Protein AF-A0A377D4U8-F1 (afdb_monomer_lite)

Structure (mmCIF, N/CA/C/O backbone):
data_AF-A0A377D4U8-F1
#
_entry.id   AF-A0A377D4U8-F1
#
loop_
_atom_site.group_PDB
_atom_site.id
_atom_site.type_symbol
_atom_site.label_atom_id
_atom_site.label_alt_id
_atom_site.label_comp_id
_atom_site.label_asym_id
_atom_site.label_entity_id
_atom_site.label_seq_id
_atom_site.pdbx_PDB_ins_code
_atom_site.Cartn_x
_atom_site.Cartn_y
_atom_site.Cartn_z
_atom_site.occupancy
_atom_site.B_iso_or_equiv
_atom_site.auth_seq_id
_atom_site.auth_comp_id
_atom_site.auth_asym_id
_atom_site.auth_atom_id
_atom_site.pdbx_PDB_model_num
ATOM 1 N N . MET A 1 1 ? 32.024 4.470 -9.244 1.00 56.25 1 MET A N 1
ATOM 2 C CA . MET A 1 1 ? 32.902 4.500 -10.433 1.00 56.25 1 MET A CA 1
ATOM 3 C C . MET A 1 1 ? 34.293 4.074 -9.996 1.00 56.25 1 MET A C 1
ATOM 5 O O . MET A 1 1 ? 35.207 4.886 -9.972 1.00 56.25 1 MET A O 1
ATOM 9 N N . GLU A 1 2 ? 34.457 2.820 -9.587 1.00 61.03 2 GLU A N 1
ATOM 10 C CA . GLU A 1 2 ? 35.806 2.303 -9.351 1.00 61.03 2 GLU A CA 1
ATOM 11 C C . GLU A 1 2 ? 36.422 1.941 -10.704 1.00 61.03 2 GLU A C 1
ATOM 13 O O . GLU A 1 2 ? 35.762 1.324 -11.540 1.00 61.03 2 GLU A O 1
ATOM 18 N N . GLY A 1 3 ? 37.651 2.397 -10.950 1.00 82.81 3 GLY A N 1
ATOM 19 C CA . GLY A 1 3 ? 38.395 2.097 -12.178 1.00 82.81 3 GLY A CA 1
ATOM 20 C C . GLY A 1 3 ? 38.100 2.986 -13.394 1.00 82.81 3 GLY A C 1
ATOM 21 O O . GLY A 1 3 ? 38.646 2.725 -14.463 1.00 82.81 3 GLY A O 1
ATOM 22 N N . VAL A 1 4 ? 37.283 4.041 -13.268 1.00 89.31 4 VAL A N 1
ATOM 23 C CA . VAL A 1 4 ? 37.095 5.038 -14.343 1.00 89.31 4 VAL A CA 1
ATOM 24 C C . VAL A 1 4 ? 38.087 6.185 -14.151 1.00 89.31 4 VAL A C 1
ATOM 26 O O . VAL A 1 4 ? 38.077 6.839 -13.112 1.00 89.31 4 VAL A O 1
ATOM 29 N N . LEU A 1 5 ? 38.930 6.434 -15.155 1.00 93.31 5 LEU A N 1
ATOM 30 C CA . LEU A 1 5 ? 39.945 7.493 -15.134 1.00 93.31 5 LEU A CA 1
ATOM 31 C C . LEU A 1 5 ? 39.468 8.755 -15.879 1.00 93.31 5 LEU A C 1
ATOM 33 O O . LEU A 1 5 ? 38.716 8.635 -16.854 1.00 93.31 5 LEU A O 1
ATOM 37 N N . PRO A 1 6 ? 39.926 9.961 -15.488 1.00 92.94 6 PRO A N 1
ATOM 38 C CA . PRO A 1 6 ? 39.743 11.167 -16.294 1.00 92.94 6 PRO A CA 1
ATOM 39 C C . PRO A 1 6 ? 40.244 10.960 -17.731 1.00 92.94 6 PRO A C 1
ATOM 41 O O . PRO A 1 6 ? 41.320 10.406 -17.946 1.00 92.94 6 PRO A O 1
ATOM 44 N N . GLY A 1 7 ? 39.454 11.382 -18.722 1.00 92.50 7 GLY A N 1
ATOM 45 C CA . GLY A 1 7 ? 39.766 11.178 -20.143 1.00 92.50 7 GLY A CA 1
ATOM 46 C C . GLY A 1 7 ? 39.370 9.806 -20.709 1.00 92.50 7 GLY A C 1
ATOM 47 O O . GLY A 1 7 ? 39.645 9.533 -21.878 1.00 92.50 7 GLY A O 1
ATOM 48 N N . ALA A 1 8 ? 38.706 8.942 -19.929 1.00 93.94 8 ALA A N 1
ATOM 49 C CA . ALA A 1 8 ? 38.141 7.697 -20.444 1.00 93.94 8 ALA A CA 1
ATOM 50 C C . ALA A 1 8 ? 37.171 7.957 -21.615 1.00 93.94 8 ALA A C 1
ATOM 52 O O . ALA A 1 8 ? 36.314 8.840 -21.558 1.00 93.94 8 ALA A O 1
ATOM 53 N N . ARG A 1 9 ? 37.299 7.164 -22.688 1.00 92.44 9 ARG A N 1
ATOM 54 C CA . ARG A 1 9 ? 36.466 7.289 -23.895 1.00 92.44 9 ARG A CA 1
ATOM 55 C C . ARG A 1 9 ? 35.013 6.911 -23.600 1.00 92.44 9 ARG A C 1
ATOM 57 O O . ARG A 1 9 ? 34.755 5.843 -23.050 1.00 92.44 9 ARG A O 1
ATOM 64 N N . VAL A 1 10 ? 34.074 7.741 -24.053 1.00 88.81 10 VAL A N 1
ATOM 65 C CA . VAL A 1 10 ? 32.627 7.484 -24.000 1.00 88.81 10 VAL A CA 1
ATOM 66 C C . VAL A 1 10 ? 32.108 7.343 -25.428 1.00 88.81 10 VAL A C 1
ATOM 68 O O . VAL A 1 10 ? 32.460 8.136 -26.296 1.00 88.81 10 VAL A O 1
ATOM 71 N N . TYR A 1 11 ? 31.281 6.332 -25.682 1.00 85.31 11 TYR A N 1
ATOM 72 C CA . TYR A 1 11 ? 30.644 6.114 -26.979 1.00 85.31 11 TYR A CA 1
ATOM 73 C C . TYR A 1 11 ? 29.165 5.776 -26.784 1.00 85.31 11 TYR A C 1
ATOM 75 O O . TYR A 1 11 ? 28.791 5.094 -25.828 1.00 85.31 11 TYR A O 1
ATOM 83 N N . ALA A 1 12 ? 28.316 6.250 -27.694 1.00 78.56 12 ALA A N 1
ATOM 84 C CA . ALA A 1 12 ? 26.916 5.851 -27.734 1.00 78.56 12 ALA A CA 1
ATOM 85 C C . ALA A 1 12 ? 26.821 4.417 -28.277 1.00 78.56 12 ALA A C 1
ATOM 87 O O . ALA A 1 12 ? 27.320 4.123 -29.363 1.00 78.56 12 ALA A O 1
ATOM 88 N N . LYS A 1 13 ? 26.194 3.512 -27.522 1.00 67.62 13 LYS A N 1
ATOM 89 C CA . LYS A 1 13 ? 25.956 2.129 -27.950 1.00 67.62 13 LYS A CA 1
ATOM 90 C C . LYS A 1 13 ? 24.518 2.010 -28.465 1.00 67.62 13 LYS A C 1
ATOM 92 O O . LYS A 1 13 ? 23.596 2.310 -27.716 1.00 67.62 13 LYS A O 1
ATOM 97 N N . ASN A 1 14 ? 24.356 1.539 -29.704 1.00 57.97 14 ASN A N 1
ATOM 98 C CA . ASN A 1 14 ? 23.084 1.278 -30.400 1.00 57.97 14 ASN A CA 1
ATOM 99 C C . ASN A 1 14 ? 22.214 2.524 -30.675 1.00 57.97 14 ASN A C 1
ATOM 101 O O . ASN A 1 14 ? 21.238 2.786 -29.977 1.00 57.97 14 ASN A O 1
ATOM 105 N N . ILE A 1 15 ? 22.535 3.250 -31.749 1.00 51.62 15 ILE A N 1
ATOM 106 C CA . ILE A 1 15 ? 21.595 4.147 -32.438 1.00 51.62 15 ILE A CA 1
ATOM 107 C C . ILE A 1 15 ? 20.861 3.264 -33.461 1.00 51.62 15 ILE A C 1
ATOM 109 O O . ILE A 1 15 ? 21.523 2.633 -34.285 1.00 51.62 15 ILE A O 1
ATOM 113 N N . SER A 1 16 ? 19.532 3.131 -33.382 1.00 47.97 16 SER A N 1
ATOM 114 C CA . SER A 1 16 ? 18.780 2.480 -34.467 1.00 47.97 16 SER A CA 1
ATOM 115 C C . SER A 1 16 ? 18.877 3.339 -35.735 1.00 47.97 16 SER A C 1
ATOM 117 O O . SER A 1 16 ? 19.125 4.541 -35.648 1.00 47.97 16 SER A O 1
ATOM 119 N N . ALA A 1 17 ? 18.673 2.750 -36.918 1.00 44.69 17 ALA A N 1
ATOM 120 C CA . ALA A 1 17 ? 18.790 3.441 -38.214 1.00 44.69 17 ALA A CA 1
ATOM 121 C C . ALA A 1 17 ? 17.901 4.703 -38.360 1.00 44.69 17 ALA A C 1
ATOM 123 O O . ALA A 1 17 ? 18.094 5.487 -39.282 1.00 44.69 17 ALA A O 1
ATOM 124 N N . GLU A 1 18 ? 16.970 4.926 -37.429 1.00 48.50 18 GLU A N 1
ATOM 125 C CA . GLU A 1 18 ? 16.014 6.038 -37.394 1.00 48.50 18 GLU A CA 1
ATOM 126 C C . GLU A 1 18 ? 16.416 7.179 -36.434 1.00 48.50 18 GLU A C 1
ATOM 128 O O . GLU A 1 18 ? 15.636 8.099 -36.205 1.00 48.50 18 GLU A O 1
ATOM 133 N N . GLY A 1 19 ? 17.610 7.146 -35.826 1.00 40.56 19 GLY A N 1
ATOM 134 C CA . GLY A 1 19 ? 18.110 8.239 -34.969 1.00 40.56 19 GLY A CA 1
ATOM 135 C C . GLY A 1 19 ? 17.408 8.385 -33.608 1.00 40.56 19 GLY A C 1
ATOM 136 O O . GLY A 1 19 ? 17.804 9.217 -32.792 1.00 40.56 19 GLY A O 1
ATOM 137 N N . LEU A 1 20 ? 16.406 7.552 -33.323 1.00 45.88 20 LEU A N 1
ATOM 138 C CA . LEU A 1 20 ? 15.763 7.437 -32.018 1.00 45.88 20 LEU A CA 1
ATOM 139 C C . LEU A 1 20 ? 16.574 6.485 -31.131 1.00 45.88 20 LEU A C 1
ATOM 141 O O . LEU A 1 20 ? 16.943 5.386 -31.542 1.00 45.88 20 LEU A O 1
ATOM 145 N N . GLN A 1 21 ? 16.838 6.876 -29.881 1.00 45.97 21 GLN A N 1
ATOM 146 C CA . GLN A 1 21 ? 17.311 5.922 -28.877 1.00 45.97 21 GLN A CA 1
ATOM 147 C C . GLN A 1 21 ? 16.219 4.860 -28.686 1.00 45.97 21 GLN A C 1
ATOM 149 O O . GLN A 1 21 ? 15.265 5.083 -27.941 1.00 45.97 21 GLN A O 1
ATOM 154 N N . SER A 1 22 ? 16.336 3.707 -29.354 1.00 52.59 22 SER A N 1
ATOM 155 C CA . SER A 1 22 ? 15.542 2.531 -28.997 1.00 52.59 22 SER A CA 1
ATOM 156 C C . SER A 1 22 ? 15.839 2.249 -27.530 1.00 52.59 22 SER A C 1
ATOM 158 O O . SER A 1 22 ? 16.960 1.868 -27.185 1.00 52.59 22 SER A O 1
ATOM 160 N N . GLY A 1 23 ? 14.860 2.500 -26.658 1.00 64.25 23 GLY A N 1
ATOM 161 C CA . GLY A 1 23 ? 15.018 2.325 -25.220 1.00 64.25 23 GLY A CA 1
ATOM 162 C C . GLY A 1 23 ? 15.594 0.946 -24.895 1.00 64.25 23 GLY A C 1
ATOM 163 O O . GLY A 1 23 ? 15.368 -0.023 -25.623 1.00 64.25 23 GLY A O 1
ATOM 164 N N . LYS A 1 24 ? 16.359 0.859 -23.801 1.00 76.12 24 LYS A N 1
ATOM 165 C CA . LYS A 1 24 ? 16.934 -0.400 -23.309 1.00 76.12 24 LYS A CA 1
ATOM 166 C C . LYS A 1 24 ? 15.857 -1.495 -23.306 1.00 76.12 24 LYS A C 1
ATOM 168 O O . LYS A 1 24 ? 14.859 -1.362 -22.597 1.00 76.12 24 LYS A O 1
ATOM 173 N N . GLN A 1 25 ? 16.080 -2.539 -24.103 1.00 88.56 25 GLN A N 1
ATOM 174 C CA . GLN A 1 25 ? 15.214 -3.712 -24.186 1.00 88.56 25 GLN A CA 1
ATOM 175 C C . GLN A 1 25 ? 15.447 -4.590 -22.956 1.00 88.56 25 GLN A C 1
ATOM 177 O O . GLN A 1 25 ? 16.594 -4.852 -22.584 1.00 88.56 25 GLN A O 1
ATOM 182 N N . LEU A 1 26 ? 14.363 -4.999 -22.305 1.00 93.88 26 LEU A N 1
ATOM 183 C CA . LEU A 1 26 ? 14.387 -5.851 -21.121 1.00 93.88 26 LEU A CA 1
ATOM 184 C C . LEU A 1 26 ? 13.524 -7.099 -21.349 1.00 93.88 26 LEU A C 1
ATOM 186 O O . LEU A 1 26 ? 12.531 -6.992 -22.072 1.00 93.88 26 LEU A O 1
ATOM 190 N N . PRO A 1 27 ? 13.881 -8.248 -20.746 1.00 95.94 27 PRO A N 1
ATOM 191 C CA . PRO A 1 27 ? 13.091 -9.478 -20.815 1.00 95.94 27 PRO A CA 1
ATOM 192 C C . PRO A 1 27 ? 11.642 -9.271 -20.363 1.00 95.94 27 PRO A C 1
ATOM 194 O O . PRO A 1 27 ? 11.391 -8.566 -19.390 1.00 95.94 27 PRO A O 1
ATOM 197 N N . LEU A 1 28 ? 10.686 -9.899 -21.041 1.00 96.62 28 LEU A N 1
ATOM 198 C CA . LEU A 1 28 ? 9.265 -9.888 -20.687 1.00 96.62 28 LEU A CA 1
ATOM 199 C C . LEU A 1 28 ? 8.651 -11.283 -20.867 1.00 96.62 28 LEU A C 1
ATOM 201 O O . LEU A 1 28 ? 9.306 -12.212 -21.344 1.00 96.62 28 LEU A O 1
ATOM 205 N N . GLY A 1 29 ? 7.389 -11.419 -20.462 1.00 95.75 29 GLY A N 1
ATOM 206 C CA . GLY A 1 29 ? 6.578 -12.600 -20.721 1.00 95.75 29 GLY A CA 1
ATOM 207 C C . GLY A 1 29 ? 6.512 -13.642 -19.598 1.00 95.75 29 GLY A C 1
ATOM 208 O O . GLY A 1 29 ? 7.065 -13.464 -18.507 1.00 95.75 29 GLY A O 1
ATOM 209 N N . PRO A 1 30 ? 5.800 -14.758 -19.845 1.00 96.62 30 PRO A N 1
ATOM 210 C CA . PRO A 1 30 ? 5.462 -15.750 -18.822 1.00 96.62 30 PRO A CA 1
ATOM 211 C C . PRO A 1 30 ? 6.665 -16.445 -18.177 1.00 96.62 30 PRO A C 1
ATOM 213 O O . PRO A 1 30 ? 6.576 -16.863 -17.025 1.00 96.62 30 PRO A O 1
ATOM 216 N N . ALA A 1 31 ? 7.804 -16.524 -18.875 1.00 96.62 31 ALA A N 1
ATOM 217 C CA . ALA A 1 31 ? 9.041 -17.116 -18.358 1.00 96.62 31 ALA A CA 1
ATOM 218 C C . ALA A 1 31 ? 9.595 -16.398 -17.109 1.00 96.62 31 ALA A C 1
ATOM 220 O O . ALA A 1 31 ? 10.470 -16.927 -16.422 1.00 96.62 31 ALA A O 1
ATOM 221 N N . LEU A 1 32 ? 9.095 -15.193 -16.803 1.00 97.56 32 LEU A N 1
ATOM 222 C CA . LEU A 1 32 ? 9.477 -14.438 -15.611 1.00 97.56 32 LEU A CA 1
ATOM 223 C C . LEU A 1 32 ? 8.757 -14.904 -14.330 1.00 97.56 32 LEU A C 1
ATOM 225 O O . LEU A 1 32 ? 9.175 -14.526 -13.235 1.00 97.56 32 LEU A O 1
ATOM 229 N N . LEU A 1 33 ? 7.689 -15.706 -14.428 1.00 97.00 33 LEU A N 1
ATOM 230 C CA . LEU A 1 33 ? 6.953 -16.204 -13.259 1.00 97.00 33 LEU A CA 1
ATOM 231 C C . LEU A 1 33 ? 7.842 -17.083 -12.367 1.00 97.00 33 LEU A C 1
ATOM 233 O O . LEU A 1 33 ? 8.611 -17.915 -12.846 1.00 97.00 33 LEU A O 1
ATOM 237 N N . GLY A 1 34 ? 7.762 -16.885 -11.049 1.00 95.88 34 GLY A N 1
ATOM 238 C CA . GLY A 1 34 ? 8.595 -17.591 -10.070 1.00 95.88 34 GLY A CA 1
ATOM 239 C C . GLY A 1 34 ? 10.014 -17.034 -9.915 1.00 95.88 34 GLY A C 1
ATOM 240 O O . GLY A 1 34 ? 10.749 -17.466 -9.013 1.00 95.88 34 GLY A O 1
ATOM 241 N N . ARG A 1 35 ? 10.409 -16.076 -10.762 1.00 97.06 35 ARG A N 1
ATOM 242 C CA . ARG A 1 35 ? 11.772 -15.541 -10.822 1.00 97.06 35 ARG A CA 1
ATOM 243 C C . ARG A 1 35 ? 11.946 -14.303 -9.948 1.00 97.06 35 ARG A C 1
ATOM 245 O O . ARG A 1 35 ? 11.014 -13.524 -9.732 1.00 97.06 35 ARG A O 1
ATOM 252 N N . VAL A 1 36 ? 13.178 -14.119 -9.473 1.00 97.31 36 VAL A N 1
ATOM 253 C CA . VAL A 1 36 ? 13.624 -12.896 -8.790 1.00 97.31 36 VAL A CA 1
ATOM 254 C C . VAL A 1 36 ? 14.709 -12.247 -9.637 1.00 97.31 36 VAL A C 1
ATOM 256 O O . VAL A 1 36 ? 15.745 -12.866 -9.877 1.00 97.31 36 VAL A O 1
ATOM 259 N N . LEU A 1 37 ? 14.480 -11.018 -10.092 1.00 97.62 37 LEU A N 1
ATOM 260 C CA . LEU A 1 37 ? 15.378 -10.294 -10.994 1.00 97.62 37 LEU A CA 1
ATOM 261 C C . LEU A 1 37 ? 15.769 -8.932 -10.414 1.00 97.62 37 LEU A C 1
ATOM 263 O O . LEU A 1 37 ? 15.044 -8.355 -9.604 1.00 97.62 37 LEU A O 1
ATOM 267 N N . ASP A 1 38 ? 16.896 -8.390 -10.866 1.00 96.38 38 ASP A N 1
ATOM 268 C CA . ASP A 1 38 ? 17.281 -7.009 -10.592 1.00 96.38 38 ASP A CA 1
ATOM 269 C C . ASP A 1 38 ? 16.576 -6.010 -11.532 1.00 96.38 38 ASP A C 1
ATOM 271 O O . ASP A 1 38 ? 15.887 -6.378 -12.489 1.00 96.38 38 ASP A O 1
ATOM 275 N N . GLY A 1 39 ? 16.780 -4.708 -11.302 1.00 93.94 39 GLY A N 1
ATOM 276 C CA . GLY A 1 39 ? 16.228 -3.654 -12.166 1.00 93.94 39 GLY A CA 1
ATOM 277 C C . GLY A 1 39 ? 16.730 -3.682 -13.619 1.00 93.94 39 GLY A C 1
ATOM 278 O O . GLY A 1 39 ? 16.183 -2.991 -14.476 1.00 93.94 39 GLY A O 1
ATOM 279 N N . SER A 1 40 ? 17.763 -4.468 -13.928 1.00 92.62 40 SER A N 1
ATOM 280 C CA . SER A 1 40 ? 18.306 -4.657 -15.273 1.00 92.62 40 SER A CA 1
ATOM 281 C C . SER A 1 40 ? 17.858 -5.957 -15.951 1.00 92.62 40 SER A C 1
ATOM 283 O O . SER A 1 40 ? 18.240 -6.175 -17.100 1.00 92.62 40 SER A O 1
ATOM 285 N N . GLY A 1 41 ? 17.042 -6.778 -15.282 1.00 94.06 41 GLY A N 1
ATOM 286 C CA . GLY A 1 41 ? 16.569 -8.070 -15.783 1.00 94.06 41 GLY A CA 1
ATOM 287 C C . GLY A 1 41 ? 17.510 -9.243 -15.511 1.00 94.06 41 GLY A C 1
ATOM 288 O O . GLY A 1 41 ? 17.261 -10.335 -16.015 1.00 94.06 41 GLY A O 1
ATOM 289 N N . LYS A 1 42 ? 18.576 -9.053 -14.724 1.00 95.44 42 LYS A N 1
ATOM 290 C CA . LYS A 1 42 ? 19.489 -10.140 -14.351 1.00 95.44 42 LYS A CA 1
ATOM 291 C C . LYS A 1 42 ? 18.910 -10.960 -13.196 1.00 95.44 42 LYS A C 1
ATOM 293 O O . LYS A 1 42 ? 18.352 -10.367 -12.273 1.00 95.44 42 LYS A O 1
ATOM 298 N N . PRO A 1 43 ? 19.057 -12.294 -13.205 1.00 96.88 43 PRO A N 1
ATOM 299 C CA . PRO A 1 43 ? 18.558 -13.141 -12.130 1.00 96.88 43 PRO A CA 1
ATOM 300 C C . PRO A 1 43 ? 19.321 -12.922 -10.818 1.00 96.88 43 PRO A C 1
ATOM 302 O O . PRO A 1 43 ? 20.549 -12.893 -10.794 1.00 96.88 43 PRO A O 1
ATOM 305 N N . LEU A 1 44 ? 18.568 -12.793 -9.725 1.00 95.12 44 LEU A N 1
ATOM 306 C CA . LEU A 1 44 ? 19.057 -12.724 -8.342 1.00 95.12 44 LEU A CA 1
ATOM 307 C C . LEU A 1 44 ? 18.777 -14.017 -7.561 1.00 95.12 44 LEU A C 1
ATOM 309 O O . LEU A 1 44 ? 19.214 -14.167 -6.425 1.00 95.12 44 LEU A O 1
ATOM 313 N N . ASP A 1 45 ? 18.041 -14.954 -8.157 1.00 94.00 45 ASP A N 1
ATOM 314 C CA . ASP A 1 45 ? 17.606 -16.209 -7.543 1.00 94.00 45 ASP A CA 1
ATOM 315 C C . ASP A 1 45 ? 18.606 -17.370 -7.681 1.00 94.00 45 ASP A C 1
ATOM 317 O O . ASP A 1 45 ? 18.288 -18.494 -7.297 1.00 94.00 45 ASP A O 1
ATOM 321 N N . GLY A 1 46 ? 19.802 -17.118 -8.222 1.00 93.31 46 GLY A N 1
ATOM 322 C CA . GLY A 1 46 ? 20.828 -18.144 -8.454 1.00 93.31 46 GLY A CA 1
ATOM 323 C C . GLY A 1 46 ? 20.520 -19.095 -9.617 1.00 93.31 46 GLY A C 1
ATOM 324 O O . GLY A 1 46 ? 21.252 -20.058 -9.830 1.00 93.31 46 GLY A O 1
ATOM 325 N N . LEU A 1 47 ? 19.454 -18.832 -10.373 1.00 95.06 47 LEU A N 1
ATOM 326 C CA . LEU A 1 47 ? 19.057 -19.591 -11.557 1.00 95.06 47 LEU A CA 1
ATOM 327 C C . LEU A 1 47 ? 19.576 -18.898 -12.835 1.00 95.06 47 LEU A C 1
ATOM 329 O O . LEU A 1 47 ? 19.836 -17.691 -12.814 1.00 95.06 47 LEU A O 1
ATOM 333 N N . PRO A 1 48 ? 19.703 -19.610 -13.972 1.00 95.44 48 PRO A N 1
ATOM 334 C CA . PRO A 1 48 ? 20.085 -18.989 -15.242 1.00 95.44 48 PRO A CA 1
ATOM 335 C C . PRO A 1 48 ? 19.060 -17.936 -15.676 1.00 95.44 48 PRO A C 1
ATOM 337 O O . PRO A 1 48 ? 17.901 -17.980 -15.250 1.00 95.44 48 PRO A O 1
ATOM 340 N N . SER A 1 49 ? 19.470 -16.996 -16.532 1.00 94.25 49 SER A N 1
ATOM 341 C CA . SER A 1 49 ? 18.567 -15.984 -17.094 1.00 94.25 49 SER A CA 1
ATOM 342 C C . SER A 1 49 ? 17.284 -16.632 -17.633 1.00 94.25 49 SER A C 1
ATOM 344 O O . SER A 1 49 ? 17.371 -17.715 -18.215 1.00 94.25 49 SER A O 1
ATOM 346 N N . PRO A 1 50 ? 16.102 -16.022 -17.423 1.00 92.81 50 PRO A N 1
ATOM 347 C CA . PRO A 1 50 ? 14.856 -16.550 -17.964 1.00 92.81 50 PRO A CA 1
ATOM 348 C C . PRO A 1 50 ? 14.968 -16.774 -19.471 1.00 92.81 50 PRO A C 1
ATOM 350 O O . PRO A 1 50 ? 15.436 -15.890 -20.190 1.00 92.81 50 PRO A O 1
ATOM 353 N N . ASP A 1 51 ? 14.539 -17.946 -19.927 1.00 91.12 51 ASP A N 1
ATOM 354 C CA . ASP A 1 51 ? 14.513 -18.286 -21.345 1.00 91.12 51 ASP A CA 1
ATOM 355 C C . ASP A 1 51 ? 13.311 -17.596 -22.000 1.00 91.12 51 ASP A C 1
ATOM 357 O O . ASP A 1 51 ? 12.200 -18.123 -22.037 1.00 91.12 51 ASP A O 1
ATOM 361 N N . THR A 1 52 ? 13.506 -16.339 -22.399 1.00 89.31 52 THR A N 1
ATOM 362 C CA . THR A 1 52 ? 12.508 -15.546 -23.117 1.00 89.31 52 THR A CA 1
ATOM 363 C C . THR A 1 52 ? 13.147 -14.837 -24.298 1.00 89.31 52 THR A C 1
ATOM 365 O O . THR A 1 52 ? 14.181 -14.177 -24.178 1.00 89.31 52 THR A O 1
ATOM 368 N N . THR A 1 53 ? 12.501 -14.960 -25.452 1.00 87.88 53 THR A N 1
ATOM 369 C CA . THR A 1 53 ? 12.823 -14.197 -26.662 1.00 87.88 53 THR A CA 1
ATOM 370 C C . THR A 1 53 ? 12.050 -12.882 -26.726 1.00 87.88 53 THR A C 1
ATOM 372 O O . THR A 1 53 ? 12.311 -12.051 -27.592 1.00 87.88 53 THR A O 1
ATOM 375 N N . GLU A 1 54 ? 11.079 -12.689 -25.832 1.00 91.94 54 GLU A N 1
ATOM 376 C CA . GLU A 1 54 ? 10.236 -11.505 -25.787 1.00 91.94 54 GLU A CA 1
ATOM 377 C C . GLU A 1 54 ? 10.929 -10.420 -24.963 1.00 91.94 54 GLU A C 1
ATOM 379 O O . GLU A 1 54 ? 11.202 -10.581 -23.770 1.00 91.94 54 GLU A O 1
ATOM 384 N N . THR A 1 55 ? 11.203 -9.285 -25.602 1.00 93.50 55 THR A N 1
ATOM 385 C CA . THR A 1 55 ? 11.757 -8.108 -24.935 1.00 93.50 55 THR A CA 1
ATOM 386 C C . THR A 1 55 ? 10.934 -6.872 -25.244 1.00 93.50 55 THR A C 1
ATOM 388 O O . THR A 1 55 ? 10.350 -6.761 -26.320 1.00 93.50 55 THR A O 1
ATOM 391 N N . GLY A 1 56 ? 10.923 -5.916 -24.321 1.00 91.62 56 GLY A N 1
ATOM 392 C CA . GLY A 1 56 ? 10.287 -4.624 -24.545 1.00 91.62 56 GLY A CA 1
ATOM 393 C C . GLY A 1 56 ? 11.070 -3.468 -23.945 1.00 91.62 56 GLY A C 1
ATOM 394 O O . GLY A 1 56 ? 11.888 -3.636 -23.038 1.00 91.62 56 GLY A O 1
ATOM 395 N N . ALA A 1 57 ? 10.776 -2.263 -24.435 1.00 93.06 57 ALA A N 1
ATOM 396 C CA . ALA A 1 57 ? 11.283 -1.037 -23.841 1.00 93.06 57 ALA A CA 1
ATOM 397 C C . ALA A 1 57 ? 10.766 -0.880 -22.400 1.00 93.06 57 ALA A C 1
ATOM 399 O O . ALA A 1 57 ? 9.619 -1.217 -22.094 1.00 93.06 57 ALA A O 1
ATOM 400 N N . LEU A 1 58 ? 11.610 -0.326 -21.525 1.00 91.94 58 LEU A N 1
ATOM 401 C CA . LEU A 1 58 ? 11.295 -0.088 -20.111 1.00 91.94 58 LEU A CA 1
ATOM 402 C C . LEU A 1 58 ? 10.062 0.810 -19.897 1.00 91.94 58 LEU A C 1
ATOM 404 O O . LEU A 1 58 ? 9.293 0.606 -18.955 1.00 91.94 58 LEU A O 1
ATOM 408 N N . ILE A 1 59 ? 9.910 1.830 -20.741 1.00 89.62 59 ILE A N 1
ATOM 409 C CA . ILE A 1 59 ? 8.807 2.788 -20.692 1.00 89.62 59 ILE A CA 1
ATOM 410 C C . ILE A 1 59 ? 7.986 2.600 -21.961 1.00 89.62 59 ILE A C 1
ATOM 412 O O . ILE A 1 59 ? 8.526 2.646 -23.066 1.00 89.62 59 ILE A O 1
ATOM 416 N N . THR A 1 60 ? 6.693 2.369 -21.782 1.00 88.56 60 THR A N 1
ATOM 417 C CA . THR A 1 60 ? 5.704 2.301 -22.854 1.00 88.56 60 THR A CA 1
ATOM 418 C C . THR A 1 60 ? 5.120 3.690 -23.130 1.00 88.56 60 THR A C 1
ATOM 420 O O . THR A 1 60 ? 5.155 4.561 -22.252 1.00 88.56 60 THR A O 1
ATOM 423 N N . PRO A 1 61 ? 4.594 3.936 -24.343 1.00 85.25 61 PRO A N 1
ATOM 424 C CA . PRO A 1 61 ? 3.824 5.143 -24.618 1.00 85.25 61 PRO A CA 1
ATOM 425 C C . PRO A 1 61 ? 2.661 5.271 -23.622 1.00 85.25 61 PRO A C 1
ATOM 427 O O . PRO A 1 61 ? 2.036 4.259 -23.291 1.00 85.25 61 PRO A O 1
ATOM 430 N N . PRO A 1 62 ? 2.354 6.484 -23.132 1.00 79.25 62 PRO A N 1
ATOM 431 C CA . PRO A 1 62 ? 1.281 6.673 -22.168 1.00 79.25 62 PRO A CA 1
ATOM 432 C C . PRO A 1 62 ? -0.056 6.225 -22.763 1.00 79.25 62 PRO A C 1
ATOM 434 O O . PRO A 1 62 ? -0.429 6.608 -23.872 1.00 79.25 62 PRO A O 1
ATOM 437 N N . PHE A 1 63 ? -0.788 5.418 -22.001 1.00 77.81 63 PHE A N 1
ATOM 438 C CA . PHE A 1 63 ? -2.124 4.970 -22.370 1.00 77.81 63 PHE A CA 1
ATOM 439 C C . PHE A 1 63 ? -3.125 6.108 -22.147 1.00 77.81 63 PHE A C 1
ATOM 441 O O . PHE A 1 63 ? -3.153 6.678 -21.055 1.00 77.81 63 PHE A O 1
ATOM 448 N N . ASN A 1 64 ? -3.955 6.435 -23.143 1.00 84.69 64 ASN A N 1
ATOM 449 C CA . ASN A 1 64 ? -4.959 7.492 -23.003 1.00 84.69 64 ASN A CA 1
ATOM 450 C C . ASN A 1 64 ? -5.954 7.129 -21.878 1.00 84.69 64 ASN A C 1
ATOM 452 O O . ASN A 1 64 ? -6.681 6.142 -22.020 1.00 84.69 64 ASN A O 1
ATOM 456 N N . PRO A 1 65 ? -6.043 7.910 -20.782 1.00 81.94 65 PRO A N 1
ATOM 457 C CA . PRO A 1 65 ? -6.914 7.582 -19.656 1.00 81.94 65 PRO A CA 1
ATOM 458 C C . PRO A 1 65 ? -8.395 7.446 -20.030 1.00 81.94 65 PRO A C 1
ATOM 460 O O . PRO A 1 65 ? -9.095 6.650 -19.417 1.00 81.94 65 PRO A O 1
ATOM 463 N N . LEU A 1 66 ? -8.866 8.160 -21.061 1.00 84.81 66 LEU A N 1
ATOM 464 C CA . LEU A 1 66 ? -10.261 8.092 -21.522 1.00 84.81 66 LEU A CA 1
ATOM 465 C C . LEU A 1 66 ? -10.608 6.778 -22.234 1.00 84.81 66 LEU A C 1
ATOM 467 O O . LEU A 1 66 ? -11.781 6.469 -22.409 1.00 84.81 66 LEU A O 1
ATOM 471 N N . GLN A 1 67 ? -9.602 6.002 -22.640 1.00 88.38 67 GLN A N 1
ATOM 472 C CA . GLN A 1 67 ? -9.790 4.669 -23.215 1.00 88.38 67 GLN A CA 1
ATOM 473 C C . GLN A 1 67 ? -9.814 3.571 -22.143 1.00 88.38 67 GLN A C 1
ATOM 475 O O . GLN A 1 67 ? -10.019 2.401 -22.470 1.00 88.38 67 GLN A O 1
ATOM 480 N N . ARG A 1 68 ? -9.569 3.917 -20.869 1.00 91.06 68 ARG A N 1
ATOM 481 C CA . ARG A 1 68 ? -9.574 2.945 -19.775 1.00 91.06 68 ARG A CA 1
ATOM 482 C C . ARG A 1 68 ? -10.991 2.537 -19.434 1.00 91.06 68 ARG A C 1
ATOM 484 O O . ARG A 1 68 ? -11.871 3.375 -19.259 1.00 91.06 68 ARG A O 1
ATOM 491 N N . THR A 1 69 ? -11.173 1.239 -19.242 1.00 93.25 69 THR A N 1
ATOM 492 C CA . THR A 1 69 ? -12.424 0.717 -18.694 1.00 93.25 69 THR A CA 1
ATOM 493 C C . THR A 1 69 ? -12.618 1.230 -17.258 1.00 93.25 69 THR A C 1
ATOM 495 O O . THR A 1 69 ? -11.668 1.152 -16.467 1.00 93.25 69 THR A O 1
ATOM 498 N N . PRO A 1 70 ? -13.813 1.722 -16.880 1.00 94.94 70 PRO A N 1
ATOM 499 C CA . PRO A 1 70 ? -14.112 2.099 -15.501 1.00 94.94 70 PRO A CA 1
ATOM 500 C C . PRO A 1 70 ? -13.905 0.950 -14.501 1.00 94.94 70 PRO A C 1
ATOM 502 O O . PRO A 1 70 ? -13.854 -0.230 -14.855 1.00 94.94 70 PRO A O 1
ATOM 505 N N . ILE A 1 71 ? -13.759 1.293 -13.221 1.00 96.88 71 ILE A N 1
ATOM 506 C CA . ILE A 1 71 ? -13.558 0.317 -12.143 1.00 96.88 71 ILE A CA 1
ATOM 507 C C . ILE A 1 71 ? -14.925 -0.206 -11.681 1.00 96.88 71 ILE A C 1
ATOM 509 O O . ILE A 1 71 ? -15.565 0.392 -10.822 1.00 96.88 71 ILE A O 1
ATOM 513 N N . GLU A 1 72 ? -15.359 -1.329 -12.252 1.00 95.75 72 GLU A N 1
ATOM 514 C CA . GLU A 1 72 ? -16.698 -1.908 -12.006 1.00 95.75 72 GLU A CA 1
ATOM 515 C C . GLU A 1 72 ? -16.653 -3.287 -11.331 1.00 95.75 72 GLU A C 1
ATOM 517 O O . GLU A 1 72 ? -17.647 -3.776 -10.795 1.00 95.75 72 GLU A O 1
ATOM 522 N N . HIS A 1 73 ? -15.485 -3.931 -11.320 1.00 96.56 73 HIS A N 1
ATOM 523 C CA . HIS A 1 73 ? -15.316 -5.276 -10.780 1.00 96.56 73 HIS A CA 1
ATOM 524 C C . HIS A 1 73 ? -14.468 -5.267 -9.512 1.00 96.56 73 HIS A C 1
ATOM 526 O O . HIS A 1 73 ? -13.359 -4.734 -9.500 1.00 96.56 73 HIS A O 1
ATOM 532 N N . VAL A 1 74 ? -14.958 -5.922 -8.458 1.00 97.50 74 VAL A N 1
ATOM 533 C CA . VAL A 1 74 ? -14.223 -6.103 -7.199 1.00 97.50 74 VAL A CA 1
ATOM 534 C C . VAL A 1 74 ? -12.993 -6.989 -7.414 1.00 97.50 74 VAL A C 1
ATOM 536 O O . VAL A 1 74 ? -13.074 -8.055 -8.031 1.00 97.50 74 VAL A O 1
ATOM 539 N N . LEU A 1 75 ? -11.858 -6.576 -6.852 1.00 97.31 75 LEU A N 1
ATOM 540 C CA . LEU A 1 75 ? -10.697 -7.433 -6.651 1.00 97.31 75 LEU A CA 1
ATOM 541 C C . LEU A 1 75 ? -10.757 -8.036 -5.243 1.00 97.31 75 LEU A C 1
ATOM 543 O O . LEU A 1 75 ? -10.674 -7.323 -4.244 1.00 97.31 75 LEU A O 1
ATOM 547 N N . ASP A 1 76 ? -10.854 -9.362 -5.158 1.00 96.31 76 ASP A N 1
ATOM 548 C CA . ASP A 1 76 ? -10.728 -10.062 -3.881 1.00 96.31 76 ASP A CA 1
ATOM 549 C C . ASP A 1 76 ? -9.259 -10.075 -3.442 1.00 96.31 76 ASP A C 1
ATOM 551 O O . ASP A 1 76 ? -8.442 -10.797 -4.013 1.00 96.31 76 ASP A O 1
ATOM 555 N N . THR A 1 77 ? -8.938 -9.279 -2.421 1.00 94.00 77 THR A N 1
ATOM 556 C CA . THR A 1 77 ? -7.582 -9.152 -1.855 1.00 94.00 77 THR A CA 1
ATOM 557 C C . THR A 1 77 ? -7.207 -10.295 -0.906 1.00 94.00 77 THR A C 1
ATOM 559 O O . THR A 1 77 ? -6.075 -10.372 -0.430 1.00 94.00 77 THR A O 1
ATOM 562 N N . GLY A 1 78 ? -8.166 -11.153 -0.544 1.00 90.19 78 GLY A N 1
ATOM 563 C CA . GLY A 1 78 ? -8.014 -12.152 0.514 1.00 90.19 78 GLY A CA 1
ATOM 564 C C . GLY A 1 78 ? -7.929 -11.574 1.935 1.00 90.19 78 GLY A C 1
ATOM 565 O O . GLY A 1 78 ? -7.846 -12.330 2.905 1.00 90.19 78 GLY A O 1
ATOM 566 N N . VAL A 1 79 ? -7.993 -10.248 2.093 1.00 92.12 79 VAL A N 1
ATOM 567 C CA . VAL A 1 79 ? -7.937 -9.564 3.387 1.00 92.12 79 VAL A CA 1
ATOM 568 C C . VAL A 1 79 ? -9.327 -9.050 3.739 1.00 92.12 79 VAL A C 1
ATOM 570 O O . VAL A 1 79 ? -9.837 -8.086 3.172 1.00 92.12 79 VAL A O 1
ATOM 573 N N . ARG A 1 80 ? -9.952 -9.698 4.722 1.00 90.50 80 ARG A N 1
ATOM 574 C CA . ARG A 1 80 ? -11.344 -9.442 5.118 1.00 90.50 80 ARG A CA 1
ATOM 575 C C . ARG A 1 80 ? -11.688 -7.965 5.380 1.00 90.50 80 ARG A C 1
ATOM 577 O O . ARG A 1 80 ? -12.676 -7.521 4.796 1.00 90.50 80 ARG A O 1
ATOM 584 N N . PRO A 1 81 ? -10.957 -7.202 6.221 1.00 91.94 81 PRO A N 1
ATOM 585 C CA . PRO A 1 81 ? -11.287 -5.792 6.441 1.00 91.94 81 PRO A CA 1
ATOM 586 C C . PRO A 1 81 ? -11.193 -4.960 5.154 1.00 91.94 81 PRO A C 1
ATOM 588 O O . PRO A 1 81 ? -12.021 -4.076 4.961 1.00 91.94 81 PRO A O 1
ATOM 591 N N . ILE A 1 82 ? -10.275 -5.291 4.236 1.00 95.69 82 ILE A N 1
ATOM 592 C CA . ILE A 1 82 ? -10.167 -4.612 2.938 1.00 95.69 82 ILE A CA 1
ATOM 593 C C . ILE A 1 82 ? -11.394 -4.931 2.079 1.00 95.69 82 ILE A C 1
ATOM 595 O O . ILE A 1 82 ? -12.139 -4.031 1.716 1.00 95.69 82 ILE A O 1
ATOM 599 N N . ASN A 1 83 ? -11.682 -6.210 1.841 1.00 94.25 83 ASN A N 1
ATOM 600 C CA . ASN A 1 83 ? -12.808 -6.625 0.997 1.00 94.25 83 ASN A CA 1
ATOM 601 C C . ASN A 1 83 ? -14.180 -6.158 1.509 1.00 94.25 83 ASN A C 1
ATOM 603 O O . ASN A 1 83 ? -15.103 -5.984 0.719 1.00 94.25 83 ASN A O 1
ATOM 607 N N . ALA A 1 84 ? -14.348 -6.044 2.828 1.00 93.19 84 ALA A N 1
ATOM 608 C CA . ALA A 1 84 ? -15.644 -5.748 3.428 1.00 93.19 84 ALA A CA 1
ATOM 609 C C . ALA A 1 84 ? -15.876 -4.260 3.708 1.00 93.19 84 ALA A C 1
ATOM 611 O O . ALA A 1 84 ? -17.021 -3.826 3.607 1.00 93.19 84 ALA A O 1
ATOM 612 N N . LEU A 1 85 ? -14.842 -3.511 4.110 1.00 94.94 85 LEU A N 1
ATOM 613 C CA . LEU A 1 85 ? -14.972 -2.133 4.613 1.00 94.94 85 LEU A CA 1
ATOM 614 C C . LEU A 1 85 ? -14.246 -1.095 3.748 1.00 94.94 85 LEU A C 1
ATOM 616 O O . LEU A 1 85 ? -14.486 0.099 3.919 1.00 94.94 85 LEU A O 1
ATOM 620 N N . LEU A 1 86 ? -13.343 -1.539 2.870 1.00 97.06 86 LEU A N 1
ATOM 621 C CA . LEU A 1 86 ? -12.492 -0.702 2.022 1.00 97.06 86 LEU A CA 1
ATOM 622 C C . LEU A 1 86 ? -12.369 -1.322 0.620 1.00 97.06 86 LEU A C 1
ATOM 624 O O . LEU A 1 86 ? -11.262 -1.426 0.093 1.00 97.06 86 LEU A O 1
ATOM 628 N N . THR A 1 87 ? -13.483 -1.799 0.052 1.00 97.81 87 THR A N 1
ATOM 629 C CA . THR A 1 87 ? -13.481 -2.660 -1.140 1.00 97.81 87 THR A CA 1
ATOM 630 C C . THR A 1 87 ? -12.634 -2.066 -2.259 1.00 97.81 87 THR A C 1
ATOM 632 O O . THR A 1 87 ? -12.795 -0.895 -2.613 1.00 97.81 87 THR A O 1
ATOM 635 N N . VAL A 1 88 ? -11.738 -2.889 -2.806 1.00 98.44 88 VAL A N 1
ATOM 636 C CA . VAL A 1 88 ? -10.822 -2.517 -3.886 1.00 98.44 88 VAL A CA 1
ATOM 637 C C . VAL A 1 88 ? -11.308 -3.116 -5.200 1.00 98.44 88 VAL A C 1
ATOM 639 O O . VAL A 1 88 ? -11.775 -4.254 -5.234 1.00 98.44 88 VAL A O 1
ATOM 642 N N . GLY A 1 89 ? -11.207 -2.351 -6.282 1.00 97.81 89 GLY A N 1
ATOM 643 C CA . GLY A 1 89 ? -11.580 -2.776 -7.626 1.00 97.81 89 GLY A CA 1
ATOM 644 C C . GLY A 1 89 ? -10.397 -3.157 -8.517 1.00 97.81 89 GLY A C 1
ATOM 645 O O . GLY A 1 89 ? -9.234 -2.829 -8.256 1.00 97.81 89 GLY A O 1
ATOM 646 N N . ARG A 1 90 ? -10.704 -3.847 -9.615 1.00 97.81 90 ARG A N 1
ATOM 647 C CA . ARG A 1 90 ? -9.760 -4.112 -10.706 1.00 97.81 90 ARG A CA 1
ATOM 648 C C . ARG A 1 90 ? -9.365 -2.800 -11.382 1.00 97.81 90 ARG A C 1
ATOM 650 O O . ARG A 1 90 ? -10.238 -2.012 -11.734 1.00 97.81 90 ARG A O 1
ATOM 657 N N . GLY A 1 91 ? -8.060 -2.564 -11.510 1.00 96.88 91 GLY A N 1
ATOM 658 C CA . GLY A 1 91 ? -7.507 -1.319 -12.051 1.00 96.88 91 GLY A CA 1
ATOM 659 C C . GLY A 1 91 ? -7.345 -0.186 -11.036 1.00 96.88 91 GLY A C 1
ATOM 660 O O . GLY A 1 91 ? -6.907 0.895 -11.412 1.00 96.88 91 GLY A O 1
ATOM 661 N N . GLN A 1 92 ? -7.689 -0.397 -9.762 1.00 98.19 92 GLN A N 1
ATOM 662 C CA . GLN A 1 92 ? -7.561 0.640 -8.739 1.00 98.19 92 GLN A CA 1
ATOM 663 C C . GLN A 1 92 ? -6.108 0.805 -8.267 1.00 98.19 92 GLN A C 1
ATOM 665 O O . GLN A 1 92 ? -5.359 -0.168 -8.152 1.00 98.19 92 GLN A O 1
ATOM 670 N N . ARG A 1 93 ? -5.711 2.037 -7.941 1.00 98.19 93 ARG A N 1
ATOM 671 C CA . ARG A 1 93 ? -4.391 2.370 -7.389 1.00 98.19 93 ARG A CA 1
ATOM 672 C C . ARG A 1 93 ? -4.546 2.777 -5.930 1.00 98.19 93 ARG A C 1
ATOM 674 O O . ARG A 1 93 ? -5.129 3.812 -5.624 1.00 98.19 93 ARG A O 1
ATOM 681 N N . MET A 1 94 ? -4.032 1.955 -5.026 1.00 98.62 94 MET A N 1
ATOM 682 C CA . MET A 1 94 ? -4.180 2.107 -3.582 1.00 98.62 94 MET A CA 1
ATOM 683 C C . MET A 1 94 ? -2.847 2.450 -2.923 1.00 98.62 94 MET A C 1
ATOM 685 O O . MET A 1 94 ? -1.814 1.862 -3.236 1.00 98.62 94 MET A O 1
ATOM 689 N N . GLY A 1 95 ? -2.870 3.371 -1.963 1.00 98.19 95 GLY A N 1
ATOM 690 C CA . GLY A 1 95 ? -1.750 3.601 -1.052 1.00 98.19 95 GLY A CA 1
ATOM 691 C C . GLY A 1 95 ? -1.759 2.606 0.109 1.00 98.19 95 GLY A C 1
ATOM 692 O O . GLY A 1 95 ? -2.827 2.247 0.600 1.00 98.19 95 GLY A O 1
ATOM 693 N N . LEU A 1 96 ? -0.590 2.185 0.588 1.00 97.69 96 LEU A N 1
ATOM 694 C CA . LEU A 1 96 ? -0.436 1.497 1.874 1.00 97.69 96 LEU A CA 1
ATOM 695 C C . LEU A 1 96 ? 0.523 2.294 2.755 1.00 97.69 96 LEU A C 1
ATOM 697 O O . LEU A 1 96 ? 1.739 2.239 2.573 1.00 97.69 96 LEU A O 1
ATOM 701 N N . PHE A 1 97 ? -0.030 3.063 3.682 1.00 96.25 97 PHE A N 1
ATOM 702 C CA . PHE A 1 97 ? 0.720 3.980 4.529 1.00 96.25 97 PHE A CA 1
ATOM 703 C C . PHE A 1 97 ? 1.036 3.274 5.833 1.00 96.25 97 PHE A C 1
ATOM 705 O O . PHE A 1 97 ? 0.131 2.840 6.549 1.00 96.25 97 PHE A O 1
ATOM 712 N N . ALA A 1 98 ? 2.320 3.090 6.106 1.00 93.50 98 ALA A N 1
ATOM 713 C CA . ALA A 1 98 ? 2.750 2.299 7.241 1.00 93.50 98 ALA A CA 1
ATOM 714 C C . ALA A 1 98 ? 4.096 2.781 7.773 1.00 93.50 98 ALA A C 1
ATOM 716 O O . ALA A 1 98 ? 5.044 2.978 7.012 1.00 93.50 98 ALA A O 1
ATOM 717 N N . GLY A 1 99 ? 4.194 2.874 9.097 1.00 89.31 99 GLY A N 1
ATOM 718 C CA . GLY A 1 99 ? 5.475 3.002 9.779 1.00 89.31 99 GLY A CA 1
ATOM 719 C C . GLY A 1 99 ? 6.258 1.683 9.808 1.00 89.31 99 GLY A C 1
ATOM 720 O O . GLY A 1 99 ? 5.782 0.618 9.406 1.00 89.31 99 GLY A O 1
ATOM 721 N N . SER A 1 100 ? 7.476 1.730 10.344 1.00 87.62 100 SER A N 1
ATOM 722 C CA . SER A 1 100 ? 8.242 0.512 10.625 1.00 87.62 100 SER A CA 1
ATOM 723 C C . SER A 1 100 ? 7.576 -0.320 11.731 1.00 87.62 100 SER A C 1
ATOM 725 O O . SER A 1 100 ? 7.047 0.232 12.696 1.00 87.62 100 SER A O 1
ATOM 727 N N . GLY A 1 101 ? 7.603 -1.650 11.592 1.00 86.88 101 GLY A N 1
ATOM 728 C CA . GLY A 1 101 ? 7.172 -2.594 12.632 1.00 86.88 101 GLY A CA 1
ATOM 729 C C . GLY A 1 101 ? 5.660 -2.805 12.791 1.00 86.88 101 GLY A C 1
ATOM 730 O O . GLY A 1 101 ? 5.261 -3.656 13.573 1.00 86.88 101 GLY A O 1
ATOM 731 N N . VAL A 1 102 ? 4.804 -2.114 12.030 1.00 91.00 102 VAL A N 1
ATOM 732 C CA . VAL A 1 102 ? 3.330 -2.199 12.187 1.00 91.00 102 VAL A CA 1
ATOM 733 C C . VAL A 1 102 ? 2.666 -3.338 11.391 1.00 91.00 102 VAL A C 1
ATOM 735 O O . VAL A 1 102 ? 1.444 -3.428 11.312 1.00 91.00 102 VAL A O 1
ATOM 738 N N . GLY A 1 103 ? 3.458 -4.215 10.762 1.00 90.94 103 GLY A N 1
ATOM 739 C CA . GLY A 1 103 ? 2.954 -5.365 9.997 1.00 90.94 103 GLY A CA 1
ATOM 740 C C . GLY A 1 103 ? 2.771 -5.148 8.486 1.00 90.94 103 GLY A C 1
ATOM 741 O O . GLY A 1 103 ? 2.109 -5.967 7.846 1.00 90.94 103 GLY A O 1
ATOM 742 N N . LYS A 1 104 ? 3.381 -4.104 7.895 1.00 93.00 104 LYS A N 1
ATOM 743 C CA . LYS A 1 104 ? 3.361 -3.814 6.440 1.00 93.00 104 LYS A CA 1
ATOM 744 C C . LYS A 1 104 ? 3.677 -5.050 5.594 1.00 93.00 104 LYS A C 1
ATOM 746 O O . LYS A 1 104 ? 2.848 -5.489 4.801 1.00 93.00 104 LYS A O 1
ATOM 751 N N . SER A 1 105 ? 4.859 -5.631 5.789 1.00 90.19 105 SER A N 1
ATOM 752 C CA . SER A 1 105 ? 5.350 -6.742 4.970 1.00 90.19 105 SER A CA 1
ATOM 753 C C . SER A 1 105 ? 4.452 -7.974 5.086 1.00 90.19 105 SER A C 1
ATOM 755 O O . SER A 1 105 ? 4.158 -8.623 4.087 1.00 90.19 105 SER A O 1
ATOM 757 N N . VAL A 1 106 ? 3.926 -8.250 6.284 1.00 89.81 106 VAL A N 1
ATOM 758 C CA . VAL A 1 106 ? 2.993 -9.363 6.509 1.00 89.81 106 VAL A CA 1
ATOM 759 C C . VAL A 1 106 ? 1.696 -9.162 5.726 1.00 89.81 106 VAL A C 1
ATOM 761 O O . VAL A 1 106 ? 1.234 -10.100 5.077 1.00 89.81 106 VAL A O 1
ATOM 764 N N . LEU A 1 107 ? 1.129 -7.951 5.736 1.00 93.31 107 LEU A N 1
ATOM 765 C CA . LEU A 1 107 ? -0.077 -7.636 4.968 1.00 93.31 107 LEU A CA 1
ATOM 766 C C . LEU A 1 107 ? 0.160 -7.761 3.455 1.00 93.31 107 LEU A C 1
ATOM 768 O O . LEU A 1 107 ? -0.665 -8.354 2.761 1.00 93.31 107 LEU A O 1
ATOM 772 N N . LEU A 1 108 ? 1.293 -7.264 2.950 1.00 93.06 108 LEU A N 1
ATOM 773 C CA . LEU A 1 108 ? 1.677 -7.434 1.544 1.00 93.06 108 LEU A CA 1
ATOM 774 C C . LEU A 1 108 ? 1.791 -8.917 1.166 1.00 93.06 108 LEU A C 1
ATOM 776 O O . LEU A 1 108 ? 1.255 -9.329 0.142 1.00 93.06 108 LEU A O 1
ATOM 780 N N . GLY A 1 109 ? 2.407 -9.736 2.023 1.00 88.88 109 GLY A N 1
ATOM 781 C CA . GLY A 1 109 ? 2.469 -11.186 1.841 1.00 88.88 109 GLY A CA 1
ATOM 782 C C . GLY A 1 109 ? 1.099 -11.856 1.826 1.00 88.88 109 GLY A C 1
ATOM 783 O O . GLY A 1 109 ? 0.842 -12.718 0.991 1.00 88.88 109 GLY A O 1
ATOM 784 N N . MET A 1 110 ? 0.194 -11.450 2.723 1.00 89.50 110 MET A N 1
ATOM 785 C CA . MET A 1 110 ? -1.186 -11.946 2.727 1.00 89.50 110 MET A CA 1
ATOM 786 C C . MET A 1 110 ? -1.890 -11.634 1.406 1.00 89.50 110 MET A C 1
ATOM 788 O O . MET A 1 110 ? -2.505 -12.530 0.831 1.00 89.50 110 MET A O 1
ATOM 792 N N . MET A 1 111 ? -1.765 -10.405 0.896 1.00 91.31 111 MET A N 1
ATOM 793 C CA . MET A 1 111 ? -2.334 -10.045 -0.403 1.00 91.31 111 MET A CA 1
ATOM 794 C C . MET A 1 111 ? -1.676 -10.839 -1.533 1.00 91.31 111 MET A C 1
ATOM 796 O O . MET A 1 111 ? -2.386 -11.367 -2.383 1.00 91.31 111 MET A O 1
ATOM 800 N N . ALA A 1 112 ? -0.356 -11.012 -1.519 1.00 89.69 112 ALA A N 1
ATOM 801 C CA . ALA A 1 112 ? 0.334 -11.788 -2.543 1.00 89.69 112 ALA A CA 1
ATOM 802 C C . ALA A 1 112 ? -0.053 -13.284 -2.536 1.00 89.69 112 ALA A C 1
ATOM 804 O O . ALA A 1 112 ? -0.103 -13.933 -3.573 1.00 89.69 112 ALA A O 1
ATOM 805 N N . ARG A 1 113 ? -0.387 -13.872 -1.386 1.00 87.38 113 ARG A N 1
ATOM 806 C CA . ARG A 1 113 ? -0.845 -15.273 -1.359 1.00 87.38 113 ARG A CA 1
ATOM 807 C C . ARG A 1 113 ? -2.318 -15.411 -1.723 1.00 87.38 113 ARG A C 1
ATOM 809 O O . ARG A 1 113 ? -2.685 -16.295 -2.494 1.00 87.38 113 ARG A O 1
ATOM 816 N N . TYR A 1 114 ? -3.165 -14.544 -1.174 1.00 89.88 114 TYR A N 1
ATOM 817 C CA . TYR A 1 114 ? -4.611 -14.760 -1.164 1.00 89.88 114 TYR A CA 1
ATOM 818 C C . TYR A 1 114 ? -5.392 -13.924 -2.179 1.00 89.88 114 TYR A C 1
ATOM 820 O O . TYR A 1 114 ? -6.569 -14.212 -2.392 1.00 89.88 114 TYR A O 1
ATOM 828 N N . THR A 1 115 ? -4.769 -12.940 -2.836 1.00 93.12 115 THR A N 1
ATOM 829 C CA . THR A 1 115 ? -5.458 -12.158 -3.871 1.00 93.12 115 THR A CA 1
ATOM 830 C C . THR A 1 115 ? -5.833 -13.040 -5.055 1.00 93.12 115 THR A C 1
ATOM 832 O O . THR A 1 115 ? -5.025 -13.823 -5.573 1.00 93.12 115 THR A O 1
ATOM 835 N N . ARG A 1 116 ? -7.068 -12.880 -5.532 1.00 91.75 116 ARG A N 1
ATOM 836 C CA . ARG A 1 116 ? -7.571 -13.529 -6.745 1.00 91.75 116 ARG A CA 1
ATOM 837 C C . ARG A 1 116 ? -7.231 -12.690 -7.984 1.00 91.75 116 ARG A C 1
ATOM 839 O O . ARG A 1 116 ? -8.100 -12.046 -8.567 1.00 91.75 116 ARG A O 1
ATOM 846 N N . ALA A 1 117 ? -5.953 -12.709 -8.345 1.00 92.94 117 ALA A N 1
ATOM 847 C CA . ALA A 1 117 ? -5.373 -12.127 -9.556 1.00 92.94 117 ALA A CA 1
ATOM 848 C C . ALA A 1 117 ? -4.649 -13.220 -10.360 1.00 92.94 117 ALA A C 1
ATOM 850 O O . ALA A 1 117 ? -4.218 -14.217 -9.779 1.00 92.94 117 ALA A O 1
ATOM 851 N N . ASP A 1 118 ? -4.498 -13.046 -11.667 1.00 95.75 118 ASP A N 1
ATOM 852 C CA . ASP A 1 118 ? -3.838 -14.034 -12.526 1.00 95.75 118 ASP A CA 1
ATOM 853 C C . ASP A 1 118 ? -2.327 -14.053 -12.267 1.00 95.75 118 ASP A C 1
ATOM 855 O O . ASP A 1 118 ? -1.733 -15.116 -12.096 1.00 95.75 118 ASP A O 1
ATOM 859 N N . VAL A 1 119 ? -1.724 -12.864 -12.145 1.00 97.00 119 VAL A N 1
ATOM 860 C CA . VAL A 1 119 ? -0.290 -12.676 -11.889 1.00 97.00 119 VAL A CA 1
ATOM 861 C C . VAL A 1 119 ? -0.074 -11.630 -10.807 1.00 97.00 119 VAL A C 1
ATOM 863 O O . VAL A 1 119 ? -0.837 -10.671 -10.667 1.00 97.00 119 VAL A O 1
ATOM 866 N N . ILE A 1 120 ? 0.990 -11.812 -10.032 1.00 98.06 120 ILE A N 1
ATOM 867 C CA . ILE A 1 120 ? 1.437 -10.839 -9.043 1.00 98.06 120 ILE A CA 1
ATOM 868 C C . ILE A 1 120 ? 2.807 -10.325 -9.461 1.00 98.06 120 ILE A C 1
ATOM 870 O O . ILE A 1 120 ? 3.693 -11.093 -9.818 1.00 98.06 120 ILE A O 1
ATOM 874 N N . VAL A 1 121 ? 3.000 -9.016 -9.416 1.00 98.62 121 VAL A N 1
ATOM 875 C CA . VAL A 1 121 ? 4.301 -8.401 -9.672 1.00 98.62 121 VAL A CA 1
ATOM 876 C C . VAL A 1 121 ? 4.699 -7.623 -8.433 1.00 98.62 121 VAL A C 1
ATOM 878 O O . VAL A 1 121 ? 3.940 -6.779 -7.965 1.00 98.62 121 VAL A O 1
ATOM 881 N N . VAL A 1 122 ? 5.873 -7.913 -7.879 1.00 98.38 122 VAL A N 1
ATOM 882 C CA . VAL A 1 122 ? 6.371 -7.268 -6.659 1.00 98.38 122 VAL A CA 1
ATOM 883 C C . VAL A 1 122 ? 7.649 -6.499 -6.966 1.00 98.38 122 VAL A C 1
ATOM 885 O O . VAL A 1 122 ? 8.656 -7.096 -7.330 1.00 98.38 122 VAL A O 1
ATOM 888 N N . GLY A 1 123 ? 7.623 -5.180 -6.796 1.00 98.25 123 GLY A N 1
ATOM 889 C CA . GLY A 1 123 ? 8.801 -4.317 -6.815 1.00 98.25 123 GLY A CA 1
ATOM 890 C C . GLY A 1 123 ? 9.285 -4.029 -5.394 1.00 98.25 123 GLY A C 1
ATOM 891 O O . GLY A 1 123 ? 8.566 -3.387 -4.636 1.00 98.25 123 GLY A O 1
ATOM 892 N N . LEU A 1 124 ? 10.493 -4.477 -5.047 1.00 97.50 124 LEU A N 1
ATOM 893 C CA . LEU A 1 124 ? 11.159 -4.243 -3.760 1.00 97.50 124 LEU A CA 1
ATOM 894 C C . LEU A 1 124 ? 12.329 -3.271 -3.962 1.00 97.50 124 LEU A C 1
ATOM 896 O O . LEU A 1 124 ? 13.391 -3.645 -4.459 1.00 97.50 124 LEU A O 1
ATOM 900 N N . ILE A 1 125 ? 12.123 -2.005 -3.616 1.00 97.81 125 ILE A N 1
ATOM 901 C CA . ILE A 1 125 ? 12.961 -0.865 -3.988 1.00 97.81 125 ILE A CA 1
ATOM 902 C C . ILE A 1 125 ? 13.577 -0.244 -2.740 1.00 97.81 125 ILE A C 1
ATOM 904 O O . ILE A 1 125 ? 12.867 0.240 -1.868 1.00 97.81 125 ILE A O 1
ATOM 908 N N . GLY A 1 126 ? 14.906 -0.186 -2.678 1.00 93.75 126 GLY A N 1
ATOM 909 C CA . GLY A 1 126 ? 15.655 0.508 -1.630 1.00 93.75 126 GLY A CA 1
ATOM 910 C C . GLY A 1 126 ? 15.538 -0.094 -0.227 1.00 93.75 126 GLY A C 1
ATOM 911 O O . GLY A 1 126 ? 15.961 0.547 0.733 1.00 93.75 126 GLY A O 1
ATOM 912 N N . GLU A 1 127 ? 14.983 -1.297 -0.097 1.00 91.06 127 GLU A N 1
ATOM 913 C CA . GLU A 1 127 ? 14.976 -2.065 1.150 1.00 91.06 127 GLU A CA 1
ATOM 914 C C . GLU A 1 127 ? 16.330 -2.757 1.370 1.00 91.06 127 GLU A C 1
ATOM 916 O O . GLU A 1 127 ? 17.139 -2.907 0.446 1.00 91.06 127 GLU A O 1
ATOM 921 N N . ARG A 1 128 ? 16.624 -3.176 2.605 1.00 90.69 128 ARG A N 1
ATOM 922 C CA . ARG A 1 128 ? 17.891 -3.869 2.889 1.00 90.69 128 ARG A CA 1
ATOM 923 C C . ARG A 1 128 ? 17.863 -5.279 2.294 1.00 90.69 128 ARG A C 1
ATOM 925 O O . ARG A 1 128 ? 16.844 -5.957 2.361 1.00 90.69 128 ARG A O 1
ATOM 932 N N . GLY A 1 129 ? 19.000 -5.779 1.801 1.00 88.69 129 GLY A N 1
ATOM 933 C CA . GLY A 1 129 ? 19.067 -7.099 1.147 1.00 88.69 129 GLY A CA 1
ATOM 934 C C . GLY A 1 129 ? 18.531 -8.261 1.999 1.00 88.69 129 GLY A C 1
ATOM 935 O O . GLY A 1 129 ? 17.852 -9.146 1.486 1.00 88.69 129 GLY A O 1
ATOM 936 N N . ARG A 1 130 ? 18.738 -8.223 3.323 1.00 89.62 130 ARG A N 1
ATOM 937 C CA . ARG A 1 130 ? 18.163 -9.221 4.245 1.00 89.62 130 ARG A CA 1
ATOM 938 C C . ARG A 1 130 ? 16.632 -9.162 4.333 1.00 89.62 130 ARG A C 1
ATOM 940 O O . ARG A 1 130 ? 16.006 -10.199 4.478 1.00 89.62 130 ARG A O 1
ATOM 947 N N . GLU A 1 131 ? 16.045 -7.968 4.244 1.00 88.75 131 GLU A N 1
ATOM 948 C CA . GLU A 1 131 ? 14.592 -7.755 4.303 1.00 88.75 131 GLU A CA 1
ATOM 949 C C . GLU A 1 131 ? 13.948 -8.200 2.986 1.00 88.75 131 GLU A C 1
ATOM 951 O O . GLU A 1 131 ? 12.896 -8.828 3.000 1.00 88.75 131 GLU A O 1
ATOM 956 N N . VAL A 1 132 ? 14.630 -7.971 1.858 1.00 90.12 132 VAL A N 1
ATOM 957 C CA . VAL A 1 132 ? 14.250 -8.523 0.548 1.00 90.12 132 VAL A CA 1
ATOM 958 C C . VAL A 1 132 ? 14.242 -10.053 0.585 1.00 90.12 132 VAL A C 1
ATOM 960 O O . VAL A 1 132 ? 13.255 -10.671 0.189 1.00 90.12 132 VAL A O 1
ATOM 963 N N . LYS A 1 133 ? 15.318 -10.672 1.089 1.00 90.50 133 LYS A N 1
ATOM 964 C CA . LYS A 1 133 ? 15.417 -12.133 1.203 1.00 90.50 133 LYS A CA 1
ATOM 965 C C . LYS A 1 133 ? 14.317 -12.706 2.101 1.00 90.50 133 LYS A C 1
ATOM 967 O O . LYS A 1 133 ? 13.602 -13.609 1.677 1.00 90.50 133 LYS A O 1
ATOM 972 N N . ASP A 1 134 ? 14.147 -12.144 3.297 1.00 90.12 134 ASP A N 1
ATOM 973 C CA . ASP A 1 134 ? 13.108 -12.555 4.247 1.00 90.12 134 ASP A CA 1
ATOM 974 C C . ASP A 1 134 ? 11.698 -12.412 3.653 1.00 90.12 134 ASP A C 1
ATOM 976 O O . ASP A 1 134 ? 10.866 -13.314 3.775 1.00 90.12 134 ASP A O 1
ATOM 980 N N . PHE A 1 135 ? 11.444 -11.326 2.914 1.00 91.06 135 PHE A N 1
ATOM 981 C CA . PHE A 1 135 ? 10.175 -11.136 2.224 1.00 91.06 135 PHE A CA 1
ATOM 982 C C . PHE A 1 135 ? 9.908 -12.237 1.189 1.00 91.06 135 PHE A C 1
ATOM 984 O O . PHE A 1 135 ? 8.795 -12.747 1.096 1.00 91.06 135 PHE A O 1
ATOM 991 N N . ILE A 1 136 ? 10.911 -12.629 0.408 1.00 90.44 136 ILE A N 1
ATOM 992 C CA . ILE A 1 136 ? 10.743 -13.644 -0.637 1.00 90.44 136 ILE A CA 1
ATOM 993 C C . ILE A 1 136 ? 10.570 -15.042 -0.030 1.00 90.44 136 ILE A C 1
ATOM 995 O O . ILE A 1 136 ? 9.677 -15.785 -0.438 1.00 90.44 136 ILE A O 1
ATOM 999 N N . GLU A 1 137 ? 11.399 -15.405 0.946 1.00 89.25 137 GLU A N 1
ATOM 1000 C CA . GLU A 1 137 ? 11.435 -16.762 1.499 1.00 89.25 137 GLU A CA 1
ATOM 1001 C C . GLU A 1 137 ? 10.317 -17.006 2.518 1.00 89.25 137 GLU A C 1
ATOM 1003 O O . GLU A 1 137 ? 9.597 -17.999 2.413 1.00 89.25 137 GLU A O 1
ATOM 1008 N N . ASN A 1 138 ? 10.126 -16.086 3.467 1.00 85.31 138 ASN A N 1
ATOM 1009 C CA . ASN A 1 138 ? 9.251 -16.301 4.622 1.00 85.31 138 ASN A CA 1
ATOM 1010 C C . ASN A 1 138 ? 7.884 -15.625 4.477 1.00 85.31 138 ASN A C 1
ATOM 1012 O O . ASN A 1 138 ? 6.893 -16.105 5.031 1.00 85.31 138 ASN A O 1
ATOM 1016 N N . ILE A 1 139 ? 7.806 -14.515 3.736 1.00 87.12 139 ILE A N 1
ATOM 1017 C CA . ILE A 1 139 ? 6.554 -13.768 3.568 1.00 87.12 139 ILE A CA 1
ATOM 1018 C C . ILE A 1 139 ? 5.817 -14.204 2.303 1.00 87.12 139 ILE A C 1
ATOM 1020 O O . ILE A 1 139 ? 4.648 -14.559 2.394 1.00 87.12 139 ILE A O 1
ATOM 1024 N N . LEU A 1 140 ? 6.438 -14.218 1.127 1.00 87.50 140 LEU A N 1
ATOM 1025 C CA . LEU A 1 140 ? 5.803 -14.755 -0.081 1.00 87.50 140 LEU A CA 1
ATOM 1026 C C . LEU A 1 140 ? 5.643 -16.275 0.021 1.00 87.50 140 LEU A C 1
ATOM 1028 O O . LEU A 1 140 ? 4.561 -16.800 -0.264 1.00 87.50 140 LEU A O 1
ATOM 1032 N N . GLY A 1 141 ? 6.700 -16.963 0.460 1.00 87.62 141 GLY A N 1
ATOM 1033 C CA . GLY A 1 141 ? 6.765 -18.421 0.475 1.00 87.62 141 GLY A CA 1
ATOM 1034 C C . GLY A 1 141 ? 6.766 -19.016 -0.936 1.00 87.62 141 GLY A C 1
ATOM 1035 O O . GLY A 1 141 ? 6.642 -18.309 -1.938 1.00 87.62 141 GLY A O 1
ATOM 1036 N N . ALA A 1 142 ? 6.888 -20.341 -1.032 1.00 88.19 142 ALA A N 1
ATOM 1037 C CA . ALA A 1 142 ? 6.978 -21.030 -2.322 1.00 88.19 142 ALA A CA 1
ATOM 1038 C C . ALA A 1 142 ? 5.735 -20.812 -3.207 1.00 88.19 142 ALA A C 1
ATOM 1040 O O . ALA A 1 142 ? 5.864 -20.510 -4.391 1.00 88.19 142 ALA A O 1
ATOM 1041 N N . GLU A 1 143 ? 4.536 -20.907 -2.625 1.00 85.88 143 GLU A N 1
ATOM 1042 C CA . GLU A 1 143 ? 3.269 -20.771 -3.356 1.00 85.88 143 GLU A CA 1
ATOM 1043 C C . GLU A 1 143 ? 3.041 -19.334 -3.854 1.00 85.88 143 GLU A C 1
ATOM 1045 O O . GLU A 1 143 ? 2.698 -19.124 -5.017 1.00 85.88 143 GLU A O 1
ATOM 1050 N N . GLY A 1 144 ? 3.297 -18.330 -3.004 1.00 87.81 144 GLY A N 1
ATOM 1051 C CA . GLY A 1 144 ? 3.210 -16.924 -3.398 1.00 87.81 144 GLY A CA 1
ATOM 1052 C C . GLY A 1 144 ? 4.254 -16.567 -4.452 1.00 87.81 144 GLY A C 1
ATOM 1053 O O . GLY A 1 144 ? 3.935 -15.890 -5.428 1.00 87.81 144 GLY A O 1
ATOM 1054 N N . ARG A 1 145 ? 5.486 -17.072 -4.308 1.00 91.06 145 ARG A N 1
ATOM 1055 C CA . ARG A 1 145 ? 6.566 -16.850 -5.274 1.00 91.06 145 ARG A CA 1
ATOM 1056 C C . ARG A 1 145 ? 6.255 -17.459 -6.640 1.00 91.06 145 ARG A C 1
ATOM 1058 O O . ARG A 1 145 ? 6.468 -16.777 -7.631 1.00 91.06 145 ARG A O 1
ATOM 1065 N N . ALA A 1 146 ? 5.732 -18.684 -6.714 1.00 91.88 146 ALA A N 1
ATOM 1066 C CA . ALA A 1 146 ? 5.491 -19.385 -7.983 1.00 91.88 146 ALA A CA 1
ATOM 1067 C C . ALA A 1 146 ? 4.582 -18.611 -8.958 1.00 91.88 146 ALA A C 1
ATOM 1069 O O . ALA A 1 146 ? 4.771 -18.671 -10.168 1.00 91.88 146 ALA A O 1
ATOM 1070 N N . ARG A 1 147 ? 3.624 -17.845 -8.425 1.00 92.88 147 ARG A N 1
ATOM 1071 C CA . ARG A 1 147 ? 2.695 -16.997 -9.194 1.00 92.88 147 ARG A CA 1
ATOM 1072 C C . ARG A 1 147 ? 3.106 -15.521 -9.268 1.00 92.88 147 ARG A C 1
ATOM 1074 O O . ARG A 1 147 ? 2.313 -14.688 -9.711 1.00 92.88 147 ARG A O 1
ATOM 1081 N N . SER A 1 148 ? 4.304 -15.194 -8.784 1.00 96.44 148 SER A N 1
ATOM 1082 C CA . SER A 1 148 ? 4.807 -13.825 -8.715 1.00 96.44 148 SER A CA 1
ATOM 1083 C C . SER A 1 148 ? 6.036 -13.618 -9.594 1.00 96.44 148 SER A C 1
ATOM 1085 O O . SER A 1 148 ? 6.866 -14.512 -9.736 1.00 96.44 148 SER A O 1
ATOM 1087 N N . VAL A 1 149 ? 6.195 -12.405 -10.116 1.00 98.25 149 VAL A N 1
ATOM 1088 C CA . VAL A 1 149 ? 7.471 -11.895 -10.631 1.00 98.25 149 VAL A CA 1
ATOM 1089 C C . VAL A 1 149 ? 8.016 -10.892 -9.625 1.00 98.25 149 VAL A C 1
ATOM 1091 O O . VAL A 1 149 ? 7.339 -9.913 -9.308 1.00 98.25 149 VAL A O 1
ATOM 1094 N N . VAL A 1 150 ? 9.221 -11.122 -9.101 1.00 98.19 150 VAL A N 1
ATOM 1095 C CA . VAL A 1 150 ? 9.824 -10.234 -8.097 1.00 98.19 150 VAL A CA 1
ATOM 1096 C C . VAL A 1 150 ? 10.973 -9.451 -8.717 1.00 98.19 150 VAL A C 1
ATOM 1098 O O . VAL A 1 150 ? 11.946 -10.036 -9.186 1.00 98.19 150 VAL A O 1
ATOM 1101 N N . ILE A 1 151 ? 10.881 -8.125 -8.681 1.00 98.44 151 ILE A N 1
ATOM 1102 C CA . ILE A 1 151 ? 11.954 -7.209 -9.065 1.00 98.44 151 ILE A CA 1
ATOM 1103 C C . ILE A 1 151 ? 12.525 -6.583 -7.801 1.00 98.44 151 ILE A C 1
ATOM 1105 O O . ILE A 1 151 ? 11.830 -5.847 -7.104 1.00 98.44 151 ILE A O 1
ATOM 1109 N N . ALA A 1 152 ? 13.791 -6.859 -7.508 1.00 97.75 152 ALA A N 1
ATOM 1110 C CA . ALA A 1 152 ? 14.473 -6.336 -6.334 1.00 97.75 152 ALA A CA 1
ATOM 1111 C C . ALA A 1 152 ? 15.614 -5.394 -6.731 1.00 97.75 152 ALA A C 1
ATOM 1113 O O . ALA A 1 152 ? 16.499 -5.738 -7.510 1.00 97.75 152 ALA A O 1
ATOM 1114 N N . ALA A 1 153 ? 15.611 -4.195 -6.159 1.00 97.25 153 ALA A N 1
ATOM 1115 C CA . ALA A 1 153 ? 16.695 -3.228 -6.263 1.00 97.25 153 ALA A CA 1
ATOM 1116 C C . ALA A 1 153 ? 17.012 -2.719 -4.848 1.00 97.25 153 ALA A C 1
ATOM 1118 O O . ALA A 1 153 ? 16.408 -1.731 -4.421 1.00 97.25 153 ALA A O 1
ATOM 1119 N N . PRO A 1 154 ? 17.886 -3.411 -4.090 1.00 94.44 154 PRO A N 1
ATOM 1120 C CA . PRO A 1 154 ? 18.111 -3.111 -2.677 1.00 94.44 154 PRO A CA 1
ATOM 1121 C C . PRO A 1 154 ? 18.818 -1.760 -2.444 1.00 94.44 154 PRO A C 1
ATOM 1123 O O . PRO A 1 154 ? 19.171 -1.037 -3.373 1.00 94.44 154 PRO A O 1
ATOM 1126 N N . ALA A 1 155 ? 18.984 -1.364 -1.183 1.00 91.94 155 ALA A N 1
ATOM 1127 C CA . ALA A 1 155 ? 19.544 -0.056 -0.818 1.00 91.94 155 ALA A CA 1
ATOM 1128 C C . ALA A 1 155 ? 21.008 0.174 -1.254 1.00 91.94 155 ALA A C 1
ATOM 1130 O O . ALA A 1 155 ? 21.432 1.321 -1.356 1.00 91.94 155 ALA A O 1
ATOM 1131 N N . ASP A 1 156 ? 21.770 -0.895 -1.478 1.00 89.69 156 ASP A N 1
ATOM 1132 C CA . ASP A 1 156 ? 23.187 -0.881 -1.856 1.00 89.69 156 ASP A CA 1
ATOM 1133 C C . ASP A 1 156 ? 23.423 -0.665 -3.359 1.00 89.69 156 ASP A C 1
ATOM 1135 O O . ASP A 1 156 ? 24.551 -0.389 -3.770 1.00 89.69 156 ASP A O 1
ATOM 1139 N N . VAL A 1 157 ? 22.375 -0.740 -4.189 1.00 93.75 157 VAL A N 1
ATOM 1140 C CA . VAL A 1 157 ? 22.485 -0.432 -5.619 1.00 93.75 157 VAL A CA 1
ATOM 1141 C C . VAL A 1 157 ? 22.253 1.051 -5.919 1.00 93.75 157 VAL A C 1
ATOM 1143 O O . VAL A 1 157 ? 21.644 1.801 -5.146 1.00 93.75 157 VAL A O 1
ATOM 1146 N N . SER A 1 158 ? 22.725 1.490 -7.091 1.00 95.62 158 SER A N 1
ATOM 1147 C CA . SER A 1 158 ? 22.664 2.898 -7.487 1.00 95.62 158 SER A CA 1
ATOM 1148 C C . SER A 1 158 ? 21.225 3.444 -7.518 1.00 95.62 158 SER A C 1
ATOM 1150 O O . SER A 1 158 ? 20.284 2.706 -7.838 1.00 95.62 158 SER A O 1
ATOM 1152 N N . PRO A 1 159 ? 21.027 4.751 -7.255 1.00 96.31 159 PRO A N 1
ATOM 1153 C CA . PRO A 1 159 ? 19.703 5.378 -7.306 1.00 96.31 159 PRO A CA 1
ATOM 1154 C C . PRO A 1 159 ? 18.987 5.151 -8.639 1.00 96.31 159 PRO A C 1
ATOM 1156 O O . PRO A 1 159 ? 17.792 4.855 -8.674 1.00 96.31 159 PRO A O 1
ATOM 1159 N N . LEU A 1 160 ? 19.738 5.213 -9.742 1.00 94.50 160 LEU A N 1
ATOM 1160 C CA . LEU A 1 160 ? 19.206 4.987 -11.080 1.00 94.50 160 LEU A CA 1
ATOM 1161 C C . LEU A 1 160 ? 18.679 3.556 -11.243 1.00 94.50 160 LEU A C 1
ATOM 1163 O O . LEU A 1 160 ? 17.602 3.367 -11.804 1.00 94.50 160 LEU A O 1
ATOM 1167 N N . LEU A 1 161 ? 19.393 2.552 -10.717 1.00 94.94 161 LEU A N 1
ATOM 1168 C CA . LEU A 1 161 ? 18.944 1.162 -10.783 1.00 94.94 161 LEU A CA 1
ATOM 1169 C C . LEU A 1 161 ? 17.722 0.915 -9.885 1.00 94.94 161 LEU A C 1
ATOM 1171 O O . LEU A 1 161 ? 16.829 0.169 -10.283 1.00 94.94 161 LEU A O 1
ATOM 1175 N N . ARG A 1 162 ? 17.625 1.590 -8.729 1.00 97.44 162 ARG A N 1
ATOM 1176 C CA . ARG A 1 162 ? 16.420 1.575 -7.875 1.00 97.44 162 ARG A CA 1
ATOM 1177 C C . ARG A 1 162 ? 15.198 2.119 -8.610 1.00 97.44 162 ARG A C 1
ATOM 1179 O O . ARG A 1 162 ? 14.156 1.466 -8.645 1.00 97.44 162 ARG A O 1
ATOM 1186 N N . MET A 1 163 ? 15.333 3.275 -9.258 1.00 96.62 163 MET A N 1
ATOM 1187 C CA . MET A 1 163 ? 14.259 3.839 -10.081 1.00 96.62 163 MET A CA 1
ATOM 1188 C C . MET A 1 163 ? 13.907 2.943 -11.272 1.00 96.62 163 MET A C 1
ATOM 1190 O O . MET A 1 163 ? 12.728 2.769 -11.589 1.00 96.62 163 MET A O 1
ATOM 1194 N N . GLN A 1 164 ? 14.919 2.348 -11.909 1.00 96.62 164 GLN A N 1
ATOM 1195 C CA . GLN A 1 164 ? 14.728 1.400 -13.001 1.00 96.62 164 GLN A CA 1
ATOM 1196 C C . GLN A 1 164 ? 13.960 0.155 -12.536 1.00 96.62 164 GLN A C 1
ATOM 1198 O O . GLN A 1 164 ? 13.067 -0.287 -13.251 1.00 96.62 164 GLN A O 1
ATOM 1203 N N . GLY A 1 165 ? 14.239 -0.371 -11.339 1.00 97.75 165 GLY A N 1
ATOM 1204 C CA . GLY A 1 165 ? 13.511 -1.502 -10.758 1.00 97.75 165 GLY A CA 1
ATOM 1205 C C . GLY A 1 165 ? 12.010 -1.239 -10.627 1.00 97.75 165 GLY A C 1
ATOM 1206 O O . GLY A 1 165 ? 11.203 -2.059 -11.060 1.00 97.75 165 GLY A O 1
ATOM 1207 N N . ALA A 1 166 ? 11.622 -0.059 -10.134 1.00 98.25 166 ALA A N 1
ATOM 1208 C CA . ALA A 1 166 ? 10.212 0.330 -10.035 1.00 98.25 166 ALA A CA 1
ATOM 1209 C C . ALA A 1 166 ? 9.544 0.445 -11.419 1.00 98.25 166 ALA A C 1
ATOM 1211 O O . ALA A 1 166 ? 8.433 -0.049 -11.646 1.00 98.25 166 ALA A O 1
ATOM 1212 N N . ALA A 1 167 ? 10.241 1.067 -12.374 1.00 97.62 167 ALA A N 1
ATOM 1213 C CA . ALA A 1 167 ? 9.758 1.193 -13.744 1.00 97.62 167 ALA A CA 1
ATOM 1214 C C . ALA A 1 167 ? 9.635 -0.170 -14.443 1.00 97.62 167 ALA A C 1
ATOM 1216 O O . ALA A 1 167 ? 8.697 -0.361 -15.217 1.00 97.62 167 ALA A O 1
ATOM 1217 N N . TYR A 1 168 ? 10.543 -1.104 -14.154 1.00 98.25 168 TYR A N 1
ATOM 1218 C CA . TYR A 1 168 ? 10.571 -2.433 -14.753 1.00 98.25 168 TYR A CA 1
ATOM 1219 C C . TYR A 1 168 ? 9.491 -3.348 -14.173 1.00 98.25 168 TYR A C 1
ATOM 1221 O O . TYR A 1 168 ? 8.773 -3.980 -14.938 1.00 98.25 168 TYR A O 1
ATOM 1229 N N . ALA A 1 169 ? 9.273 -3.328 -12.854 1.00 98.62 169 ALA A N 1
ATOM 1230 C CA . ALA A 1 169 ? 8.129 -4.004 -12.236 1.00 98.62 169 ALA A CA 1
ATOM 1231 C C . ALA A 1 169 ? 6.800 -3.526 -12.849 1.00 98.62 169 ALA A C 1
ATOM 1233 O O . ALA A 1 169 ? 5.949 -4.327 -13.227 1.00 98.62 169 ALA A O 1
ATOM 1234 N N . THR A 1 170 ? 6.652 -2.214 -13.042 1.00 98.44 170 THR A N 1
ATOM 1235 C CA . THR A 1 170 ? 5.467 -1.647 -13.704 1.00 98.44 170 THR A CA 1
ATOM 1236 C C . THR A 1 170 ? 5.368 -2.088 -15.168 1.00 98.44 170 THR A C 1
ATOM 1238 O O . THR A 1 170 ? 4.286 -2.438 -15.629 1.00 98.44 170 THR A O 1
ATOM 1241 N N . ARG A 1 171 ? 6.492 -2.149 -15.894 1.00 97.75 171 ARG A N 1
ATOM 1242 C CA . ARG A 1 171 ? 6.530 -2.610 -17.289 1.00 97.75 171 ARG A CA 1
ATOM 1243 C C . ARG A 1 171 ? 6.124 -4.074 -17.445 1.00 97.75 171 ARG A C 1
ATOM 1245 O O . ARG A 1 171 ? 5.441 -4.406 -18.410 1.00 97.75 171 ARG A O 1
ATOM 1252 N N . ILE A 1 172 ? 6.532 -4.934 -16.516 1.00 98.38 172 ILE A N 1
ATOM 1253 C CA . ILE A 1 172 ? 6.122 -6.343 -16.480 1.00 98.38 172 ILE A CA 1
ATOM 1254 C C . ILE A 1 172 ? 4.617 -6.442 -16.206 1.00 98.38 172 ILE A C 1
ATOM 1256 O O . ILE A 1 172 ? 3.926 -7.222 -16.851 1.00 98.38 172 ILE A O 1
ATOM 1260 N N . ALA A 1 173 ? 4.081 -5.616 -15.303 1.00 98.44 173 ALA A N 1
ATOM 1261 C CA . ALA A 1 173 ? 2.640 -5.572 -15.060 1.00 98.44 173 ALA A CA 1
ATOM 1262 C C . ALA A 1 173 ? 1.845 -5.110 -16.298 1.00 98.44 173 ALA A C 1
ATOM 1264 O O . ALA A 1 173 ? 0.794 -5.676 -16.588 1.00 98.44 173 ALA A O 1
ATOM 1265 N N . GLU A 1 174 ? 2.352 -4.127 -17.051 1.00 97.38 174 GLU A N 1
ATOM 1266 C CA . GLU A 1 174 ? 1.782 -3.716 -18.346 1.00 97.38 174 GLU A CA 1
ATOM 1267 C C . GLU A 1 174 ? 1.785 -4.857 -19.360 1.00 97.38 174 GLU A C 1
ATOM 1269 O O . GLU A 1 174 ? 0.763 -5.105 -19.987 1.00 97.38 174 GLU A O 1
ATOM 1274 N N . ASP A 1 175 ? 2.892 -5.596 -19.465 1.00 97.06 175 ASP A N 1
ATOM 1275 C CA . ASP A 1 175 ? 2.994 -6.741 -20.371 1.00 97.06 175 ASP A CA 1
ATOM 1276 C C . ASP A 1 175 ? 1.900 -7.784 -20.103 1.00 97.06 175 ASP A C 1
ATOM 1278 O O . ASP A 1 175 ? 1.175 -8.181 -21.012 1.00 97.06 175 ASP A O 1
ATOM 1282 N N . PHE A 1 176 ? 1.715 -8.180 -18.843 1.00 97.81 176 PHE A N 1
ATOM 1283 C CA . PHE A 1 176 ? 0.671 -9.138 -18.482 1.00 97.81 176 PHE A CA 1
ATOM 1284 C C . PHE A 1 176 ? -0.746 -8.571 -18.648 1.00 97.81 176 PHE A C 1
ATOM 1286 O O . PHE A 1 176 ? -1.637 -9.284 -19.115 1.00 97.81 176 PHE A O 1
ATOM 1293 N N . ARG A 1 177 ? -0.968 -7.285 -18.342 1.00 97.19 177 ARG A N 1
ATOM 1294 C CA . ARG A 1 177 ? -2.250 -6.608 -18.606 1.00 97.19 177 ARG A CA 1
ATOM 1295 C C . ARG A 1 177 ? -2.617 -6.673 -20.086 1.00 97.19 177 ARG A C 1
ATOM 1297 O O . ARG A 1 177 ? -3.762 -6.978 -20.421 1.00 97.19 177 ARG A O 1
ATOM 1304 N N . ASP A 1 178 ? -1.655 -6.395 -20.957 1.00 94.94 178 ASP A N 1
ATOM 1305 C CA . ASP A 1 178 ? -1.867 -6.342 -22.403 1.00 94.94 178 ASP A CA 1
ATOM 1306 C C . ASP A 1 178 ? -2.090 -7.751 -22.994 1.00 94.94 178 ASP A C 1
ATOM 1308 O O . ASP A 1 178 ? -2.756 -7.895 -24.016 1.00 94.94 178 ASP A O 1
ATOM 1312 N N . ARG A 1 179 ? -1.665 -8.808 -22.283 1.00 95.25 179 ARG A N 1
ATOM 1313 C CA . ARG A 1 179 ? -2.039 -10.217 -22.537 1.00 95.25 179 ARG A CA 1
ATOM 1314 C C . ARG A 1 179 ? -3.425 -10.602 -21.997 1.00 95.25 179 ARG A C 1
ATOM 1316 O O . ARG A 1 179 ? -3.768 -11.781 -21.976 1.00 95.25 179 ARG A O 1
ATOM 1323 N N . GLY A 1 180 ? -4.212 -9.637 -21.523 1.00 96.06 180 GLY A N 1
ATOM 1324 C CA . GLY A 1 180 ? -5.553 -9.871 -20.988 1.00 96.06 180 GLY A CA 1
ATOM 1325 C C . GLY A 1 180 ? -5.592 -10.305 -19.521 1.00 96.06 180 GLY A C 1
ATOM 1326 O O . GLY A 1 180 ? -6.662 -10.653 -19.031 1.00 96.06 180 GLY A O 1
ATOM 1327 N N . GLN A 1 181 ? -4.465 -10.291 -18.804 1.00 97.81 181 GLN A N 1
ATOM 1328 C CA . GLN A 1 181 ? -4.411 -10.775 -17.425 1.00 97.81 181 GLN A CA 1
ATOM 1329 C C . GLN A 1 181 ? -4.728 -9.687 -16.395 1.00 97.81 181 GLN A C 1
ATOM 1331 O O . GLN A 1 181 ? -4.437 -8.498 -16.565 1.00 97.81 181 GLN A O 1
ATOM 1336 N N . HIS A 1 182 ? -5.302 -10.106 -15.272 1.00 98.00 182 HIS A N 1
ATOM 1337 C CA . HIS A 1 182 ? -5.529 -9.265 -14.107 1.00 98.00 182 HIS A CA 1
ATOM 1338 C C . HIS A 1 182 ? -4.337 -9.364 -13.158 1.00 98.00 182 HIS A C 1
ATOM 1340 O O . HIS A 1 182 ? -4.132 -10.376 -12.489 1.00 98.00 182 HIS A O 1
ATOM 1346 N N . VAL A 1 183 ? -3.559 -8.292 -13.090 1.00 98.50 183 VAL A N 1
ATOM 1347 C CA . VAL A 1 183 ? -2.312 -8.197 -12.339 1.00 98.50 183 VAL A CA 1
ATOM 1348 C C . VAL A 1 183 ? -2.533 -7.477 -11.012 1.00 98.50 183 VAL A C 1
ATOM 1350 O O . VAL A 1 183 ? -3.148 -6.408 -10.966 1.00 98.50 183 VAL A O 1
ATOM 1353 N N . LEU A 1 184 ? -1.971 -8.031 -9.937 1.00 98.56 184 LEU A N 1
ATOM 1354 C CA . LEU A 1 184 ? -1.726 -7.300 -8.694 1.00 98.56 184 LEU A CA 1
ATOM 1355 C C . LEU A 1 184 ? -0.279 -6.792 -8.691 1.00 98.56 184 LEU A C 1
ATOM 1357 O O . LEU A 1 184 ? 0.654 -7.589 -8.606 1.00 98.56 184 LEU A O 1
ATOM 1361 N N . LEU A 1 185 ? -0.088 -5.476 -8.739 1.00 98.81 185 LEU A N 1
ATOM 1362 C CA . LEU A 1 185 ? 1.219 -4.837 -8.592 1.00 98.81 185 LEU A CA 1
ATOM 1363 C C . LEU A 1 185 ? 1.426 -4.398 -7.137 1.00 98.81 185 LEU A C 1
ATOM 1365 O O . LEU A 1 185 ? 0.673 -3.582 -6.616 1.00 98.81 185 LEU A O 1
ATOM 1369 N N . ILE A 1 186 ? 2.469 -4.894 -6.483 1.00 98.44 186 ILE A N 1
ATOM 1370 C CA . ILE A 1 186 ? 2.914 -4.421 -5.169 1.00 98.44 186 ILE A CA 1
ATOM 1371 C C . ILE A 1 186 ? 4.201 -3.629 -5.375 1.00 98.44 186 ILE A C 1
ATOM 1373 O O . ILE A 1 186 ? 5.204 -4.186 -5.810 1.00 98.44 186 ILE A O 1
ATOM 1377 N N . MET A 1 187 ? 4.180 -2.339 -5.058 1.00 98.44 187 MET A N 1
ATOM 1378 C CA . MET A 1 187 ? 5.340 -1.457 -5.155 1.00 98.44 187 MET A CA 1
ATOM 1379 C C . MET A 1 187 ? 5.773 -1.031 -3.753 1.00 98.44 187 MET A C 1
ATOM 1381 O O . MET A 1 187 ? 5.142 -0.165 -3.145 1.00 98.44 187 MET A O 1
ATOM 1385 N N . ASP A 1 188 ? 6.849 -1.633 -3.249 1.00 96.44 188 ASP A N 1
ATOM 1386 C CA . ASP A 1 188 ? 7.430 -1.339 -1.942 1.00 96.44 188 ASP A CA 1
ATOM 1387 C C . ASP A 1 188 ? 8.836 -0.734 -2.103 1.00 96.44 188 ASP A C 1
ATOM 1389 O O . ASP A 1 188 ? 9.789 -1.470 -2.310 1.00 96.44 188 ASP A O 1
ATOM 1393 N N . SER A 1 189 ? 9.037 0.588 -2.086 1.00 96.00 189 SER A N 1
ATOM 1394 C CA . SER A 1 189 ? 8.057 1.650 -1.790 1.00 96.00 189 SER A CA 1
ATOM 1395 C C . SER A 1 189 ? 8.184 2.883 -2.688 1.00 96.00 189 SER A C 1
ATOM 1397 O O . SER A 1 189 ? 9.243 3.157 -3.263 1.00 96.00 189 SER A O 1
ATOM 1399 N N . LEU A 1 190 ? 7.115 3.693 -2.748 1.00 96.62 190 LEU A N 1
ATOM 1400 C CA . LEU A 1 190 ? 7.165 5.025 -3.366 1.00 96.62 190 LEU A CA 1
ATOM 1401 C C . LEU A 1 190 ? 8.124 5.957 -2.627 1.00 96.62 190 LEU A C 1
ATOM 1403 O O . LEU A 1 190 ? 8.809 6.746 -3.274 1.00 96.62 190 LEU A O 1
ATOM 1407 N N . THR A 1 191 ? 8.230 5.842 -1.299 1.00 95.62 191 THR A N 1
ATOM 1408 C CA . THR A 1 191 ? 9.194 6.624 -0.513 1.00 95.62 191 THR A CA 1
ATOM 1409 C C . THR A 1 191 ? 10.619 6.352 -0.987 1.00 95.62 191 THR A C 1
ATOM 1411 O O . THR A 1 191 ? 11.370 7.284 -1.266 1.00 95.62 191 THR A O 1
ATOM 1414 N N . ARG A 1 192 ? 10.996 5.082 -1.177 1.00 96.19 192 ARG A N 1
ATOM 1415 C CA . ARG A 1 192 ? 12.338 4.723 -1.660 1.00 96.19 192 ARG A CA 1
ATOM 1416 C C . ARG A 1 192 ? 12.584 5.129 -3.111 1.00 96.19 192 ARG A C 1
ATOM 1418 O O . ARG A 1 192 ? 13.703 5.529 -3.435 1.00 96.19 192 ARG A O 1
ATOM 1425 N N . TYR A 1 193 ? 11.556 5.090 -3.957 1.00 97.75 193 TYR A N 1
ATOM 1426 C CA . TYR A 1 193 ? 11.618 5.630 -5.317 1.00 97.75 193 TYR A CA 1
ATOM 1427 C C . TYR A 1 193 ? 11.853 7.152 -5.321 1.00 97.75 193 TYR A C 1
ATOM 1429 O O . TYR A 1 193 ? 12.754 7.641 -6.002 1.00 97.75 193 TYR A O 1
ATOM 1437 N N . ALA A 1 194 ? 11.104 7.897 -4.505 1.00 96.69 194 ALA A N 1
ATOM 1438 C CA . ALA A 1 194 ? 11.248 9.342 -4.355 1.00 96.69 194 ALA A CA 1
ATOM 1439 C C . ALA A 1 194 ? 12.621 9.737 -3.792 1.00 96.69 194 ALA A C 1
ATOM 1441 O O . ALA A 1 194 ? 13.258 10.659 -4.298 1.00 96.69 194 ALA A O 1
ATOM 1442 N N . MET A 1 195 ? 13.115 9.012 -2.783 1.00 95.69 195 MET A N 1
ATOM 1443 C CA . MET A 1 195 ? 14.456 9.219 -2.230 1.00 95.69 195 MET A CA 1
ATOM 1444 C C . MET A 1 195 ? 15.554 8.975 -3.271 1.00 95.69 195 MET A C 1
ATOM 1446 O O . MET A 1 195 ? 16.537 9.710 -3.285 1.00 95.69 195 MET A O 1
ATOM 1450 N N . ALA A 1 196 ? 15.395 7.974 -4.146 1.00 96.75 196 ALA A N 1
ATOM 1451 C CA . ALA A 1 196 ? 16.338 7.726 -5.236 1.00 96.75 196 ALA A CA 1
ATOM 1452 C C . ALA A 1 196 ? 16.365 8.894 -6.236 1.00 96.75 196 ALA A C 1
ATOM 1454 O O . ALA A 1 196 ? 17.442 9.376 -6.577 1.00 96.75 196 ALA A O 1
ATOM 1455 N N . GLN A 1 197 ? 15.196 9.402 -6.648 1.00 96.69 197 GLN A N 1
ATOM 1456 C CA . GLN A 1 197 ? 15.124 10.586 -7.511 1.00 96.69 197 GLN A CA 1
ATOM 1457 C C . GLN A 1 197 ? 15.725 11.818 -6.826 1.00 96.69 197 GLN A C 1
ATOM 1459 O O . GLN A 1 197 ? 16.462 12.557 -7.468 1.00 96.69 197 GLN A O 1
ATOM 1464 N N . ARG A 1 198 ? 15.466 12.018 -5.527 1.00 96.12 198 ARG A N 1
ATOM 1465 C CA . ARG A 1 198 ? 16.061 13.106 -4.738 1.00 96.12 198 ARG A CA 1
ATOM 1466 C C . ARG A 1 198 ? 17.588 13.053 -4.762 1.00 96.12 198 ARG A C 1
ATOM 1468 O O . ARG A 1 198 ? 18.220 14.078 -4.969 1.00 96.12 198 ARG A O 1
ATOM 1475 N N . GLU A 1 199 ? 18.175 11.879 -4.553 1.00 95.62 199 GLU A N 1
ATOM 1476 C CA . GLU A 1 199 ? 19.631 11.699 -4.558 1.00 95.62 199 GLU A CA 1
ATOM 1477 C C . GLU A 1 199 ? 20.248 12.071 -5.915 1.00 95.62 199 GLU A C 1
ATOM 1479 O O . GLU A 1 199 ? 21.239 12.795 -5.961 1.00 95.62 199 GLU A O 1
ATOM 1484 N N . ILE A 1 200 ? 19.615 11.654 -7.020 1.00 94.50 200 ILE A N 1
ATOM 1485 C CA . ILE A 1 200 ? 20.041 12.017 -8.382 1.00 94.50 200 ILE A CA 1
ATOM 1486 C C . ILE A 1 200 ? 19.902 13.524 -8.610 1.00 94.50 200 ILE A C 1
ATOM 1488 O O . ILE A 1 200 ? 20.840 14.162 -9.075 1.00 94.50 200 ILE A O 1
ATOM 1492 N N . ALA A 1 201 ? 18.738 14.082 -8.281 1.00 95.19 201 ALA A N 1
ATOM 1493 C CA . ALA A 1 201 ? 18.400 15.486 -8.479 1.00 95.19 201 ALA A CA 1
ATOM 1494 C C . ALA A 1 201 ? 19.369 16.427 -7.747 1.00 95.19 201 ALA A C 1
ATOM 1496 O O . ALA A 1 201 ? 19.897 17.365 -8.341 1.00 95.19 201 ALA A O 1
ATOM 1497 N N . LEU A 1 202 ? 19.676 16.133 -6.482 1.00 93.69 202 LEU A N 1
ATOM 1498 C CA . LEU A 1 202 ? 20.635 16.917 -5.705 1.00 93.69 202 LEU A CA 1
ATOM 1499 C C . LEU A 1 202 ? 22.056 16.806 -6.275 1.00 93.69 202 LEU A C 1
ATOM 1501 O O . LEU A 1 202 ? 22.769 17.804 -6.328 1.00 93.69 202 LEU A O 1
ATOM 1505 N N . ALA A 1 203 ? 22.459 15.623 -6.751 1.00 93.31 203 ALA A N 1
ATOM 1506 C CA . ALA A 1 203 ? 23.780 15.421 -7.347 1.00 93.31 203 ALA A CA 1
ATOM 1507 C C . ALA A 1 203 ? 23.981 16.201 -8.661 1.00 93.31 203 ALA A C 1
ATOM 1509 O O . ALA A 1 203 ? 25.109 16.574 -8.975 1.00 93.31 203 ALA A O 1
ATOM 1510 N N . ILE A 1 204 ? 22.905 16.469 -9.412 1.00 93.88 204 ILE A N 1
ATOM 1511 C CA . ILE A 1 204 ? 22.937 17.300 -10.631 1.00 93.88 204 ILE A CA 1
ATOM 1512 C C . ILE A 1 204 ? 22.650 18.789 -10.361 1.00 93.88 204 ILE A C 1
ATOM 1514 O O . ILE A 1 204 ? 22.587 19.572 -11.305 1.00 93.88 204 ILE A O 1
ATOM 1518 N N . GLY A 1 205 ? 22.486 19.183 -9.092 1.00 93.06 205 GLY A N 1
ATOM 1519 C CA . GLY A 1 205 ? 22.317 20.577 -8.675 1.00 93.06 205 GLY A CA 1
ATOM 1520 C C . GLY A 1 205 ? 20.878 21.105 -8.674 1.00 93.06 205 GLY A C 1
ATOM 1521 O O . GLY A 1 205 ? 20.689 22.318 -8.602 1.00 93.06 205 GLY A O 1
ATOM 1522 N N . GLU A 1 206 ? 19.855 20.246 -8.745 1.00 95.38 206 GLU A N 1
ATOM 1523 C CA . GLU A 1 206 ? 18.460 20.685 -8.599 1.00 95.38 206 GLU A CA 1
ATOM 1524 C C . GLU A 1 206 ? 18.194 21.113 -7.140 1.00 95.38 206 GLU A C 1
ATOM 1526 O O . GLU A 1 206 ? 18.414 20.314 -6.222 1.00 95.38 206 GLU A O 1
ATOM 1531 N N . PRO A 1 207 ? 17.720 22.347 -6.883 1.00 91.94 207 PRO A N 1
ATOM 1532 C CA . PRO A 1 207 ? 17.503 22.817 -5.521 1.00 91.94 207 PRO A CA 1
ATOM 1533 C C . PRO A 1 207 ? 16.341 22.064 -4.843 1.00 91.94 207 PRO A C 1
ATOM 1535 O O . PRO A 1 207 ? 15.310 21.806 -5.474 1.00 91.94 207 PRO A O 1
ATOM 1538 N N . PRO A 1 208 ? 16.457 21.728 -3.544 1.00 89.69 208 PRO A N 1
ATOM 1539 C CA . PRO A 1 208 ? 15.354 21.140 -2.797 1.00 89.69 208 PRO A CA 1
ATOM 1540 C C . PRO A 1 208 ? 14.239 22.169 -2.570 1.00 89.69 208 PRO A C 1
ATOM 1542 O O . PRO A 1 208 ? 14.509 23.313 -2.210 1.00 89.69 208 PRO A O 1
ATOM 1545 N N . ALA A 1 209 ? 12.985 21.744 -2.725 1.00 85.12 209 ALA A N 1
ATOM 1546 C CA . ALA A 1 209 ? 11.809 22.562 -2.441 1.00 85.12 209 ALA A CA 1
ATOM 1547 C C . ALA A 1 209 ? 11.145 22.101 -1.130 1.00 85.12 209 ALA A C 1
ATOM 1549 O O . ALA A 1 209 ? 11.605 22.419 -0.033 1.00 85.12 209 ALA A O 1
ATOM 1550 N N . THR A 1 210 ? 10.076 21.310 -1.216 1.00 83.00 210 THR A N 1
ATOM 1551 C CA . THR A 1 210 ? 9.263 20.907 -0.063 1.00 83.00 210 THR A CA 1
ATOM 1552 C C . THR A 1 210 ? 9.987 19.870 0.797 1.00 83.00 210 THR A C 1
ATOM 1554 O O . THR A 1 210 ? 10.237 18.751 0.344 1.00 83.00 210 THR A O 1
ATOM 1557 N N . LYS A 1 211 ? 10.314 20.226 2.050 1.00 83.38 211 LYS A N 1
ATOM 1558 C CA . LYS A 1 211 ? 10.955 19.341 3.050 1.00 83.38 211 LYS A CA 1
ATOM 1559 C C . LYS A 1 211 ? 12.177 18.575 2.501 1.00 83.38 211 LYS A C 1
ATOM 1561 O O . LYS A 1 211 ? 12.387 17.402 2.800 1.00 83.38 211 LYS A O 1
ATOM 1566 N N . GLY A 1 212 ? 12.986 19.230 1.667 1.00 87.31 212 GLY A N 1
ATOM 1567 C CA . GLY A 1 212 ? 14.207 18.631 1.119 1.00 87.31 212 GLY A CA 1
ATOM 1568 C C . GLY A 1 212 ? 14.020 17.799 -0.156 1.00 87.31 212 GLY A C 1
ATOM 1569 O O . GLY A 1 212 ? 15.008 17.271 -0.662 1.00 87.31 212 GLY A O 1
ATOM 1570 N N . TYR A 1 213 ? 12.802 17.666 -0.696 1.00 92.31 213 TYR A N 1
ATOM 1571 C CA . TYR A 1 213 ? 12.563 17.007 -1.985 1.00 92.31 213 TYR A CA 1
ATOM 1572 C C . TYR A 1 213 ? 12.568 18.022 -3.145 1.00 92.31 213 TYR A C 1
ATOM 1574 O O . TYR A 1 213 ? 11.840 19.017 -3.089 1.00 92.31 213 TYR A O 1
ATOM 1582 N N . PRO A 1 214 ? 13.369 17.791 -4.202 1.00 94.31 214 PRO A N 1
ATOM 1583 C CA . PRO A 1 214 ? 13.339 18.596 -5.420 1.00 94.31 214 PRO A CA 1
ATOM 1584 C C . PRO A 1 214 ? 12.022 18.446 -6.207 1.00 94.31 214 PRO A C 1
ATOM 1586 O O . PRO A 1 214 ? 11.393 17.383 -6.138 1.00 94.31 214 PRO A O 1
ATOM 1589 N N . PRO A 1 215 ? 11.607 19.463 -6.988 1.00 93.94 215 PRO A N 1
ATOM 1590 C CA . PRO A 1 215 ? 10.395 19.419 -7.815 1.00 93.94 215 PRO A CA 1
ATOM 1591 C C . PRO A 1 215 ? 10.280 18.189 -8.730 1.00 93.94 215 PRO A C 1
ATOM 1593 O O . PRO A 1 215 ? 9.186 17.639 -8.886 1.00 93.94 215 PRO A O 1
ATOM 1596 N N . SER A 1 216 ? 11.393 17.705 -9.291 1.00 93.94 216 SER A N 1
ATOM 1597 C CA . SER A 1 216 ? 11.411 16.536 -10.182 1.00 93.94 216 SER A CA 1
ATOM 1598 C C . SER A 1 216 ? 10.848 15.262 -9.546 1.00 93.94 216 SER A C 1
ATOM 1600 O O . SER A 1 216 ? 10.272 14.425 -10.246 1.00 93.94 216 SER A O 1
ATOM 1602 N N . VAL A 1 217 ? 10.937 15.122 -8.220 1.00 95.25 217 VAL A N 1
ATOM 1603 C CA . VAL A 1 217 ? 10.356 13.997 -7.473 1.00 95.25 217 VAL A CA 1
ATOM 1604 C C . VAL A 1 217 ? 8.837 13.960 -7.650 1.00 95.25 217 VAL A C 1
ATOM 1606 O O . VAL A 1 217 ? 8.275 12.912 -7.976 1.00 95.25 217 VAL A O 1
ATOM 1609 N N . PHE A 1 218 ? 8.178 15.110 -7.513 1.00 94.62 218 PHE A N 1
ATOM 1610 C CA . PHE A 1 218 ? 6.722 15.228 -7.602 1.00 94.62 218 PHE A CA 1
ATOM 1611 C C . PHE A 1 218 ? 6.199 15.122 -9.038 1.00 94.62 218 PHE A C 1
ATOM 1613 O O . PHE A 1 218 ? 5.038 14.783 -9.229 1.00 94.62 218 PHE A O 1
ATOM 1620 N N . ALA A 1 219 ? 7.048 15.332 -10.048 1.00 93.12 219 ALA A N 1
ATOM 1621 C CA . ALA A 1 219 ? 6.724 15.014 -11.440 1.00 93.12 219 ALA A CA 1
ATOM 1622 C C . ALA A 1 219 ? 6.888 13.511 -11.752 1.00 93.12 219 ALA A C 1
ATOM 1624 O O . ALA A 1 219 ? 6.136 12.945 -12.547 1.00 93.12 219 ALA A O 1
ATOM 1625 N N . LYS A 1 220 ? 7.859 12.837 -11.117 1.00 94.69 220 LYS A N 1
ATOM 1626 C CA . LYS A 1 220 ? 8.140 11.407 -11.337 1.00 94.69 220 LYS A CA 1
ATOM 1627 C C . LYS A 1 220 ? 7.128 10.475 -10.672 1.00 94.69 220 LYS A C 1
ATOM 1629 O O . LYS A 1 220 ? 6.831 9.427 -11.241 1.00 94.69 220 LYS A O 1
ATOM 1634 N N . LEU A 1 221 ? 6.598 10.834 -9.501 1.00 96.38 221 LEU A N 1
ATOM 1635 C CA . LEU A 1 221 ? 5.614 10.012 -8.786 1.00 96.38 221 LEU A CA 1
ATOM 1636 C C . LEU A 1 221 ? 4.333 9.763 -9.614 1.00 96.38 221 LEU A C 1
ATOM 1638 O O . LEU A 1 221 ? 4.023 8.590 -9.844 1.00 96.38 221 LEU A O 1
ATOM 1642 N N . PRO A 1 222 ? 3.636 10.792 -10.147 1.00 94.69 222 PRO A N 1
ATOM 1643 C CA . PRO A 1 222 ? 2.489 10.589 -11.030 1.00 94.69 222 PRO A CA 1
ATOM 1644 C C . PRO A 1 222 ? 2.856 9.786 -12.277 1.00 94.69 222 PRO A C 1
ATOM 1646 O O . PRO A 1 222 ? 2.138 8.860 -12.629 1.00 94.69 222 PRO A O 1
ATOM 1649 N N . ALA A 1 223 ? 4.004 10.069 -12.903 1.00 93.88 223 ALA A N 1
ATOM 1650 C CA . ALA A 1 223 ? 4.436 9.364 -14.111 1.00 93.88 223 ALA A CA 1
ATOM 1651 C C . ALA A 1 223 ? 4.613 7.846 -13.903 1.00 93.88 223 ALA A C 1
ATOM 1653 O O . ALA A 1 223 ? 4.409 7.067 -14.833 1.00 93.88 223 ALA A O 1
ATOM 1654 N N . LEU A 1 224 ? 4.988 7.411 -12.695 1.00 96.19 224 LEU A N 1
ATOM 1655 C CA . LEU A 1 224 ? 5.048 5.993 -12.340 1.00 96.19 224 LEU A CA 1
ATOM 1656 C C . LEU A 1 224 ? 3.658 5.425 -12.018 1.00 96.19 224 LEU A C 1
ATOM 1658 O O . LEU A 1 224 ? 3.309 4.352 -12.505 1.00 96.19 224 LEU A O 1
ATOM 1662 N N . VAL A 1 225 ? 2.883 6.124 -11.185 1.00 96.94 225 VAL A N 1
ATOM 1663 C CA . VAL A 1 225 ? 1.585 5.650 -10.673 1.00 96.94 225 VAL A CA 1
ATOM 1664 C C . VAL A 1 225 ? 0.523 5.579 -11.771 1.00 96.94 225 VAL A C 1
ATOM 1666 O O . VAL A 1 225 ? -0.264 4.635 -11.812 1.00 96.94 225 VAL A O 1
ATOM 1669 N N . GLU A 1 226 ? 0.527 6.534 -12.699 1.00 94.56 226 GLU A N 1
ATOM 1670 C CA . GLU A 1 226 ? -0.435 6.611 -13.801 1.00 94.56 226 GLU A CA 1
ATOM 1671 C C . GLU A 1 226 ? -0.295 5.484 -14.822 1.00 94.56 226 GLU A C 1
ATOM 1673 O O . GLU A 1 226 ? -1.165 5.326 -15.667 1.00 94.56 226 GLU A O 1
ATOM 1678 N N . ARG A 1 227 ? 0.755 4.664 -14.761 1.00 95.50 227 ARG A N 1
ATOM 1679 C CA . ARG A 1 227 ? 0.919 3.496 -15.640 1.00 95.50 227 ARG A CA 1
ATOM 1680 C C . ARG A 1 227 ? 0.054 2.303 -15.227 1.00 95.50 227 ARG A C 1
ATOM 1682 O O . ARG A 1 227 ? -0.331 1.495 -16.074 1.00 95.50 227 ARG A O 1
ATOM 1689 N N . ALA A 1 228 ? -0.273 2.203 -13.938 1.00 96.56 228 ALA A N 1
ATOM 1690 C CA . ALA A 1 228 ? -1.224 1.222 -13.430 1.00 96.56 228 ALA A CA 1
ATOM 1691 C C . ALA A 1 228 ? -2.669 1.652 -13.732 1.00 96.56 228 ALA A C 1
ATOM 1693 O O . ALA A 1 228 ? -2.963 2.838 -13.890 1.00 96.56 228 ALA A O 1
ATOM 1694 N N . GLY A 1 229 ? -3.577 0.682 -13.822 1.00 96.12 229 GLY A N 1
ATOM 1695 C CA . GLY A 1 229 ? -4.966 0.916 -14.205 1.00 96.12 229 GLY A CA 1
ATOM 1696 C C . GLY A 1 229 ? -5.565 -0.212 -15.038 1.00 96.12 229 GLY A C 1
ATOM 1697 O O . GLY A 1 229 ? -4.886 -1.174 -15.411 1.00 96.12 229 GLY A O 1
ATOM 1698 N N . ASN A 1 230 ? -6.851 -0.078 -15.354 1.00 96.19 230 ASN A N 1
ATOM 1699 C CA . ASN A 1 230 ? -7.506 -0.919 -16.354 1.00 96.19 230 ASN A CA 1
ATOM 1700 C C . ASN A 1 230 ? -6.951 -0.650 -17.757 1.00 96.19 230 ASN A C 1
ATOM 1702 O O . ASN A 1 230 ? -6.560 0.475 -18.074 1.00 96.19 230 ASN A O 1
ATOM 1706 N N . GLY A 1 231 ? -6.927 -1.693 -18.587 1.00 93.00 231 GLY A N 1
ATOM 1707 C CA . GLY A 1 231 ? -6.680 -1.569 -20.021 1.00 93.00 231 GLY A CA 1
ATOM 1708 C C . GLY A 1 231 ? -7.938 -1.173 -20.804 1.00 93.00 231 GLY A C 1
ATOM 1709 O O . GLY A 1 231 ? -8.918 -0.659 -20.245 1.00 93.00 231 GLY A O 1
ATOM 1710 N N . ILE A 1 232 ? -7.902 -1.448 -22.111 1.00 88.88 232 ILE A N 1
ATOM 1711 C CA . ILE A 1 232 ? -9.065 -1.351 -23.007 1.00 88.88 232 ILE A CA 1
ATOM 1712 C C . ILE A 1 232 ? -10.199 -2.290 -22.566 1.00 88.88 232 ILE A C 1
ATOM 1714 O O . ILE A 1 232 ? -9.979 -3.245 -21.816 1.00 88.88 232 ILE A O 1
ATOM 1718 N N . SER A 1 233 ? -11.413 -2.033 -23.055 1.00 83.75 233 SER A N 1
ATOM 1719 C CA . SER A 1 233 ? -12.573 -2.896 -22.803 1.00 83.75 233 SER A CA 1
ATOM 1720 C C . SER A 1 233 ? -12.302 -4.339 -23.246 1.00 83.75 233 SER A C 1
ATOM 1722 O O . SER A 1 233 ? -11.752 -4.568 -24.322 1.00 83.75 233 SER A O 1
ATOM 1724 N N . GLY A 1 234 ? -12.644 -5.308 -22.391 1.00 81.31 234 GLY A N 1
ATOM 1725 C CA . GLY A 1 234 ? -12.343 -6.731 -22.599 1.00 81.31 234 GLY A CA 1
ATOM 1726 C C . GLY A 1 234 ? -10.883 -7.137 -22.343 1.00 81.31 234 GLY A C 1
ATOM 1727 O O . GLY A 1 234 ? -10.557 -8.312 -22.485 1.00 81.31 234 GLY A O 1
ATOM 1728 N N . GLY A 1 235 ? -10.012 -6.195 -21.964 1.00 87.94 235 GLY A N 1
ATOM 1729 C CA . GLY A 1 235 ? -8.599 -6.438 -21.669 1.00 87.94 235 GLY A CA 1
ATOM 1730 C C . GLY A 1 235 ? -8.291 -6.726 -20.195 1.00 87.94 235 GLY A C 1
ATOM 1731 O O . GLY A 1 235 ? -9.174 -6.819 -19.339 1.00 87.94 235 GLY A O 1
ATOM 1732 N N . GLY A 1 236 ? -6.996 -6.846 -19.895 1.00 96.12 236 GLY A N 1
ATOM 1733 C CA . GLY A 1 236 ? -6.495 -7.050 -18.540 1.00 96.12 236 GLY A CA 1
ATOM 1734 C C . GLY A 1 236 ? -6.546 -5.787 -17.675 1.00 96.12 236 GLY A C 1
ATOM 1735 O O . GLY A 1 236 ? -6.932 -4.696 -18.104 1.00 96.12 236 GLY A O 1
ATOM 1736 N N . SER A 1 237 ? -6.096 -5.915 -16.428 1.00 97.81 237 SER A N 1
ATOM 1737 C CA . SER A 1 237 ? -6.076 -4.803 -15.464 1.00 97.81 237 SER A CA 1
ATOM 1738 C C . SER A 1 237 ? -4.849 -4.849 -14.569 1.00 97.81 237 SER A C 1
ATOM 1740 O O . SER A 1 237 ? -4.444 -5.933 -14.172 1.00 97.81 237 SER A O 1
ATOM 1742 N N . ILE A 1 238 ? -4.332 -3.696 -14.148 1.00 98.50 238 ILE A N 1
ATOM 1743 C CA . ILE A 1 238 ? -3.309 -3.599 -13.099 1.00 98.50 238 ILE A CA 1
ATOM 1744 C C . ILE A 1 238 ? -3.939 -2.930 -11.881 1.00 98.50 238 ILE A C 1
ATOM 1746 O O . ILE A 1 238 ? -4.159 -1.720 -11.891 1.00 98.50 238 ILE A O 1
ATOM 1750 N N . THR A 1 239 ? -4.209 -3.699 -10.828 1.00 98.75 239 THR A N 1
ATOM 1751 C CA . THR A 1 239 ? -4.524 -3.137 -9.508 1.00 98.75 239 THR A CA 1
ATOM 1752 C C . THR A 1 239 ? -3.233 -3.014 -8.721 1.00 98.75 239 THR A C 1
ATOM 1754 O O . THR A 1 239 ? -2.506 -3.996 -8.580 1.00 98.75 239 THR A O 1
ATOM 1757 N N . ALA A 1 240 ? -2.934 -1.826 -8.206 1.00 98.56 240 ALA A N 1
ATOM 1758 C CA . ALA A 1 240 ? -1.642 -1.542 -7.598 1.00 98.56 240 ALA A CA 1
ATOM 1759 C C . ALA A 1 240 ? -1.762 -1.132 -6.128 1.00 98.56 240 ALA A C 1
ATOM 1761 O O . ALA A 1 240 ? -2.617 -0.323 -5.778 1.00 98.56 240 ALA A O 1
ATOM 1762 N N . PHE A 1 241 ? -0.863 -1.646 -5.288 1.00 98.62 241 PHE A N 1
ATOM 1763 C CA . PHE A 1 241 ? -0.621 -1.166 -3.932 1.00 98.62 241 PHE A CA 1
ATOM 1764 C C . PHE A 1 241 ? 0.760 -0.527 -3.858 1.00 98.62 241 PHE A C 1
ATOM 1766 O O . PHE A 1 241 ? 1.782 -1.203 -3.977 1.00 98.62 241 PHE A O 1
ATOM 1773 N N . TYR A 1 242 ? 0.774 0.780 -3.639 1.00 98.56 242 TYR A N 1
ATOM 1774 C CA . TYR A 1 242 ? 1.972 1.588 -3.486 1.00 98.56 242 TYR A CA 1
ATOM 1775 C C . TYR A 1 242 ? 2.212 1.858 -2.009 1.00 98.56 242 TYR A C 1
ATOM 1777 O O . TYR A 1 242 ? 1.422 2.555 -1.367 1.00 98.56 242 TYR A O 1
ATOM 1785 N N . THR A 1 243 ? 3.286 1.314 -1.445 1.00 97.44 243 THR A N 1
ATOM 1786 C CA . THR A 1 243 ? 3.585 1.586 -0.040 1.00 97.44 243 THR A CA 1
ATOM 1787 C C . THR A 1 243 ? 4.241 2.954 0.116 1.00 97.44 243 THR A C 1
ATOM 1789 O O . THR A 1 243 ? 5.045 3.394 -0.715 1.00 97.44 243 THR A O 1
ATOM 1792 N N . VAL A 1 244 ? 3.888 3.628 1.204 1.00 95.69 244 VAL A N 1
ATOM 1793 C CA . VAL A 1 244 ? 4.503 4.879 1.639 1.00 95.69 244 VAL A CA 1
ATOM 1794 C C . VAL A 1 244 ? 4.927 4.685 3.085 1.00 95.69 244 VAL A C 1
ATOM 1796 O O . VAL A 1 244 ? 4.121 4.311 3.939 1.00 95.69 244 VAL A O 1
ATOM 1799 N N . LEU A 1 245 ? 6.215 4.889 3.334 1.00 91.25 245 LEU A N 1
ATOM 1800 C CA . LEU A 1 245 ? 6.789 4.844 4.669 1.00 91.25 245 LEU A CA 1
ATOM 1801 C C . LEU A 1 245 ? 6.507 6.182 5.344 1.00 91.25 245 LEU A C 1
ATOM 1803 O O . LEU A 1 245 ? 7.103 7.178 4.952 1.00 91.25 245 LEU A O 1
ATOM 1807 N N . THR A 1 246 ? 5.613 6.194 6.329 1.00 83.69 246 THR A N 1
ATOM 1808 C CA . THR A 1 246 ? 5.323 7.389 7.130 1.00 83.69 246 THR A CA 1
ATOM 1809 C C . THR A 1 246 ? 6.169 7.351 8.404 1.00 83.69 246 THR A C 1
ATOM 1811 O O . THR A 1 246 ? 6.092 6.401 9.195 1.00 83.69 246 THR A O 1
ATOM 1814 N N . GLU A 1 247 ? 7.038 8.346 8.586 1.00 67.81 247 GLU A N 1
ATOM 1815 C CA . GLU A 1 247 ? 7.882 8.465 9.779 1.00 67.81 247 GLU A CA 1
ATOM 1816 C C . GLU A 1 247 ? 7.059 8.977 10.968 1.00 67.81 247 GLU A C 1
ATOM 1818 O O . GLU A 1 247 ? 6.837 10.171 11.135 1.00 67.81 247 GLU A O 1
ATOM 1823 N N . GLY A 1 248 ? 6.573 8.047 11.797 1.00 59.78 248 GLY A N 1
ATOM 1824 C CA . GLY A 1 248 ? 5.588 8.389 12.828 1.00 59.78 248 GLY A CA 1
ATOM 1825 C C . GLY A 1 248 ? 4.255 8.798 12.197 1.00 59.78 248 GLY A C 1
ATOM 1826 O O . GLY A 1 248 ? 4.109 8.795 10.977 1.00 59.78 248 GLY A O 1
ATOM 1827 N N . ASP A 1 249 ? 3.260 9.136 13.009 1.00 58.81 249 ASP A N 1
ATOM 1828 C CA . ASP A 1 249 ? 1.973 9.640 12.509 1.00 58.81 249 ASP A CA 1
ATOM 1829 C C . ASP A 1 249 ? 2.097 11.093 11.974 1.00 58.81 249 ASP A C 1
ATOM 1831 O O . ASP A 1 249 ? 1.184 11.901 12.148 1.00 58.81 249 ASP A O 1
ATOM 1835 N N . ASP A 1 250 ? 3.229 11.457 11.343 1.00 67.69 250 ASP A N 1
ATOM 1836 C CA . ASP A 1 250 ? 3.424 12.767 10.715 1.00 67.69 250 ASP A CA 1
ATOM 1837 C C . ASP A 1 250 ? 2.503 12.881 9.496 1.00 67.69 250 ASP A C 1
ATOM 1839 O O . ASP A 1 250 ? 2.724 12.300 8.429 1.00 67.69 250 ASP A O 1
ATOM 1843 N N . GLN A 1 251 ? 1.431 13.650 9.668 1.00 63.72 251 GLN A N 1
ATOM 1844 C CA . GLN A 1 251 ? 0.460 13.907 8.614 1.00 63.72 251 GLN A CA 1
ATOM 1845 C C . GLN A 1 251 ? 1.032 14.769 7.481 1.00 63.72 251 GLN A C 1
ATOM 1847 O O . GLN A 1 251 ? 0.401 14.833 6.432 1.00 63.72 251 GLN A O 1
ATOM 1852 N N . GLN A 1 252 ? 2.207 15.383 7.667 1.00 75.50 252 GLN A N 1
ATOM 1853 C CA . GLN A 1 252 ? 2.806 16.366 6.761 1.00 75.50 252 GLN A CA 1
ATOM 1854 C C . GLN A 1 252 ? 3.943 15.784 5.895 1.00 75.50 252 GLN A C 1
ATOM 1856 O O . GLN A 1 252 ? 4.801 16.534 5.414 1.00 75.50 252 GLN A O 1
ATOM 1861 N N . ASP A 1 253 ? 4.039 14.462 5.743 1.00 87.88 253 ASP A N 1
ATOM 1862 C CA . ASP A 1 253 ? 5.003 13.838 4.828 1.00 87.88 253 ASP A CA 1
ATOM 1863 C C . ASP A 1 253 ? 4.652 14.196 3.363 1.00 87.88 253 ASP A C 1
ATOM 1865 O O . ASP A 1 253 ? 3.570 13.839 2.884 1.00 87.88 253 ASP A O 1
ATOM 1869 N N . PRO A 1 254 ? 5.561 14.848 2.608 1.00 91.19 254 PRO A N 1
ATOM 1870 C CA . PRO A 1 254 ? 5.272 15.312 1.253 1.00 91.19 254 PRO A CA 1
ATOM 1871 C C . PRO A 1 254 ? 5.017 14.164 0.265 1.00 91.19 254 PRO A C 1
ATOM 1873 O O . PRO A 1 254 ? 4.295 14.341 -0.718 1.00 91.19 254 PRO A O 1
ATOM 1876 N N . ILE A 1 255 ? 5.597 12.983 0.503 1.00 93.31 255 ILE A N 1
ATOM 1877 C CA . ILE A 1 255 ? 5.366 11.795 -0.321 1.00 93.31 255 ILE A CA 1
ATOM 1878 C C . ILE A 1 255 ? 3.984 11.222 -0.022 1.00 93.31 255 ILE A C 1
ATOM 1880 O O . ILE A 1 255 ? 3.267 10.857 -0.955 1.00 93.31 255 ILE A O 1
ATOM 1884 N N . ALA A 1 256 ? 3.586 11.183 1.253 1.00 93.19 256 ALA A N 1
ATOM 1885 C CA . ALA A 1 256 ? 2.244 10.758 1.639 1.00 93.19 256 ALA A CA 1
ATOM 1886 C C . ALA A 1 256 ? 1.174 11.695 1.065 1.00 93.19 256 ALA A C 1
ATOM 1888 O O . ALA A 1 256 ? 0.189 11.217 0.503 1.00 93.19 256 ALA A O 1
ATOM 1889 N N . ASP A 1 257 ? 1.384 13.010 1.122 1.00 92.31 257 ASP A N 1
ATOM 1890 C CA . ASP A 1 257 ? 0.453 13.996 0.567 1.00 92.31 257 ASP A CA 1
ATOM 1891 C C . ASP A 1 257 ? 0.336 13.896 -0.955 1.00 92.31 257 ASP A C 1
ATOM 1893 O O . ASP A 1 257 ? -0.775 13.832 -1.491 1.00 92.31 257 ASP A O 1
ATOM 1897 N N . SER A 1 258 ? 1.467 13.780 -1.657 1.00 94.25 258 SER A N 1
ATOM 1898 C CA . SER A 1 258 ? 1.471 13.550 -3.104 1.00 94.25 258 SER A CA 1
ATOM 1899 C C . SER A 1 258 ? 0.744 12.249 -3.464 1.00 94.25 258 SER A C 1
ATOM 1901 O O . SER A 1 258 ? -0.103 12.244 -4.359 1.00 94.25 258 SER A O 1
ATOM 1903 N N . ALA A 1 259 ? 0.990 11.165 -2.721 1.00 95.38 259 ALA A N 1
ATOM 1904 C CA . ALA A 1 259 ? 0.318 9.885 -2.913 1.00 95.38 259 ALA A CA 1
ATOM 1905 C C . ALA A 1 259 ? -1.201 9.981 -2.669 1.00 95.38 259 ALA A C 1
ATOM 1907 O O . ALA A 1 259 ? -1.978 9.469 -3.472 1.00 95.38 259 ALA A O 1
ATOM 1908 N N . ARG A 1 260 ? -1.656 10.671 -1.612 1.00 94.75 260 ARG A N 1
ATOM 1909 C CA . ARG A 1 260 ? -3.094 10.899 -1.348 1.00 94.75 260 ARG A CA 1
ATOM 1910 C C . ARG A 1 260 ? -3.780 11.659 -2.481 1.00 94.75 260 ARG A C 1
ATOM 1912 O O . ARG A 1 260 ? -4.960 11.413 -2.740 1.00 94.75 260 ARG A O 1
ATOM 1919 N N . ALA A 1 261 ? -3.074 12.584 -3.127 1.00 94.75 261 ALA A N 1
ATOM 1920 C CA . ALA A 1 261 ? -3.622 13.362 -4.231 1.00 94.75 261 ALA A CA 1
ATOM 1921 C C . ALA A 1 261 ? -3.844 12.497 -5.483 1.00 94.75 261 ALA A C 1
ATOM 1923 O O . ALA A 1 261 ? -4.918 12.563 -6.079 1.00 94.75 261 ALA A O 1
ATOM 1924 N N . ILE A 1 262 ? -2.865 11.658 -5.843 1.00 95.50 262 ILE A N 1
ATOM 1925 C CA . ILE A 1 262 ? -2.859 10.920 -7.120 1.00 95.50 262 ILE A CA 1
ATOM 1926 C C . ILE A 1 262 ? -3.482 9.518 -7.060 1.00 95.50 262 ILE A C 1
ATOM 1928 O O . ILE A 1 262 ? -3.838 8.968 -8.097 1.00 95.50 262 ILE A O 1
ATOM 1932 N N . LEU A 1 263 ? -3.597 8.911 -5.875 1.00 97.62 263 LEU A N 1
ATOM 1933 C CA . LEU A 1 263 ? -4.134 7.555 -5.713 1.00 97.62 263 LEU A CA 1
ATOM 1934 C C . LEU A 1 263 ? -5.660 7.545 -5.537 1.00 97.62 263 LEU A C 1
ATOM 1936 O O . LEU A 1 263 ? -6.275 8.496 -5.050 1.00 97.62 263 LEU A O 1
ATOM 1940 N N . ASP A 1 264 ? -6.275 6.406 -5.851 1.00 97.62 264 ASP A N 1
ATOM 1941 C CA . ASP A 1 264 ? -7.724 6.171 -5.767 1.00 97.62 264 ASP A CA 1
ATOM 1942 C C . ASP A 1 264 ? -8.182 5.797 -4.340 1.00 97.62 264 ASP A C 1
ATOM 1944 O O . ASP A 1 264 ? -9.314 5.355 -4.119 1.00 97.62 264 ASP A O 1
ATOM 1948 N N . GLY A 1 265 ? -7.299 5.921 -3.351 1.00 97.69 265 GLY A N 1
ATOM 1949 C CA . GLY A 1 265 ? -7.533 5.532 -1.966 1.00 97.69 265 GLY A CA 1
ATOM 1950 C C . GLY A 1 265 ? -6.242 5.160 -1.247 1.00 97.69 265 GLY A C 1
ATOM 1951 O O . GLY A 1 265 ? -5.163 5.128 -1.838 1.00 97.69 265 GLY A O 1
ATOM 1952 N N . HIS A 1 266 ? -6.346 4.881 0.047 1.00 98.06 266 HIS A N 1
ATOM 1953 C CA . HIS A 1 266 ? -5.228 4.422 0.859 1.00 98.06 266 HIS A CA 1
ATOM 1954 C C . HIS A 1 266 ? -5.693 3.601 2.063 1.00 98.06 266 HIS A C 1
ATOM 1956 O O . HIS A 1 266 ? -6.799 3.768 2.578 1.00 98.06 266 HIS A O 1
ATOM 1962 N N . ILE A 1 267 ? -4.808 2.716 2.507 1.00 97.56 267 ILE A N 1
ATOM 1963 C CA . ILE A 1 267 ? -4.916 1.920 3.722 1.00 97.56 267 ILE A CA 1
ATOM 1964 C C . ILE A 1 267 ? -3.839 2.406 4.682 1.00 97.56 267 ILE A C 1
ATOM 1966 O O . ILE A 1 267 ? -2.668 2.438 4.314 1.00 97.56 267 ILE A O 1
ATOM 1970 N N . VAL A 1 268 ? -4.222 2.759 5.903 1.00 96.00 268 VAL A N 1
ATOM 1971 C CA . VAL A 1 268 ? -3.307 3.205 6.958 1.00 96.00 268 VAL A CA 1
ATOM 1972 C C . VAL A 1 268 ? -3.105 2.082 7.961 1.00 96.00 268 VAL A C 1
ATOM 1974 O O . VAL A 1 268 ? -4.075 1.503 8.453 1.00 96.00 268 VAL A O 1
ATOM 1977 N N . LEU A 1 269 ? -1.846 1.774 8.269 1.00 94.44 269 LEU A N 1
ATOM 1978 C CA . LEU A 1 269 ? -1.482 0.870 9.352 1.00 94.44 269 LEU A CA 1
ATOM 1979 C C . LEU A 1 269 ? -1.089 1.666 10.596 1.00 94.44 269 LEU A C 1
ATOM 1981 O O . LEU A 1 269 ? -0.097 2.392 10.584 1.00 94.44 269 LEU A O 1
ATOM 1985 N N . SER A 1 270 ? -1.854 1.500 11.673 1.00 92.00 270 SER A N 1
ATOM 1986 C CA . SER A 1 270 ? -1.666 2.230 12.926 1.00 92.00 270 SER A CA 1
ATOM 1987 C C . SER A 1 270 ? -0.731 1.488 13.876 1.00 92.00 270 SER A C 1
ATOM 1989 O O . SER A 1 270 ? -0.925 0.305 14.175 1.00 92.00 270 SER A O 1
ATOM 1991 N N . ARG A 1 271 ? 0.244 2.214 14.433 1.00 91.38 271 ARG A N 1
ATOM 1992 C CA . ARG A 1 271 ? 1.114 1.695 15.496 1.00 91.38 271 ARG A CA 1
ATOM 1993 C C . ARG A 1 271 ? 0.322 1.326 16.750 1.00 91.38 271 ARG A C 1
ATOM 1995 O O . ARG A 1 271 ? 0.542 0.250 17.291 1.00 91.38 271 ARG A O 1
ATOM 2002 N N . ARG A 1 272 ? -0.660 2.146 17.140 1.00 90.06 272 ARG A N 1
ATOM 2003 C CA . ARG A 1 272 ? -1.533 1.885 18.296 1.00 90.06 272 ARG A CA 1
ATOM 2004 C C . ARG A 1 272 ? -2.255 0.538 18.181 1.00 90.06 272 ARG A C 1
ATOM 2006 O O . ARG A 1 272 ? -2.377 -0.185 19.165 1.00 90.06 272 ARG A O 1
ATOM 2013 N N . LEU A 1 273 ? -2.731 0.185 16.982 1.00 89.75 273 LEU A N 1
ATOM 2014 C CA . LEU A 1 273 ? -3.352 -1.123 16.741 1.00 89.75 273 LEU A CA 1
ATOM 2015 C C . LEU A 1 273 ? -2.318 -2.255 16.826 1.00 89.75 273 LEU A C 1
ATOM 2017 O O . LEU A 1 273 ? -2.566 -3.261 17.487 1.00 89.75 273 LEU A O 1
ATOM 2021 N N . ALA A 1 274 ? -1.146 -2.075 16.216 1.00 90.38 274 ALA A N 1
ATOM 2022 C CA . ALA A 1 274 ? -0.070 -3.064 16.254 1.00 90.38 274 ALA A CA 1
ATOM 2023 C C . ALA A 1 274 ? 0.422 -3.358 17.690 1.00 90.38 274 ALA A C 1
ATOM 2025 O O . ALA A 1 274 ? 0.599 -4.523 18.051 1.00 90.38 274 ALA A O 1
ATOM 2026 N N . GLU A 1 275 ? 0.589 -2.324 18.520 1.00 90.25 275 GLU A N 1
ATOM 2027 C CA . GLU A 1 275 ? 0.984 -2.422 19.935 1.00 90.25 275 GLU A CA 1
ATOM 2028 C C . GLU A 1 275 ? -0.087 -3.100 20.796 1.00 90.25 275 GLU A C 1
ATOM 2030 O O . GLU A 1 275 ? 0.235 -3.860 21.706 1.00 90.25 275 GLU A O 1
ATOM 2035 N N . ALA A 1 276 ? -1.366 -2.911 20.458 1.00 87.94 276 ALA A N 1
ATOM 2036 C CA . ALA A 1 276 ? -2.479 -3.626 21.078 1.00 87.94 276 ALA A CA 1
ATOM 2037 C C . ALA A 1 276 ? -2.594 -5.099 20.624 1.00 87.94 276 ALA A C 1
ATOM 2039 O O . ALA A 1 276 ? -3.540 -5.788 21.005 1.00 87.94 276 ALA A O 1
ATOM 2040 N N . GLY A 1 277 ? -1.673 -5.592 19.785 1.00 86.50 277 GLY A N 1
ATOM 2041 C CA . GLY A 1 277 ? -1.715 -6.948 19.234 1.00 86.50 277 GLY A CA 1
ATOM 2042 C C . GLY A 1 277 ? -2.789 -7.150 18.160 1.00 86.50 277 GLY A C 1
ATOM 2043 O O . GLY A 1 277 ? -3.104 -8.290 17.814 1.00 86.50 277 GLY A O 1
ATOM 2044 N N . HIS A 1 278 ? -3.356 -6.067 17.625 1.00 87.06 278 HIS A N 1
ATOM 2045 C CA . HIS A 1 278 ? -4.410 -6.109 16.621 1.00 87.06 278 HIS A CA 1
ATOM 2046 C C . HIS A 1 278 ? -3.814 -6.174 15.208 1.00 87.06 278 HIS A C 1
ATOM 2048 O O . HIS A 1 278 ? -3.265 -5.192 14.699 1.00 87.06 278 HIS A O 1
ATOM 2054 N N . TYR A 1 279 ? -3.973 -7.321 14.539 1.00 87.94 279 TYR A N 1
ATOM 2055 C CA . TYR A 1 279 ? -3.439 -7.563 13.196 1.00 87.94 279 TYR A CA 1
ATOM 2056 C C . TYR A 1 279 ? -4.492 -8.131 12.224 1.00 87.94 279 TYR A C 1
ATOM 2058 O O . TYR A 1 279 ? -5.237 -9.042 12.593 1.00 87.94 279 TYR A O 1
ATOM 2066 N N . PRO A 1 280 ? -4.509 -7.688 10.946 1.00 92.38 280 PRO A N 1
ATOM 2067 C CA . PRO A 1 280 ? -3.739 -6.573 10.382 1.00 92.38 280 PRO A CA 1
ATOM 2068 C C . PRO A 1 280 ? -4.059 -5.238 11.069 1.00 92.38 280 PRO A C 1
ATOM 2070 O O . PRO A 1 280 ? -5.216 -4.971 11.389 1.00 92.38 280 PRO A O 1
ATOM 2073 N N . ALA A 1 281 ? -3.042 -4.402 11.285 1.00 93.38 281 ALA A N 1
ATOM 2074 C CA . ALA A 1 281 ? -3.141 -3.153 12.046 1.00 93.38 281 ALA A CA 1
ATOM 2075 C C . ALA A 1 281 ? -3.820 -2.014 11.257 1.00 93.38 281 ALA A C 1
ATOM 2077 O O . ALA A 1 281 ? -3.377 -0.873 11.301 1.00 93.38 281 ALA A O 1
ATOM 2078 N N . ILE A 1 282 ? -4.863 -2.330 10.486 1.00 94.25 282 ILE A N 1
ATOM 2079 C CA . ILE A 1 282 ? -5.542 -1.395 9.588 1.00 94.25 282 ILE A CA 1
ATOM 2080 C C . ILE A 1 282 ? -6.450 -0.466 10.390 1.00 94.25 282 ILE A C 1
ATOM 2082 O O . ILE A 1 282 ? -7.394 -0.920 11.037 1.00 94.25 282 ILE A O 1
ATOM 2086 N N . ASP A 1 283 ? -6.213 0.834 10.264 1.00 94.00 283 ASP A N 1
ATOM 2087 C CA . ASP A 1 283 ? -7.096 1.869 10.782 1.00 94.00 283 ASP A CA 1
ATOM 2088 C C . ASP A 1 283 ? -8.194 2.189 9.758 1.00 94.00 283 ASP A C 1
ATOM 2090 O O . ASP A 1 283 ? -7.943 2.806 8.724 1.00 94.00 283 ASP A O 1
ATOM 2094 N N . ILE A 1 284 ? -9.427 1.754 10.017 1.00 94.00 284 ILE A N 1
ATOM 2095 C CA . ILE A 1 284 ? -10.559 1.937 9.090 1.00 94.00 284 ILE A CA 1
ATOM 2096 C C . ILE A 1 284 ? -11.081 3.378 9.060 1.00 94.00 284 ILE A C 1
ATOM 2098 O O . ILE A 1 284 ? -11.731 3.763 8.080 1.00 94.00 284 ILE A O 1
ATOM 2102 N N . GLU A 1 285 ? -10.820 4.174 10.096 1.00 92.31 285 GLU A N 1
ATOM 2103 C CA . GLU A 1 285 ? -11.212 5.586 10.121 1.00 92.31 285 GLU A CA 1
ATOM 2104 C C . GLU A 1 285 ? -10.266 6.411 9.257 1.00 92.31 285 GLU A C 1
ATOM 2106 O O . GLU A 1 285 ? -10.730 7.205 8.440 1.00 92.31 285 GLU A O 1
ATOM 2111 N N . ALA A 1 286 ? -8.964 6.139 9.359 1.00 93.81 286 ALA A N 1
ATOM 2112 C CA . ALA A 1 286 ? -7.938 6.793 8.553 1.00 93.81 286 ALA A CA 1
ATOM 2113 C C . ALA A 1 286 ? -7.803 6.224 7.124 1.00 93.81 286 ALA A C 1
ATOM 2115 O O . ALA A 1 286 ? -7.093 6.798 6.305 1.00 93.81 286 ALA A O 1
ATOM 2116 N N . SER A 1 287 ? -8.465 5.105 6.805 1.00 96.44 287 SER A N 1
ATOM 2117 C CA . SER A 1 287 ? -8.408 4.462 5.483 1.00 96.44 287 SER A CA 1
ATOM 2118 C C . SER A 1 287 ? -9.636 4.744 4.614 1.00 96.44 287 SER A C 1
ATOM 2120 O O . SER A 1 287 ? -10.781 4.798 5.083 1.00 96.44 287 SER A O 1
ATOM 2122 N N . ILE A 1 288 ? -9.417 4.815 3.301 1.00 97.62 288 ILE A N 1
ATOM 2123 C CA . ILE A 1 288 ? -10.452 5.104 2.305 1.00 97.62 288 ILE A CA 1
ATOM 2124 C C . ILE A 1 288 ? -10.198 4.367 0.985 1.00 97.62 288 ILE A C 1
ATOM 2126 O O . ILE A 1 288 ? -9.070 4.287 0.511 1.00 97.62 288 ILE A O 1
ATOM 2130 N N . SER A 1 289 ? -11.267 3.883 0.350 1.00 98.19 289 SER A N 1
ATOM 2131 C CA . SER A 1 289 ? -11.280 3.469 -1.060 1.00 98.19 289 SER A CA 1
ATOM 2132 C C . SER A 1 289 ? -12.296 4.340 -1.797 1.00 98.19 289 SER A C 1
ATOM 2134 O O . SER A 1 289 ? -13.480 4.313 -1.454 1.00 98.19 289 SER A O 1
ATOM 2136 N N . ARG A 1 290 ? -11.850 5.139 -2.777 1.00 97.25 290 ARG A N 1
ATOM 2137 C CA . ARG A 1 290 ? -12.725 6.076 -3.509 1.00 97.25 290 ARG A CA 1
ATOM 2138 C C . ARG A 1 290 ? -13.656 5.359 -4.490 1.00 97.25 290 ARG A C 1
ATOM 2140 O O . ARG A 1 290 ? -14.743 5.856 -4.748 1.00 97.25 290 ARG A O 1
ATOM 2147 N N . ALA A 1 291 ? -13.265 4.183 -4.986 1.00 96.56 291 ALA A N 1
ATOM 2148 C CA . ALA A 1 291 ? -14.088 3.376 -5.890 1.00 96.56 291 ALA A CA 1
ATOM 2149 C C . ALA A 1 291 ? -15.116 2.490 -5.161 1.00 96.56 291 ALA A C 1
ATOM 2151 O O . ALA A 1 291 ? -15.994 1.921 -5.800 1.00 96.56 291 ALA A O 1
ATOM 2152 N N . MET A 1 292 ? -15.038 2.358 -3.829 1.00 97.44 292 MET A N 1
ATOM 2153 C CA . MET A 1 292 ? -15.842 1.388 -3.074 1.00 97.44 292 MET A CA 1
ATOM 2154 C C . MET A 1 292 ? -17.349 1.521 -3.320 1.00 97.44 292 MET A C 1
ATOM 2156 O O . MET A 1 292 ? -18.014 0.508 -3.502 1.00 97.44 292 MET A O 1
ATOM 2160 N N . THR A 1 293 ? -17.890 2.741 -3.332 1.00 96.25 293 THR A N 1
ATOM 2161 C CA . THR A 1 293 ? -19.332 2.985 -3.520 1.00 96.25 293 THR A CA 1
ATOM 2162 C C . THR A 1 293 ? -19.835 2.566 -4.898 1.00 96.25 293 THR A C 1
ATOM 2164 O O . THR A 1 293 ? -20.995 2.202 -5.017 1.00 96.25 293 THR A O 1
ATOM 2167 N N . ALA A 1 294 ? -18.974 2.574 -5.919 1.00 96.00 294 ALA A N 1
ATOM 2168 C CA . ALA A 1 294 ? -19.315 2.090 -7.256 1.00 96.00 294 ALA A CA 1
ATOM 2169 C C . ALA A 1 294 ? -19.276 0.552 -7.359 1.00 96.00 294 ALA A C 1
ATOM 2171 O O . ALA A 1 294 ? -19.839 -0.022 -8.284 1.00 96.00 294 ALA A O 1
ATOM 2172 N N . LEU A 1 295 ? -18.610 -0.117 -6.414 1.00 96.44 295 LEU A N 1
ATOM 2173 C CA . LEU A 1 295 ? -18.320 -1.552 -6.462 1.00 96.44 295 LEU A CA 1
ATOM 2174 C C . LEU A 1 295 ? -19.268 -2.415 -5.623 1.00 96.44 295 LEU A C 1
ATOM 2176 O O . LEU A 1 295 ? -19.292 -3.636 -5.788 1.00 96.44 295 LEU A O 1
ATOM 2180 N N . ILE A 1 296 ? -19.992 -1.818 -4.676 1.00 96.06 296 ILE A N 1
ATOM 2181 C CA . ILE A 1 296 ? -20.828 -2.547 -3.717 1.00 96.06 296 ILE A CA 1
ATOM 2182 C C . ILE A 1 296 ? -22.272 -2.060 -3.760 1.00 96.06 296 ILE A C 1
ATOM 2184 O O . ILE A 1 296 ? -22.552 -0.926 -4.125 1.00 96.06 296 ILE A O 1
ATOM 2188 N N . SER A 1 297 ? -23.204 -2.916 -3.341 1.00 97.25 297 SER A N 1
ATOM 2189 C CA . SER A 1 297 ? -24.616 -2.540 -3.261 1.00 97.25 297 SER A CA 1
ATOM 2190 C C . SER A 1 297 ? -24.883 -1.533 -2.139 1.00 97.25 297 SER A C 1
ATOM 2192 O O . SER A 1 297 ? -24.197 -1.528 -1.115 1.00 97.25 297 SER A O 1
ATOM 2194 N N . GLU A 1 298 ? -25.963 -0.761 -2.268 1.00 96.38 298 GLU A N 1
ATOM 2195 C CA . GLU A 1 298 ? -26.441 0.172 -1.234 1.00 96.38 298 GLU A CA 1
ATOM 2196 C C . GLU A 1 298 ? -26.610 -0.495 0.140 1.00 96.38 298 GLU A C 1
ATOM 2198 O O . GLU A 1 298 ? -26.247 0.059 1.177 1.00 96.38 298 GLU A O 1
ATOM 2203 N N . GLN A 1 299 ? -27.099 -1.739 0.165 1.00 96.94 299 GLN A N 1
ATOM 2204 C CA . GLN A 1 299 ? -27.252 -2.501 1.407 1.00 96.94 299 GLN A CA 1
ATOM 2205 C C . GLN A 1 299 ? -25.904 -2.831 2.056 1.00 96.94 299 GLN A C 1
ATOM 2207 O O . GLN A 1 299 ? -25.781 -2.803 3.282 1.00 96.94 299 GLN A O 1
ATOM 2212 N N . HIS A 1 300 ? -24.886 -3.164 1.256 1.00 94.62 300 HIS A N 1
ATOM 2213 C CA . HIS A 1 300 ? -23.533 -3.379 1.764 1.00 94.62 300 HIS A CA 1
ATOM 2214 C C . HIS A 1 300 ? -22.951 -2.048 2.248 1.00 94.62 300 HIS A C 1
ATOM 2216 O O . HIS A 1 300 ? -22.487 -1.975 3.386 1.00 94.62 300 HIS A O 1
ATOM 2222 N N . TYR A 1 301 ? -23.068 -0.977 1.466 1.00 95.12 301 TYR A N 1
ATOM 2223 C CA . TYR A 1 301 ? -22.574 0.344 1.847 1.00 95.12 301 TYR A CA 1
ATOM 2224 C C . TYR A 1 301 ? -23.198 0.865 3.152 1.00 95.12 301 TYR A C 1
ATOM 2226 O O . TYR A 1 301 ? -22.476 1.327 4.039 1.00 95.12 301 TYR A O 1
ATOM 2234 N N . ALA A 1 302 ? -24.509 0.692 3.342 1.00 95.44 302 ALA A N 1
ATOM 2235 C CA . ALA A 1 302 ? -25.192 1.032 4.589 1.00 95.44 302 ALA A CA 1
ATOM 2236 C C . ALA A 1 302 ? -24.580 0.303 5.799 1.00 95.44 302 ALA A C 1
ATOM 2238 O O . ALA A 1 302 ? -24.331 0.920 6.836 1.00 95.44 302 ALA A O 1
ATOM 2239 N N . ARG A 1 303 ? -24.248 -0.989 5.654 1.00 94.12 303 ARG A N 1
ATOM 2240 C CA . ARG A 1 303 ? -23.574 -1.768 6.708 1.00 94.12 303 ARG A CA 1
ATOM 2241 C C . ARG A 1 303 ? -22.163 -1.256 6.984 1.00 94.12 303 ARG A C 1
ATOM 2243 O O . ARG A 1 303 ? -21.787 -1.165 8.149 1.00 94.12 303 ARG A O 1
ATOM 2250 N N . VAL A 1 304 ? -21.400 -0.888 5.950 1.00 94.38 304 VAL A N 1
ATOM 2251 C CA . VAL A 1 304 ? -20.068 -0.273 6.113 1.00 94.38 304 VAL A CA 1
ATOM 2252 C C . VAL A 1 304 ? -20.177 1.037 6.889 1.00 94.38 304 VAL A C 1
ATOM 2254 O O . VAL A 1 304 ? -19.416 1.259 7.830 1.00 94.38 304 VAL A O 1
ATOM 2257 N N . ARG A 1 305 ? -21.152 1.888 6.551 1.00 94.81 305 ARG A N 1
ATOM 2258 C CA . ARG A 1 305 ? -21.388 3.155 7.249 1.00 94.81 305 ARG A CA 1
ATOM 2259 C C . ARG A 1 305 ? -21.732 2.930 8.719 1.00 94.81 305 ARG A C 1
ATOM 2261 O O . ARG A 1 305 ? -21.089 3.531 9.575 1.00 94.81 305 ARG A O 1
ATOM 2268 N N . THR A 1 306 ? -22.683 2.046 9.025 1.00 93.81 306 THR A N 1
ATOM 2269 C CA . THR A 1 306 ? -23.024 1.708 10.417 1.00 93.81 306 THR A CA 1
ATOM 2270 C C . THR A 1 306 ? -21.809 1.169 11.167 1.00 93.81 306 THR A C 1
ATOM 2272 O O . THR A 1 306 ? -21.549 1.596 12.288 1.00 93.81 306 THR A O 1
ATOM 2275 N N . PHE A 1 307 ? -21.022 0.293 10.539 1.00 93.06 307 PHE A N 1
ATOM 2276 C CA . PHE A 1 307 ? -19.794 -0.237 11.127 1.00 93.06 307 PHE A CA 1
ATOM 2277 C C . PHE A 1 307 ? -18.811 0.885 11.489 1.00 93.06 307 PHE A C 1
ATOM 2279 O O . PHE A 1 307 ? -18.353 0.948 12.628 1.00 93.06 307 PHE A O 1
ATOM 2286 N N . LYS A 1 308 ? -18.519 1.801 10.553 1.00 92.81 308 LYS A N 1
ATOM 2287 C CA . LYS A 1 308 ? -17.619 2.942 10.795 1.00 92.81 308 LYS A CA 1
ATOM 2288 C C . LYS A 1 308 ? -18.140 3.866 11.897 1.00 92.81 308 LYS A C 1
ATOM 2290 O O . LYS A 1 308 ? -17.359 4.327 12.721 1.00 92.81 308 LYS A O 1
ATOM 2295 N N . GLN A 1 309 ? -19.448 4.115 11.948 1.00 93.50 309 GLN A N 1
ATOM 2296 C CA . GLN A 1 309 ? -20.029 4.954 12.996 1.00 93.50 309 GLN A CA 1
ATOM 2297 C C . GLN A 1 309 ? -19.921 4.303 14.386 1.00 93.50 309 GLN A C 1
ATOM 2299 O O . GLN A 1 309 ? -19.626 5.000 15.354 1.00 93.50 309 GLN A O 1
ATOM 2304 N N . LEU A 1 310 ? -20.145 2.985 14.495 1.00 93.19 310 LEU A N 1
ATOM 2305 C CA . LEU A 1 310 ? -19.993 2.252 15.759 1.00 93.19 310 LEU A CA 1
ATOM 2306 C C . LEU A 1 310 ? -18.533 2.256 16.215 1.00 93.19 310 LEU A C 1
ATOM 2308 O O . LEU A 1 310 ? -18.254 2.569 17.368 1.00 93.19 310 LEU A O 1
ATOM 2312 N N . LEU A 1 311 ? -17.609 1.973 15.293 1.00 91.50 311 LEU A N 1
ATOM 2313 C CA . LEU A 1 311 ? -16.172 2.039 15.541 1.00 91.50 311 LEU A CA 1
ATOM 2314 C C . LEU A 1 311 ? -15.768 3.422 16.075 1.00 91.50 311 LEU A C 1
ATOM 2316 O O . LEU A 1 311 ? -15.183 3.501 17.148 1.00 91.50 311 LEU A O 1
ATOM 2320 N N . SER A 1 312 ? -16.174 4.497 15.399 1.00 91.69 312 SER A N 1
ATOM 2321 C CA . SER A 1 312 ? -15.835 5.871 15.793 1.00 91.69 312 SER A CA 1
ATOM 2322 C C . SER A 1 312 ? -16.484 6.311 17.103 1.00 91.69 312 SER A C 1
ATOM 2324 O O . SER A 1 312 ? -15.881 7.050 17.884 1.00 91.69 312 SER A O 1
ATOM 2326 N N . SER A 1 313 ? -17.710 5.863 17.385 1.00 92.56 313 SER A N 1
ATOM 2327 C CA . SER A 1 313 ? -18.350 6.098 18.683 1.00 92.56 313 SER A CA 1
ATOM 2328 C C . SER A 1 313 ? -17.579 5.400 19.807 1.00 92.56 313 SER A C 1
ATOM 2330 O O . SER A 1 313 ? -17.247 6.044 20.802 1.00 92.56 313 SER A O 1
ATOM 2332 N N . PHE A 1 314 ? -17.212 4.128 19.622 1.00 91.50 314 PHE A N 1
ATOM 2333 C CA . PHE A 1 314 ? -16.440 3.380 20.611 1.00 91.50 314 PHE A CA 1
ATOM 2334 C C . PHE A 1 314 ? -15.039 3.963 20.814 1.00 91.50 314 PHE A C 1
ATOM 2336 O O . PHE A 1 314 ? -14.637 4.182 21.950 1.00 91.50 314 PHE A O 1
ATOM 2343 N N . GLN A 1 315 ? -14.303 4.256 19.736 1.00 88.44 315 GLN A N 1
ATOM 2344 C CA . GLN A 1 315 ? -12.927 4.751 19.827 1.00 88.44 315 GLN A CA 1
ATOM 2345 C C . GLN A 1 315 ? -12.836 6.091 20.562 1.00 88.44 315 GLN A C 1
ATOM 2347 O O . GLN A 1 315 ? -11.997 6.226 21.447 1.00 88.44 315 GLN A O 1
ATOM 2352 N N . ARG A 1 316 ? -13.730 7.045 20.267 1.00 89.19 316 ARG A N 1
ATOM 2353 C CA . ARG A 1 316 ? -13.745 8.364 20.929 1.00 89.19 316 ARG A CA 1
ATOM 2354 C C . ARG A 1 316 ? -14.078 8.304 22.419 1.00 89.19 316 ARG A C 1
ATOM 2356 O O . ARG A 1 316 ? -13.700 9.205 23.153 1.00 89.19 316 ARG A O 1
ATOM 2363 N N . ASN A 1 317 ? -14.790 7.267 22.857 1.00 90.25 317 ASN A N 1
ATOM 2364 C CA . ASN A 1 317 ? -15.256 7.131 24.239 1.00 90.25 317 ASN A CA 1
ATOM 2365 C C . ASN A 1 317 ? -14.597 5.960 24.980 1.00 90.25 317 ASN A C 1
ATOM 2367 O O . ASN A 1 317 ? -15.020 5.615 26.082 1.00 90.25 317 ASN A O 1
ATOM 2371 N N . ARG A 1 318 ? -13.572 5.330 24.393 1.00 87.38 318 ARG A N 1
ATOM 2372 C CA . ARG A 1 318 ? -12.942 4.120 24.934 1.00 87.38 318 ARG A CA 1
ATOM 2373 C C . ARG A 1 318 ? -12.420 4.333 26.351 1.00 87.38 318 ARG A C 1
ATOM 2375 O O . ARG A 1 318 ? -12.608 3.457 27.195 1.00 87.38 318 ARG A O 1
ATOM 2382 N N . ASP A 1 319 ? -11.823 5.488 26.620 1.00 86.50 319 ASP A N 1
ATOM 2383 C CA . ASP A 1 319 ? -11.266 5.809 27.936 1.00 86.50 319 ASP A CA 1
ATOM 2384 C C . ASP A 1 319 ? -12.383 6.013 28.967 1.00 86.50 319 ASP A C 1
ATOM 2386 O O . ASP A 1 319 ? -12.353 5.401 30.031 1.00 86.50 319 ASP A O 1
ATOM 2390 N N . LEU A 1 320 ? -13.447 6.746 28.616 1.00 86.19 320 LEU A N 1
ATOM 2391 C CA . LEU A 1 320 ? -14.625 6.931 29.477 1.00 86.19 320 LEU A CA 1
ATOM 2392 C C . LEU A 1 320 ? -15.297 5.601 29.841 1.00 86.19 320 LEU A C 1
ATOM 2394 O O . LEU A 1 320 ? -15.692 5.389 30.989 1.00 86.19 320 LEU A O 1
ATOM 2398 N N . VAL A 1 321 ? -15.402 4.688 28.873 1.00 88.00 321 VAL A N 1
ATOM 2399 C CA . VAL A 1 321 ? -15.938 3.340 29.095 1.00 88.00 321 VAL A CA 1
ATOM 2400 C C . VAL A 1 321 ? -14.997 2.521 29.982 1.00 88.00 321 VAL A C 1
ATOM 2402 O O . VAL A 1 321 ? -15.462 1.859 30.907 1.00 88.00 321 VAL A O 1
ATOM 2405 N N . SER A 1 322 ? -13.683 2.593 29.752 1.00 83.75 322 SER A N 1
ATOM 2406 C CA . SER A 1 322 ? -12.677 1.829 30.511 1.00 83.75 322 SER A CA 1
ATOM 2407 C C . SER A 1 322 ? -12.573 2.267 31.975 1.00 83.75 322 SER A C 1
ATOM 2409 O O . SER A 1 322 ? -12.306 1.446 32.850 1.00 83.75 322 SER A O 1
ATOM 2411 N N . VAL A 1 323 ? -12.807 3.551 32.248 1.00 88.00 323 VAL A N 1
ATOM 2412 C CA . VAL A 1 323 ? -12.806 4.147 33.594 1.00 88.00 323 VAL A CA 1
ATOM 2413 C C . VAL A 1 323 ? -14.148 3.931 34.321 1.00 88.00 323 VAL A C 1
ATOM 2415 O O . VAL A 1 323 ? -14.247 4.133 35.528 1.00 88.00 323 VAL A O 1
ATOM 2418 N N . GLY A 1 324 ? -15.185 3.469 33.611 1.00 86.75 324 GLY A N 1
ATOM 2419 C CA . GLY A 1 324 ? -16.527 3.256 34.164 1.00 86.75 324 GLY A CA 1
ATOM 2420 C C . GLY A 1 324 ? -17.350 4.540 34.321 1.00 86.75 324 GLY A C 1
ATOM 2421 O O . GLY A 1 324 ? -18.388 4.522 34.976 1.00 86.75 324 GLY A O 1
ATOM 2422 N N . ALA A 1 325 ? -16.911 5.643 33.708 1.00 85.00 325 ALA A N 1
ATOM 2423 C CA . ALA A 1 325 ? -17.581 6.944 33.755 1.00 85.00 325 ALA A CA 1
ATOM 2424 C C . ALA A 1 325 ? -18.760 7.057 32.767 1.00 85.00 325 ALA A C 1
ATOM 2426 O O . ALA A 1 325 ? -19.499 8.042 32.783 1.00 85.00 325 ALA A O 1
ATOM 2427 N N . TYR A 1 326 ? -18.951 6.063 31.895 1.00 89.00 326 TYR A N 1
ATOM 2428 C CA . TYR A 1 326 ? -20.068 6.030 30.955 1.00 89.00 326 TYR A CA 1
ATOM 2429 C C . TYR A 1 326 ? -21.365 5.531 31.611 1.00 89.00 326 TYR A C 1
ATOM 2431 O O . TYR A 1 326 ? -21.457 4.390 32.068 1.00 89.00 326 TYR A O 1
ATOM 2439 N N . ALA A 1 327 ? -22.402 6.371 31.592 1.00 86.88 327 ALA A N 1
ATOM 2440 C CA . ALA A 1 327 ? -23.745 5.999 32.022 1.00 86.88 327 ALA A CA 1
ATOM 2441 C C . ALA A 1 327 ? -24.500 5.285 30.888 1.00 86.88 327 ALA A C 1
ATOM 2443 O O . ALA A 1 327 ? -24.863 5.900 29.883 1.00 86.88 327 ALA A O 1
ATOM 2444 N N . LYS A 1 328 ? -24.770 3.987 31.063 1.00 88.69 328 LYS A N 1
ATOM 2445 C CA . LYS A 1 328 ? -25.551 3.179 30.112 1.00 88.69 328 LYS A CA 1
ATOM 2446 C C . LYS A 1 328 ? -26.917 3.817 29.826 1.00 88.69 328 LYS A C 1
ATOM 2448 O O . LYS A 1 328 ? -27.618 4.201 30.760 1.00 88.69 328 LYS A O 1
ATOM 2453 N N . GLY A 1 329 ? -27.308 3.888 28.553 1.00 88.94 329 GLY A N 1
ATOM 2454 C CA . GLY A 1 329 ? -28.562 4.507 28.106 1.00 88.94 329 GLY A CA 1
ATOM 2455 C C . GLY A 1 329 ? -28.463 5.999 27.781 1.00 88.94 329 GLY A C 1
ATOM 2456 O O . GLY A 1 329 ? -29.432 6.563 27.277 1.00 88.94 329 GLY A O 1
ATOM 2457 N N . SER A 1 330 ? -27.320 6.644 28.041 1.00 88.19 330 SER A N 1
ATOM 2458 C CA . SER A 1 330 ? -27.119 8.067 27.720 1.00 88.19 330 SER A CA 1
ATOM 2459 C C . SER A 1 330 ? -26.841 8.325 26.234 1.00 88.19 330 SER A C 1
ATOM 2461 O O . SER A 1 330 ? -27.188 9.385 25.721 1.00 88.19 330 SER A O 1
ATOM 2463 N N . ASP A 1 331 ? -26.258 7.348 25.533 1.00 92.50 331 ASP A N 1
ATOM 2464 C CA . ASP A 1 331 ? -25.972 7.415 24.097 1.00 92.50 331 ASP A CA 1
ATOM 2465 C C . ASP A 1 331 ? -26.281 6.054 23.446 1.00 92.50 331 ASP A C 1
ATOM 2467 O O . ASP A 1 331 ? -25.466 5.130 23.540 1.00 92.50 331 ASP A O 1
ATOM 2471 N N . PRO A 1 332 ? -27.418 5.923 22.732 1.00 92.56 332 PRO A N 1
ATOM 2472 C CA . PRO A 1 332 ? -27.812 4.676 22.080 1.00 92.56 332 PRO A CA 1
ATOM 2473 C C . PRO A 1 332 ? -26.790 4.143 21.068 1.00 92.56 332 PRO A C 1
ATOM 2475 O O . PRO A 1 332 ? -26.784 2.945 20.768 1.00 92.56 332 PRO A O 1
ATOM 2478 N N . MET A 1 333 ? -25.964 5.017 20.485 1.00 91.38 333 MET A N 1
ATOM 2479 C CA . MET A 1 333 ? -24.939 4.624 19.526 1.00 91.38 333 MET A CA 1
ATOM 2480 C C . MET A 1 333 ? -23.744 3.994 20.232 1.00 91.38 333 MET A C 1
ATOM 2482 O O . MET A 1 333 ? -23.282 2.929 19.818 1.00 91.38 333 MET A O 1
ATOM 2486 N N . LEU A 1 334 ? -23.292 4.616 21.320 1.00 92.25 334 LEU A N 1
ATOM 2487 C CA . LEU A 1 334 ? -22.207 4.092 22.139 1.00 92.25 334 LEU A CA 1
ATOM 2488 C C . LEU A 1 334 ? -22.620 2.803 22.857 1.00 92.25 334 LEU A C 1
ATOM 2490 O O . LEU A 1 334 ? -21.852 1.847 22.856 1.00 92.25 334 LEU A O 1
ATOM 2494 N N . ASP A 1 335 ? -23.856 2.710 23.353 1.00 92.81 335 ASP A N 1
ATOM 2495 C CA . ASP A 1 335 ? -24.403 1.473 23.926 1.00 92.81 335 ASP A CA 1
ATOM 2496 C C . ASP A 1 335 ? -24.319 0.305 22.929 1.00 92.81 335 ASP A C 1
ATOM 2498 O O . ASP A 1 335 ? -23.836 -0.785 23.255 1.00 92.81 335 ASP A O 1
ATOM 2502 N N . LYS A 1 336 ? -24.752 0.537 21.680 1.00 92.88 336 LYS A N 1
ATOM 2503 C CA . LYS A 1 336 ? -24.638 -0.455 20.599 1.00 92.88 336 LYS A CA 1
ATOM 2504 C C . LYS A 1 336 ? -23.183 -0.783 20.293 1.00 92.88 336 LYS A C 1
ATOM 2506 O O . LYS A 1 336 ? -22.862 -1.949 20.067 1.00 92.88 336 LYS A O 1
ATOM 2511 N N . ALA A 1 337 ? -22.314 0.223 20.271 1.00 92.62 337 ALA A N 1
ATOM 2512 C CA . ALA A 1 337 ? -20.907 0.043 19.959 1.00 92.62 337 ALA A CA 1
ATOM 2513 C C . ALA A 1 337 ? -20.195 -0.796 21.030 1.00 92.62 337 ALA A C 1
ATOM 2515 O O . ALA A 1 337 ? -19.516 -1.753 20.674 1.00 92.62 337 ALA A O 1
ATOM 2516 N N . ILE A 1 338 ? -20.426 -0.523 22.319 1.00 92.50 338 ILE A N 1
ATOM 2517 C CA . ILE A 1 338 ? -19.894 -1.305 23.447 1.00 92.50 338 ILE A CA 1
ATOM 2518 C C . ILE A 1 338 ? -20.390 -2.752 23.376 1.00 92.50 338 ILE A C 1
ATOM 2520 O O . ILE A 1 338 ? -19.596 -3.685 23.489 1.00 92.50 338 ILE A O 1
ATOM 2524 N N . ALA A 1 339 ? -21.692 -2.956 23.147 1.00 92.94 339 ALA A N 1
ATOM 2525 C CA . ALA A 1 339 ? -22.281 -4.293 23.088 1.00 92.94 339 ALA A CA 1
ATOM 2526 C C . ALA A 1 339 ? -21.737 -5.135 21.919 1.00 92.94 339 ALA A C 1
ATOM 2528 O O . ALA A 1 339 ? -21.546 -6.345 22.057 1.00 92.94 339 ALA A O 1
ATOM 2529 N N . LEU A 1 340 ? -21.491 -4.506 20.766 1.00 91.75 340 LEU A N 1
ATOM 2530 C CA . LEU A 1 340 ? -21.005 -5.182 19.561 1.00 91.75 340 LEU A CA 1
ATOM 2531 C C . LEU A 1 340 ? -19.477 -5.229 19.465 1.00 91.75 340 LEU A C 1
ATOM 2533 O O . LEU A 1 340 ? -18.960 -6.020 18.674 1.00 91.75 340 LEU A O 1
ATOM 2537 N N . TRP A 1 341 ? -18.747 -4.443 20.262 1.00 88.62 341 TRP A N 1
ATOM 2538 C CA . TRP A 1 341 ? -17.292 -4.306 20.165 1.00 88.62 341 TRP A CA 1
ATOM 2539 C C . TRP A 1 341 ? -16.541 -5.645 20.110 1.00 88.62 341 TRP A C 1
ATOM 2541 O O . TRP A 1 341 ? -15.779 -5.827 19.159 1.00 88.62 341 TRP A O 1
ATOM 2551 N N . PRO A 1 342 ? -16.794 -6.635 20.994 1.00 86.94 342 PRO A N 1
ATOM 2552 C CA . PRO A 1 342 ? -16.065 -7.907 20.948 1.00 86.94 342 PRO A CA 1
ATOM 2553 C C . PRO A 1 342 ? -16.245 -8.663 19.621 1.00 86.94 342 PRO A C 1
ATOM 2555 O O . PRO A 1 342 ? -15.352 -9.373 19.157 1.00 86.94 342 PRO A O 1
ATOM 2558 N N . GLN A 1 343 ? -17.408 -8.511 18.981 1.00 87.62 343 GLN A N 1
ATOM 2559 C CA . GLN A 1 343 ? -17.711 -9.141 17.695 1.00 87.62 343 GLN A CA 1
ATOM 2560 C C . GLN A 1 343 ? -17.046 -8.386 16.541 1.00 87.62 343 GLN A C 1
ATOM 2562 O O . GLN A 1 343 ? -16.511 -9.017 15.627 1.00 87.62 343 GLN A O 1
ATOM 2567 N N . LEU A 1 344 ? -17.055 -7.050 16.598 1.00 83.44 344 LEU A N 1
ATOM 2568 C CA . LEU A 1 344 ? -16.393 -6.185 15.622 1.00 83.44 344 LEU A CA 1
ATOM 2569 C C . LEU A 1 344 ? -14.876 -6.407 15.660 1.00 83.44 344 LEU A C 1
ATOM 2571 O O . LEU A 1 344 ? -14.282 -6.721 14.634 1.00 83.44 344 LEU A O 1
ATOM 2575 N N . GLU A 1 345 ? -14.263 -6.358 16.840 1.00 81.81 345 GLU A N 1
ATOM 2576 C CA . GLU A 1 345 ? -12.836 -6.629 17.046 1.00 81.81 345 GLU A CA 1
ATOM 2577 C C . GLU A 1 345 ? -12.461 -8.051 16.596 1.00 81.81 345 GLU A C 1
ATOM 2579 O O . GLU A 1 345 ? -11.477 -8.259 15.882 1.00 81.81 345 GLU A O 1
ATOM 2584 N N . GLY A 1 346 ? -13.299 -9.046 16.905 1.00 78.62 346 GLY A N 1
ATOM 2585 C CA . GLY A 1 346 ? -13.124 -10.408 16.401 1.00 78.62 346 GLY A CA 1
ATOM 2586 C C . GLY A 1 346 ? -13.221 -10.517 14.871 1.00 78.62 346 GLY A C 1
ATOM 2587 O O . GLY A 1 346 ? -12.556 -11.366 14.267 1.00 78.62 346 GLY A O 1
ATOM 2588 N N . TYR A 1 347 ? -14.026 -9.671 14.220 1.00 71.62 347 TYR A N 1
ATOM 2589 C CA . TYR A 1 347 ? -14.141 -9.609 12.761 1.00 71.62 347 TYR A CA 1
ATOM 2590 C C . TYR A 1 347 ? -12.857 -9.073 12.110 1.00 71.62 347 TYR A C 1
ATOM 2592 O O . TYR A 1 347 ? -12.440 -9.617 11.082 1.00 71.62 347 TYR A O 1
ATOM 2600 N N . TYR A 1 348 ? -12.214 -8.084 12.740 1.00 65.50 348 TYR A N 1
ATOM 2601 C CA . TYR A 1 348 ? -10.910 -7.543 12.349 1.00 65.50 348 TYR A CA 1
ATOM 2602 C C . TYR A 1 348 ? -9.761 -8.544 12.539 1.00 65.50 348 TYR A C 1
ATOM 2604 O O . TYR A 1 348 ? -9.038 -8.848 11.588 1.00 65.50 348 TYR A O 1
ATOM 2612 N N . ASN A 1 349 ? -9.619 -9.091 13.751 1.00 65.00 349 ASN A N 1
ATOM 2613 C CA . ASN A 1 349 ? -8.448 -9.880 14.154 1.00 65.00 349 ASN A CA 1
ATOM 2614 C C . ASN A 1 349 ? -8.393 -11.278 13.513 1.00 65.00 349 ASN A C 1
ATOM 2616 O O . ASN A 1 349 ? -7.316 -11.844 13.303 1.00 65.00 349 ASN A O 1
ATOM 2620 N N . LYS A 1 350 ? -9.543 -11.861 13.139 1.00 53.31 350 LYS A N 1
ATOM 2621 C CA . LYS A 1 350 ? -9.588 -13.205 12.523 1.00 53.31 350 LYS A CA 1
ATOM 2622 C C . LYS A 1 350 ? -8.892 -13.296 11.157 1.00 53.31 350 LYS A C 1
ATOM 2624 O O . LYS A 1 350 ? -8.674 -14.411 10.683 1.00 53.31 350 LYS A O 1
ATOM 2629 N N . ALA A 1 351 ? -8.521 -12.178 10.526 1.00 49.66 351 ALA A N 1
ATOM 2630 C CA . ALA A 1 351 ? -7.735 -12.194 9.292 1.00 49.66 351 ALA A CA 1
ATOM 2631 C C . ALA A 1 351 ? -6.301 -12.734 9.503 1.00 49.66 351 ALA A C 1
ATOM 2633 O O . ALA A 1 351 ? -5.766 -13.384 8.607 1.00 49.66 351 ALA A O 1
ATOM 2634 N N . PHE A 1 352 ? -5.702 -12.545 10.685 1.00 43.84 352 PHE A N 1
ATOM 2635 C CA . PHE A 1 352 ? -4.317 -12.954 10.962 1.00 43.84 352 PHE A CA 1
ATOM 2636 C C . PHE A 1 352 ? -4.169 -14.447 11.316 1.00 43.84 352 PHE A C 1
ATOM 2638 O O . PHE A 1 352 ? -3.247 -15.114 10.847 1.00 43.84 352 PHE A O 1
ATOM 2645 N N . LEU A 1 353 ? -5.104 -15.017 12.086 1.00 38.97 353 LEU A N 1
ATOM 2646 C CA . LEU A 1 353 ? -5.031 -16.419 12.543 1.00 38.97 353 LEU A CA 1
ATOM 2647 C C . LEU A 1 353 ? -5.149 -17.444 11.400 1.00 38.97 353 LEU A C 1
ATOM 2649 O O . LEU A 1 353 ? -4.505 -18.495 11.430 1.00 38.97 353 LEU A O 1
ATOM 2653 N N . ASN A 1 354 ? -5.914 -17.126 10.354 1.00 41.78 354 ASN A N 1
ATOM 2654 C CA . ASN A 1 354 ? -6.039 -17.999 9.183 1.00 41.78 354 ASN A CA 1
ATOM 2655 C C . ASN A 1 354 ? -4.790 -17.967 8.289 1.00 41.78 354 ASN A C 1
ATOM 2657 O O . ASN A 1 354 ? -4.480 -18.962 7.638 1.00 41.78 354 ASN A O 1
ATOM 2661 N N . ALA A 1 355 ? -4.026 -16.868 8.309 1.00 39.16 355 ALA A N 1
ATOM 2662 C CA . ALA A 1 355 ? -2.800 -16.739 7.528 1.00 39.16 355 ALA A CA 1
ATOM 2663 C C . ALA A 1 355 ? -1.654 -17.625 8.047 1.00 39.16 355 ALA A C 1
ATOM 2665 O O . ALA A 1 355 ? -0.820 -18.030 7.243 1.00 39.16 355 ALA A O 1
ATOM 2666 N N . ARG A 1 356 ? -1.637 -17.954 9.350 1.00 34.78 356 ARG A N 1
ATOM 2667 C CA . ARG A 1 356 ? -0.712 -18.938 9.949 1.00 34.78 356 ARG A CA 1
ATOM 2668 C C . ARG A 1 356 ? -1.162 -20.393 9.783 1.00 34.78 356 ARG A C 1
ATOM 2670 O O . ARG A 1 356 ? -0.337 -21.287 9.890 1.00 34.78 356 ARG A O 1
ATOM 2677 N N . THR A 1 357 ? -2.453 -20.639 9.558 1.00 35.84 357 THR A N 1
ATOM 2678 C CA . THR A 1 357 ? -3.035 -21.997 9.552 1.00 35.84 357 THR A CA 1
ATOM 2679 C C . THR A 1 357 ? -3.410 -22.512 8.159 1.00 35.84 357 THR A C 1
ATOM 2681 O O . THR A 1 357 ? -3.917 -23.625 8.046 1.00 35.84 357 THR A O 1
ATOM 2684 N N . GLY A 1 358 ? -3.180 -21.731 7.094 1.00 34.28 358 GLY A N 1
ATOM 2685 C CA . GLY A 1 358 ? -3.363 -22.162 5.700 1.00 34.28 358 GLY A CA 1
ATOM 2686 C C . GLY A 1 358 ? -4.813 -22.456 5.286 1.00 34.28 358 GLY A C 1
ATOM 2687 O O . GLY A 1 358 ? -5.052 -22.991 4.206 1.00 34.28 358 GLY A O 1
ATOM 2688 N N . LYS A 1 359 ? -5.815 -22.128 6.115 1.00 31.81 359 LYS A N 1
ATOM 2689 C CA . LYS A 1 359 ? -7.223 -22.429 5.816 1.00 31.81 359 LYS A CA 1
ATOM 2690 C C . LYS A 1 359 ? -7.876 -21.318 4.990 1.00 31.81 359 LYS A C 1
ATOM 2692 O O . LYS A 1 359 ? -8.081 -20.200 5.464 1.00 31.81 359 LYS A O 1
ATOM 2697 N N . ARG A 1 360 ? -8.266 -21.667 3.759 1.00 34.06 360 ARG A N 1
ATOM 2698 C CA . ARG A 1 360 ? -9.054 -20.832 2.839 1.00 34.06 360 ARG A CA 1
ATOM 2699 C C . ARG A 1 360 ? -10.434 -20.534 3.438 1.00 34.06 360 ARG A C 1
ATOM 2701 O O . ARG A 1 360 ? -11.131 -21.435 3.904 1.00 34.06 360 ARG A O 1
ATOM 2708 N N . LEU A 1 361 ? -10.845 -19.267 3.414 1.00 37.38 361 LEU A N 1
ATOM 2709 C CA . LEU A 1 361 ? -12.162 -18.840 3.889 1.00 37.38 361 LEU A CA 1
ATOM 2710 C C . LEU A 1 361 ? -13.264 -19.301 2.923 1.00 37.38 361 LEU A C 1
ATOM 2712 O O . LEU A 1 361 ? -13.582 -18.615 1.959 1.00 37.38 361 LEU A O 1
ATOM 2716 N N . SER A 1 362 ? -13.886 -20.441 3.214 1.00 29.56 362 SER A N 1
ATOM 2717 C CA . SER A 1 362 ? -15.232 -20.771 2.740 1.00 29.56 362 SER A CA 1
ATOM 2718 C C . SER A 1 362 ? -16.219 -20.521 3.881 1.00 29.56 362 SER A C 1
ATOM 2720 O O . SER A 1 362 ? -16.401 -21.363 4.752 1.00 2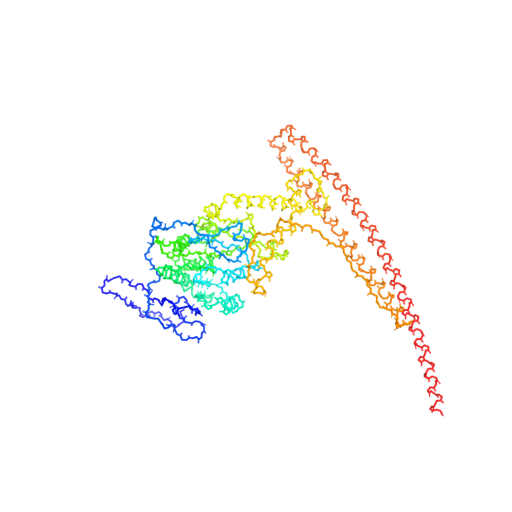9.56 362 SER A O 1
ATOM 2722 N N . ARG A 1 363 ? -16.783 -19.308 3.931 1.00 31.52 363 ARG A N 1
ATOM 2723 C CA . ARG A 1 363 ? -18.108 -18.972 4.499 1.00 31.52 363 ARG A CA 1
ATOM 2724 C C . ARG A 1 363 ? -18.255 -17.456 4.574 1.00 31.52 363 ARG A C 1
ATOM 2726 O O . ARG A 1 363 ? -17.677 -16.791 5.435 1.00 31.52 363 ARG A O 1
ATOM 2733 N N . GLY A 1 364 ? -19.025 -16.930 3.627 1.00 31.52 364 GLY A N 1
ATOM 2734 C CA . GLY A 1 364 ? -19.603 -15.600 3.712 1.00 31.52 364 GLY A CA 1
ATOM 2735 C C . GLY A 1 364 ? -20.667 -15.543 4.808 1.00 31.52 364 GLY A C 1
ATOM 2736 O O . GLY A 1 364 ? -21.325 -16.537 5.095 1.00 31.52 364 GLY A O 1
ATOM 2737 N N . TRP A 1 365 ? -20.787 -14.363 5.415 1.00 28.95 365 TRP A N 1
ATOM 2738 C CA . TRP A 1 365 ? -22.021 -13.811 5.977 1.00 28.95 365 TRP A CA 1
ATOM 2739 C C . TRP A 1 365 ? -22.955 -14.785 6.717 1.00 28.95 365 TRP A C 1
ATOM 2741 O O . TRP A 1 365 ? -24.045 -15.088 6.249 1.00 28.95 365 TRP A O 1
ATOM 2751 N N . SER A 1 366 ? -22.582 -15.200 7.929 1.00 27.92 366 SER A N 1
ATOM 2752 C CA . SER A 1 366 ? -23.556 -15.707 8.909 1.00 27.92 366 SER A CA 1
ATOM 2753 C C . SER A 1 366 ? -23.033 -15.571 10.344 1.00 27.92 366 SER A C 1
ATOM 2755 O O . SER A 1 366 ? -22.736 -16.559 11.009 1.00 27.92 366 SER A O 1
ATOM 2757 N N . VAL A 1 367 ? -22.881 -14.341 10.840 1.00 31.00 367 VAL A N 1
ATOM 2758 C CA . VAL A 1 367 ? -22.769 -14.095 12.291 1.00 31.00 367 VAL A CA 1
ATOM 2759 C C . VAL A 1 367 ? -23.647 -12.900 12.644 1.00 31.00 367 VAL A C 1
ATOM 2761 O O . VAL A 1 367 ? -23.177 -11.803 12.901 1.00 31.00 367 VAL A O 1
ATOM 2764 N N . PHE A 1 368 ? -24.952 -13.140 12.567 1.00 31.69 368 PHE A N 1
ATOM 2765 C CA . PHE A 1 368 ? -26.004 -12.420 13.283 1.00 31.69 368 PHE A CA 1
ATOM 2766 C C . PHE A 1 368 ? -27.127 -13.438 13.523 1.00 31.69 368 PHE A C 1
ATOM 2768 O O . PHE A 1 368 ? -28.143 -13.452 12.840 1.00 31.69 368 PHE A O 1
ATOM 2775 N N . SER A 1 369 ? -26.870 -14.408 14.404 1.00 27.23 369 SER A N 1
ATOM 2776 C CA . SER A 1 369 ? -27.895 -15.193 15.108 1.00 27.23 369 SER A CA 1
ATOM 2777 C C . SER A 1 369 ? -27.254 -16.195 16.084 1.00 27.23 369 SER A C 1
ATOM 2779 O O . SER A 1 369 ? -26.354 -16.939 15.710 1.00 27.23 369 SER A O 1
ATOM 2781 N N . ARG A 1 370 ? -27.811 -16.219 17.308 1.00 27.48 370 ARG A N 1
ATOM 2782 C CA . ARG A 1 370 ? -27.726 -17.235 18.390 1.00 27.48 370 ARG A CA 1
ATOM 2783 C C . ARG A 1 370 ? -26.606 -17.139 19.450 1.00 27.48 370 ARG A C 1
ATOM 2785 O O . ARG A 1 370 ? -25.494 -17.614 19.274 1.00 27.48 370 ARG A O 1
ATOM 2792 N N . GLN A 1 371 ? -27.001 -16.503 20.563 1.00 26.62 371 GLN A N 1
ATOM 2793 C CA . GLN A 1 371 ? -27.051 -16.968 21.969 1.00 26.62 371 GLN A CA 1
ATOM 2794 C C . GLN A 1 371 ? -25.975 -17.910 22.557 1.00 26.62 371 GLN A C 1
ATOM 2796 O O . GLN A 1 371 ? -25.817 -19.046 22.132 1.00 26.62 371 GLN A O 1
ATOM 2801 N N . CYS A 1 372 ? -25.362 -17.395 23.637 1.00 24.59 372 CYS A N 1
ATOM 2802 C CA . CYS A 1 372 ? -25.210 -17.941 25.001 1.00 24.59 372 CYS A CA 1
ATOM 2803 C C . CYS A 1 372 ? -25.151 -19.466 25.206 1.00 24.59 372 CYS A C 1
ATOM 2805 O O . CYS A 1 372 ? -26.114 -20.140 24.863 1.00 24.59 372 CYS A O 1
ATOM 2807 N N . HIS A 1 373 ? -24.117 -19.950 25.916 1.00 23.86 373 HIS A N 1
ATOM 2808 C CA . HIS A 1 373 ? -24.193 -20.778 27.143 1.00 23.86 373 HIS A CA 1
ATOM 2809 C C . HIS A 1 373 ? -22.782 -20.978 27.758 1.00 23.86 373 HIS A C 1
ATOM 2811 O O . HIS A 1 373 ? -21.784 -21.044 27.048 1.00 23.86 373 HIS A O 1
ATOM 2817 N N . ASN A 1 374 ? -22.738 -21.063 29.087 1.00 23.33 374 ASN A N 1
ATOM 2818 C CA . ASN A 1 374 ? -21.673 -21.546 29.992 1.00 23.33 374 ASN A CA 1
ATOM 2819 C C . ASN A 1 374 ? -22.427 -22.378 31.077 1.00 23.33 374 ASN A C 1
ATOM 2821 O O . ASN A 1 374 ? -23.661 -22.278 31.076 1.00 23.33 374 ASN A O 1
ATOM 2825 N N . PRO A 1 375 ? -21.825 -23.073 32.072 1.00 37.09 375 PRO A N 1
ATOM 2826 C CA . PRO A 1 375 ? -20.409 -23.378 32.353 1.00 37.09 375 PRO A CA 1
ATOM 2827 C C . PRO A 1 375 ? -20.139 -24.827 32.881 1.00 37.09 375 PRO A C 1
ATOM 2829 O O . PRO A 1 375 ? -21.066 -25.578 33.159 1.00 37.09 375 PRO A O 1
ATOM 2832 N N . GLY A 1 376 ? -18.860 -25.141 33.153 1.00 23.78 376 GLY A N 1
ATOM 2833 C CA . GLY A 1 376 ? -18.430 -25.922 34.334 1.00 23.78 376 GLY A CA 1
ATOM 2834 C C . GLY A 1 376 ? -18.031 -27.392 34.133 1.00 23.78 376 GLY A C 1
ATOM 2835 O O . GLY A 1 376 ? -18.830 -28.171 33.636 1.00 23.78 376 GLY A O 1
ATOM 2836 N N . ASP A 1 377 ? -16.827 -27.773 34.594 1.00 26.11 377 ASP A N 1
ATOM 2837 C CA . ASP A 1 377 ? -16.696 -28.750 35.691 1.00 26.11 377 ASP A CA 1
ATOM 2838 C C . ASP A 1 377 ? -15.278 -28.792 36.308 1.00 26.11 377 ASP A C 1
ATOM 2840 O O . ASP A 1 377 ? -14.275 -28.599 35.621 1.00 26.11 377 ASP A O 1
ATOM 2844 N N . ASN A 1 378 ? -15.220 -29.043 37.619 1.00 29.02 378 ASN A N 1
ATOM 2845 C CA . ASN A 1 378 ? -14.032 -29.133 38.482 1.00 29.02 378 ASN A CA 1
ATOM 2846 C C . ASN A 1 378 ? -14.012 -30.515 39.172 1.00 29.02 378 ASN A C 1
ATOM 2848 O O . ASN A 1 378 ? -15.017 -30.917 39.748 1.00 29.02 378 ASN A O 1
ATOM 2852 N N . GLY A 1 379 ? -12.854 -31.179 39.275 1.00 26.59 379 GLY A N 1
ATOM 2853 C CA . GLY A 1 379 ? -12.651 -32.325 40.187 1.00 26.59 379 GLY A CA 1
ATOM 2854 C C . GLY A 1 379 ? -11.228 -32.899 40.101 1.00 26.59 379 GLY A C 1
ATOM 2855 O O . GLY A 1 379 ? -10.811 -33.324 39.035 1.00 26.59 379 GLY A O 1
ATOM 2856 N N . ARG A 1 380 ? -10.368 -32.693 41.115 1.00 25.70 380 ARG A N 1
ATOM 2857 C CA . ARG A 1 380 ? -10.098 -33.515 42.328 1.00 25.70 380 ARG A CA 1
ATOM 2858 C C . ARG A 1 380 ? -9.162 -34.721 42.108 1.00 25.70 380 ARG A C 1
ATOM 2860 O O . ARG A 1 380 ? -9.568 -35.699 41.503 1.00 25.70 380 ARG A O 1
ATOM 2867 N N . TRP A 1 381 ? -7.999 -34.699 42.777 1.00 26.48 381 TRP A N 1
ATOM 2868 C CA . TRP A 1 381 ? -7.289 -35.886 43.290 1.00 26.48 381 TRP A CA 1
ATOM 2869 C C . TRP A 1 381 ? -6.694 -35.592 44.679 1.00 26.48 381 TRP A C 1
ATOM 2871 O O . TRP A 1 381 ? -6.186 -34.499 44.926 1.00 26.48 381 TRP A O 1
ATOM 2881 N N . GLN A 1 382 ? -6.832 -36.557 45.593 1.00 26.59 382 GLN A N 1
ATOM 2882 C CA . GLN A 1 382 ? -6.464 -36.511 47.014 1.00 26.59 382 GLN A CA 1
ATOM 2883 C C . GLN A 1 382 ? -5.139 -37.244 47.306 1.00 26.59 382 GLN A C 1
ATOM 2885 O O . GLN A 1 382 ? -4.914 -38.336 46.803 1.00 26.59 382 GLN A O 1
ATOM 2890 N N . ASN A 1 383 ? -4.372 -36.652 48.232 1.00 27.58 383 ASN A N 1
ATOM 2891 C CA . ASN A 1 383 ? -3.589 -37.229 49.341 1.00 27.58 383 ASN A CA 1
ATOM 2892 C C . ASN A 1 383 ? -2.552 -38.345 49.107 1.00 27.58 383 ASN A C 1
ATOM 2894 O O . ASN A 1 383 ? -2.870 -39.526 49.218 1.00 27.58 383 ASN A O 1
ATOM 2898 N N . MET A 1 384 ? -1.269 -37.950 49.065 1.00 26.94 384 MET A N 1
ATOM 2899 C CA . MET A 1 384 ? -0.148 -38.782 49.535 1.00 26.94 384 MET A CA 1
ATOM 2900 C C . MET A 1 384 ? 1.101 -37.940 49.901 1.00 26.94 384 MET A C 1
ATOM 2902 O O . MET A 1 384 ? 2.088 -37.935 49.184 1.00 26.94 384 MET A O 1
ATOM 2906 N N . ALA A 1 385 ? 1.055 -37.181 50.999 1.00 33.34 385 ALA A N 1
ATOM 2907 C CA . ALA A 1 385 ? 2.219 -36.611 51.705 1.00 33.34 385 ALA A CA 1
ATOM 2908 C C . ALA A 1 385 ? 1.675 -35.849 52.919 1.00 33.34 385 ALA A C 1
ATOM 2910 O O . ALA A 1 385 ? 0.712 -35.109 52.763 1.00 33.34 385 ALA A O 1
ATOM 2911 N N . ARG A 1 386 ? 2.198 -36.057 54.136 1.00 43.78 386 ARG A N 1
ATOM 2912 C CA . ARG A 1 386 ? 1.669 -35.369 55.337 1.00 43.78 386 ARG A CA 1
ATOM 2913 C C . ARG A 1 386 ? 2.691 -34.557 56.133 1.00 43.78 386 ARG A C 1
ATOM 2915 O O . ARG A 1 386 ? 2.307 -33.946 57.119 1.00 43.78 386 ARG A O 1
ATOM 2922 N N . TRP A 1 387 ? 3.939 -34.460 55.663 1.00 43.09 387 TRP A N 1
ATOM 2923 C CA . TRP A 1 387 ? 4.965 -33.598 56.280 1.00 43.09 387 TRP A CA 1
ATOM 2924 C C . TRP A 1 387 ? 5.733 -32.710 55.285 1.00 43.09 387 TRP A C 1
ATOM 2926 O O . TRP A 1 387 ? 6.070 -31.588 55.643 1.00 43.09 387 TRP A O 1
ATOM 2936 N N . ALA A 1 388 ? 5.892 -33.115 54.018 1.00 47.53 388 ALA A N 1
ATOM 2937 C CA . ALA A 1 388 ? 6.313 -32.206 52.936 1.00 47.53 388 ALA A CA 1
ATOM 2938 C C . ALA A 1 388 ? 5.215 -31.174 52.583 1.00 47.53 388 ALA A C 1
ATOM 2940 O O . ALA A 1 388 ? 5.482 -29.998 52.365 1.00 47.53 388 ALA A O 1
ATOM 2941 N N . THR A 1 389 ? 3.950 -31.579 52.698 1.00 57.56 389 THR A N 1
ATOM 2942 C CA . THR A 1 389 ? 2.759 -30.781 52.375 1.00 57.56 389 THR A CA 1
ATOM 2943 C C . THR A 1 389 ? 2.541 -29.532 53.216 1.00 57.56 389 THR A C 1
ATOM 2945 O O . THR A 1 389 ? 1.838 -28.650 52.749 1.00 57.56 389 THR A O 1
ATOM 2948 N N . LEU A 1 390 ? 3.054 -29.431 54.448 1.00 60.28 390 LEU A N 1
ATOM 2949 C CA . LEU A 1 390 ? 2.809 -28.242 55.283 1.00 60.28 390 LEU A CA 1
ATOM 2950 C C . LEU A 1 390 ? 3.731 -27.079 54.910 1.00 60.28 390 LEU A C 1
ATOM 2952 O O . LEU A 1 390 ? 3.290 -25.932 54.927 1.00 60.28 390 LEU A O 1
ATOM 2956 N N . LYS A 1 391 ? 4.978 -27.379 54.530 1.00 65.31 391 LYS A N 1
ATOM 2957 C CA . LYS A 1 391 ? 5.904 -26.393 53.969 1.00 65.31 391 LYS A CA 1
ATOM 2958 C C . LYS A 1 391 ? 5.408 -25.937 52.603 1.00 65.31 391 LYS A C 1
ATOM 2960 O O . LYS A 1 391 ? 5.225 -24.742 52.419 1.00 65.31 391 LYS A O 1
ATOM 2965 N N . ASP A 1 392 ? 5.077 -26.881 51.725 1.00 69.75 392 ASP A N 1
ATOM 2966 C CA . ASP A 1 392 ? 4.544 -26.574 50.395 1.00 69.75 392 ASP A CA 1
ATOM 2967 C C . ASP A 1 392 ? 3.237 -25.766 50.486 1.00 69.75 392 ASP A C 1
ATOM 2969 O O . ASP A 1 392 ? 3.007 -24.850 49.702 1.00 69.75 392 ASP A O 1
ATOM 2973 N N . LEU A 1 393 ? 2.382 -26.053 51.479 1.00 72.50 393 LEU A N 1
ATOM 2974 C CA . LEU A 1 393 ? 1.164 -25.281 51.734 1.00 72.50 393 LEU A CA 1
ATOM 2975 C C . LEU A 1 393 ? 1.475 -23.874 52.262 1.00 72.50 393 LEU A C 1
ATOM 2977 O O . LEU A 1 393 ? 0.845 -22.923 51.817 1.00 72.50 393 LEU A O 1
ATOM 2981 N N . ALA A 1 394 ? 2.434 -23.718 53.178 1.00 74.75 394 ALA A N 1
ATOM 2982 C CA . ALA A 1 394 ? 2.828 -22.409 53.703 1.00 74.75 394 ALA A CA 1
ATOM 2983 C C . ALA A 1 394 ? 3.542 -21.544 52.647 1.00 74.75 394 ALA A C 1
ATOM 2985 O O . ALA A 1 394 ? 3.298 -20.341 52.576 1.00 74.75 394 ALA A O 1
ATOM 2986 N N . GLU A 1 395 ? 4.386 -22.146 51.806 1.00 79.25 395 GLU A N 1
ATOM 2987 C CA . GLU A 1 395 ? 5.012 -21.492 50.652 1.00 79.25 395 GLU A CA 1
ATOM 2988 C C . GLU A 1 395 ? 3.944 -21.050 49.653 1.00 79.25 395 GLU A C 1
ATOM 2990 O O . GLU A 1 395 ? 3.902 -19.878 49.279 1.00 79.25 395 GLU A O 1
ATOM 2995 N N . LYS A 1 396 ? 2.991 -21.935 49.342 1.00 82.56 396 LYS A N 1
ATOM 2996 C CA . LYS A 1 396 ? 1.842 -21.612 48.496 1.00 82.56 396 LYS A CA 1
ATOM 2997 C C . LYS A 1 396 ? 0.975 -20.489 49.072 1.00 82.56 396 LYS A C 1
ATOM 2999 O O . LYS A 1 396 ? 0.578 -19.595 48.336 1.00 82.56 396 LYS A O 1
ATOM 3004 N N . GLU A 1 397 ? 0.713 -20.470 50.379 1.00 81.88 397 GLU A N 1
ATOM 3005 C CA . GLU A 1 397 ? -0.033 -19.378 51.022 1.00 81.88 397 GLU A CA 1
ATOM 3006 C C . GLU A 1 397 ? 0.695 -18.025 50.921 1.00 81.88 397 GLU A C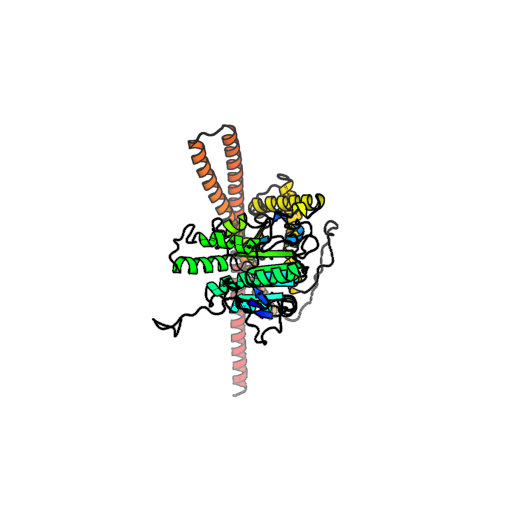 1
ATOM 3008 O O . GLU A 1 397 ? 0.048 -16.983 50.785 1.00 81.88 397 GLU A O 1
ATOM 3013 N N . VAL A 1 398 ? 2.032 -18.019 50.985 1.00 87.06 398 VAL A N 1
ATOM 3014 C CA . VAL A 1 398 ? 2.844 -16.805 50.797 1.00 87.06 398 VAL A CA 1
ATOM 3015 C C . VAL A 1 398 ? 2.833 -16.360 49.335 1.00 87.06 398 VAL A C 1
ATOM 3017 O O . VAL A 1 398 ? 2.717 -15.160 49.074 1.00 87.06 398 VAL A O 1
ATOM 3020 N N . GLU A 1 399 ? 2.924 -17.295 48.389 1.00 84.75 399 GLU A N 1
ATOM 3021 C CA . GLU A 1 399 ? 2.824 -17.021 46.951 1.00 84.75 399 GLU A CA 1
ATOM 3022 C C . GLU A 1 399 ? 1.447 -16.468 46.565 1.00 84.75 399 GLU A C 1
ATOM 3024 O O . GLU A 1 399 ? 1.364 -15.444 45.880 1.00 84.75 399 GLU A O 1
ATOM 3029 N N . ASP A 1 400 ? 0.366 -17.071 47.063 1.00 83.62 400 ASP A N 1
ATOM 3030 C CA . ASP A 1 400 ? -1.007 -16.618 46.833 1.00 83.62 400 ASP A CA 1
ATOM 3031 C C . ASP A 1 400 ? -1.228 -15.212 47.422 1.00 83.62 400 ASP A C 1
ATOM 3033 O O . ASP A 1 400 ? -1.784 -14.330 46.758 1.00 83.62 400 ASP A O 1
ATOM 3037 N N . ALA A 1 401 ? -0.712 -14.945 48.630 1.00 85.56 401 ALA A N 1
ATOM 3038 C CA . ALA A 1 401 ? -0.759 -13.614 49.235 1.00 85.56 401 ALA A CA 1
ATOM 3039 C C . ALA A 1 401 ? 0.080 -12.578 48.457 1.00 85.56 401 ALA A C 1
ATOM 3041 O O . ALA A 1 401 ? -0.323 -11.419 48.338 1.00 85.56 401 ALA A O 1
ATOM 3042 N N . ALA A 1 402 ? 1.226 -12.978 47.893 1.00 85.56 402 ALA A N 1
ATOM 3043 C CA . ALA A 1 402 ? 2.062 -12.108 47.065 1.00 85.56 402 ALA A CA 1
ATOM 3044 C C . ALA A 1 402 ? 1.372 -11.758 45.740 1.00 85.56 402 ALA A C 1
ATOM 3046 O O . ALA A 1 402 ? 1.417 -10.606 45.297 1.00 85.56 402 ALA A O 1
ATOM 3047 N N . ARG A 1 403 ? 0.691 -12.733 45.127 1.00 87.62 403 ARG A N 1
ATOM 3048 C CA . ARG A 1 403 ? -0.103 -12.540 43.909 1.00 87.62 403 ARG A CA 1
ATOM 3049 C C . ARG A 1 403 ? -1.240 -11.552 44.144 1.00 87.62 403 ARG A C 1
ATOM 3051 O O . ARG A 1 403 ? -1.366 -10.593 43.383 1.00 87.62 403 ARG A O 1
ATOM 3058 N N . LEU A 1 404 ? -1.990 -11.736 45.232 1.00 85.25 404 LEU A N 1
ATOM 3059 C CA . LEU A 1 404 ? -3.073 -10.838 45.632 1.00 85.25 404 LEU A CA 1
ATOM 3060 C C . LEU A 1 404 ? -2.558 -9.415 45.897 1.00 85.25 404 LEU A C 1
ATOM 3062 O O . LEU A 1 404 ? -3.139 -8.449 45.410 1.00 85.25 404 LEU A O 1
ATOM 3066 N N . LEU A 1 405 ? -1.430 -9.265 46.601 1.00 90.06 405 LEU A N 1
ATOM 3067 C CA . LEU A 1 405 ? -0.792 -7.961 46.813 1.00 90.06 405 LEU A CA 1
ATOM 3068 C C . LEU A 1 405 ? -0.393 -7.296 45.485 1.00 90.06 405 LEU A C 1
ATOM 3070 O O . LEU A 1 405 ? -0.605 -6.095 45.309 1.00 90.06 405 LEU A O 1
ATOM 3074 N N . GLY A 1 406 ? 0.156 -8.064 44.542 1.00 86.75 406 GLY A N 1
ATOM 3075 C CA . GLY A 1 406 ? 0.478 -7.582 43.199 1.00 86.75 406 GLY A CA 1
ATOM 3076 C C . GLY A 1 406 ? -0.757 -7.110 42.425 1.00 86.75 406 GLY A C 1
ATOM 3077 O O . GLY A 1 406 ? -0.709 -6.078 41.758 1.00 86.75 406 GLY A O 1
ATOM 3078 N N . GLU A 1 407 ? -1.880 -7.820 42.543 1.00 89.62 407 GLU A N 1
ATOM 3079 C CA . GLU A 1 407 ? -3.165 -7.416 41.960 1.00 89.62 407 GLU A CA 1
ATOM 3080 C C . GLU A 1 407 ? -3.707 -6.128 42.585 1.00 89.62 407 GLU A C 1
ATOM 3082 O O . GLU A 1 407 ? -4.068 -5.211 41.847 1.00 89.62 407 GLU A O 1
ATOM 3087 N N . MET A 1 408 ? -3.694 -6.011 43.917 1.00 93.19 408 MET A N 1
ATOM 3088 C CA . MET A 1 408 ? -4.146 -4.795 44.603 1.00 93.19 408 MET A CA 1
ATOM 3089 C C . MET A 1 408 ? -3.272 -3.585 44.245 1.00 93.19 408 MET A C 1
ATOM 3091 O O . MET A 1 408 ? -3.801 -2.501 44.009 1.00 93.19 408 MET A O 1
ATOM 3095 N N . ARG A 1 409 ? -1.944 -3.759 44.141 1.00 90.50 409 ARG A N 1
ATOM 3096 C CA . ARG A 1 409 ? -1.014 -2.687 43.741 1.00 90.50 409 ARG A CA 1
ATOM 3097 C C . ARG A 1 409 ? -1.251 -2.210 42.312 1.00 90.50 409 ARG A C 1
ATOM 3099 O O . ARG A 1 409 ? -1.274 -1.006 42.087 1.00 90.50 409 ARG A O 1
ATOM 3106 N N . ARG A 1 410 ? -1.470 -3.131 41.366 1.00 89.62 410 ARG A N 1
ATOM 3107 C CA . ARG A 1 410 ? -1.826 -2.770 39.983 1.00 89.62 410 ARG A CA 1
ATOM 3108 C C . ARG A 1 410 ? -3.153 -2.015 39.923 1.00 89.62 410 ARG A C 1
ATOM 3110 O O . ARG A 1 410 ? -3.235 -1.012 39.225 1.00 89.62 410 ARG A O 1
ATOM 3117 N N . GLY A 1 411 ? -4.157 -2.455 40.686 1.00 86.75 411 GLY A N 1
ATOM 3118 C CA . GLY A 1 411 ? -5.438 -1.749 40.795 1.00 86.75 411 GLY A CA 1
ATOM 3119 C C . GLY A 1 411 ? -5.293 -0.336 41.370 1.00 86.75 411 GLY A C 1
ATOM 3120 O O . GLY A 1 411 ? -5.890 0.600 40.845 1.00 86.75 411 GLY A O 1
ATOM 3121 N N . CYS A 1 412 ? -4.452 -0.164 42.394 1.00 91.50 412 CYS A N 1
ATOM 3122 C CA . CYS A 1 412 ? -4.138 1.144 42.973 1.00 91.50 412 CYS A CA 1
ATOM 3123 C C . CYS A 1 412 ? -3.434 2.063 41.966 1.00 91.50 412 CYS A C 1
ATOM 3125 O O . CYS A 1 412 ? -3.885 3.183 41.753 1.00 91.50 412 CYS A O 1
ATOM 3127 N N . GLN A 1 413 ? -2.394 1.569 41.288 1.00 88.44 413 GLN A N 1
ATOM 3128 C CA . GLN A 1 413 ? -1.665 2.334 40.273 1.00 88.44 413 GLN A CA 1
ATOM 3129 C C . GLN A 1 413 ? -2.583 2.766 39.117 1.00 88.44 413 GLN A C 1
ATOM 3131 O O . GLN A 1 413 ? -2.547 3.914 38.685 1.00 88.44 413 GLN A O 1
ATOM 3136 N N . GLN A 1 414 ? -3.467 1.875 38.660 1.00 87.50 414 GLN A N 1
ATOM 3137 C CA . GLN A 1 414 ? -4.447 2.206 37.628 1.00 87.50 414 GLN A CA 1
ATOM 3138 C C . GLN A 1 414 ? -5.426 3.295 38.099 1.00 87.50 414 GLN A C 1
ATOM 3140 O O . GLN A 1 414 ? -5.754 4.198 37.333 1.00 87.50 414 GLN A O 1
ATOM 3145 N N . ALA A 1 415 ? -5.875 3.246 39.358 1.00 86.25 415 ALA A N 1
ATOM 3146 C CA . ALA A 1 415 ? -6.735 4.282 39.930 1.00 86.25 415 ALA A CA 1
ATOM 3147 C C . ALA A 1 415 ? -6.013 5.641 40.068 1.00 86.25 415 ALA A C 1
ATOM 3149 O O . ALA A 1 415 ? -6.632 6.681 39.837 1.00 86.25 415 ALA A O 1
ATOM 3150 N N . GLU A 1 416 ? -4.716 5.649 40.396 1.00 89.62 416 GLU A N 1
ATOM 3151 C CA . GLU A 1 416 ? -3.886 6.865 40.429 1.00 89.62 416 GLU A CA 1
ATOM 3152 C C . GLU A 1 416 ? -3.747 7.500 39.042 1.00 89.62 416 GLU A C 1
ATOM 3154 O O . GLU A 1 416 ? -3.949 8.706 38.892 1.00 89.62 416 GLU A O 1
ATOM 3159 N N . GLU A 1 417 ? -3.453 6.697 38.017 1.00 87.19 417 GLU A N 1
ATOM 3160 C CA . GLU A 1 417 ? -3.336 7.165 36.632 1.00 87.19 417 GLU A CA 1
ATOM 3161 C C . GLU A 1 417 ? -4.662 7.748 36.120 1.00 87.19 417 GLU A C 1
ATOM 3163 O O . GLU A 1 417 ? -4.678 8.824 35.519 1.00 87.19 417 GLU A O 1
ATOM 3168 N N . GLN A 1 418 ? -5.789 7.094 36.421 1.00 85.62 418 GLN A N 1
ATOM 3169 C CA . GLN A 1 418 ? -7.125 7.593 36.078 1.00 85.62 418 GLN A CA 1
ATOM 3170 C C . GLN A 1 418 ? -7.438 8.934 36.749 1.00 85.62 418 GLN A C 1
ATOM 3172 O O . GLN A 1 418 ? -7.928 9.856 36.093 1.00 85.62 418 GLN A O 1
ATOM 3177 N N . LEU A 1 419 ? -7.129 9.071 38.041 1.00 90.31 419 LEU A N 1
ATOM 3178 C CA . LEU A 1 419 ? -7.333 10.323 38.765 1.00 90.31 419 LEU A CA 1
ATOM 3179 C C . LEU A 1 419 ? -6.447 11.446 38.210 1.00 90.31 419 LEU A C 1
ATOM 3181 O O . LEU A 1 419 ? -6.918 12.574 38.059 1.00 90.31 419 LEU A O 1
ATOM 3185 N N . LYS A 1 420 ? -5.188 11.140 37.880 1.00 90.06 420 LYS A N 1
ATOM 3186 C CA . LYS A 1 420 ? -4.258 12.100 37.280 1.00 90.06 420 LYS A CA 1
ATOM 3187 C C . LYS A 1 420 ? -4.788 12.630 35.946 1.00 90.06 420 LYS A C 1
ATOM 3189 O O . LYS A 1 420 ? -4.857 13.843 35.775 1.00 90.06 420 LYS A O 1
ATOM 3194 N N . MET A 1 421 ? -5.252 11.747 35.058 1.00 89.56 421 MET A N 1
ATOM 3195 C CA . MET A 1 421 ? -5.837 12.149 33.772 1.00 89.56 421 MET A CA 1
ATOM 3196 C C . MET A 1 421 ? -7.035 13.093 33.938 1.00 89.56 421 MET A C 1
ATOM 3198 O O . MET A 1 421 ? -7.140 14.082 33.217 1.00 89.56 421 MET A O 1
ATOM 3202 N N . LEU A 1 422 ? -7.922 12.833 34.904 1.00 88.56 422 LEU A N 1
ATOM 3203 C CA . LEU A 1 422 ? -9.077 13.702 35.163 1.00 88.56 422 LEU A CA 1
ATOM 3204 C C . LEU A 1 422 ? -8.674 15.092 35.670 1.00 88.56 422 LEU A C 1
ATOM 3206 O O . LEU A 1 422 ? -9.303 16.084 35.301 1.00 88.56 422 LEU A O 1
ATOM 3210 N N . ILE A 1 423 ? -7.639 15.171 36.510 1.00 88.56 423 ILE A N 1
ATOM 3211 C CA . ILE A 1 423 ? -7.108 16.444 37.017 1.00 88.56 423 ILE A CA 1
ATOM 3212 C C . ILE A 1 423 ? -6.438 17.232 35.885 1.00 88.56 423 ILE A C 1
ATOM 3214 O O . ILE A 1 423 ? -6.695 18.427 35.740 1.00 88.56 423 ILE A O 1
ATOM 3218 N N . ASP A 1 424 ? -5.629 16.572 35.056 1.00 87.38 424 ASP A N 1
ATOM 3219 C CA . ASP A 1 424 ? -4.962 17.205 33.914 1.00 87.38 424 ASP A CA 1
ATOM 3220 C C . ASP A 1 424 ? -5.997 17.748 32.914 1.00 87.38 424 ASP A C 1
ATOM 3222 O O . ASP A 1 424 ? -5.929 18.912 32.512 1.00 87.38 424 ASP A O 1
ATOM 3226 N N . TYR A 1 425 ? -7.034 16.960 32.621 1.00 83.81 425 TYR A N 1
ATOM 322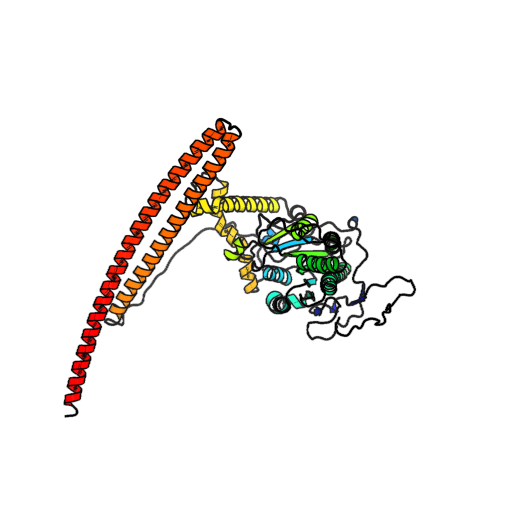7 C CA . TYR A 1 425 ? -8.142 17.375 31.764 1.00 83.81 425 TYR A CA 1
ATOM 3228 C C . TYR A 1 425 ? -8.947 18.545 32.359 1.00 83.81 425 TYR A C 1
ATOM 3230 O O . TYR A 1 425 ? -9.346 19.461 31.637 1.00 83.81 425 TYR A O 1
ATOM 3238 N N . GLN A 1 426 ? -9.160 18.574 33.682 1.00 86.69 426 GLN A N 1
ATOM 3239 C CA . GLN A 1 426 ? -9.787 19.720 34.354 1.00 86.69 426 GLN A CA 1
ATOM 3240 C C . GLN A 1 426 ? -8.991 21.011 34.130 1.00 86.69 426 GLN A C 1
ATOM 3242 O O . GLN A 1 426 ? -9.578 22.064 33.867 1.00 86.69 426 GLN A O 1
ATOM 3247 N N . ASN A 1 427 ? -7.666 20.931 34.254 1.00 86.19 427 ASN A N 1
ATOM 3248 C CA . ASN A 1 427 ? -6.771 22.074 34.103 1.00 86.19 427 ASN A CA 1
ATOM 3249 C C . ASN A 1 427 ? -6.763 22.584 32.659 1.00 86.19 427 ASN A C 1
ATOM 3251 O O . ASN A 1 427 ? -6.899 23.786 32.433 1.00 86.19 427 ASN A O 1
ATOM 3255 N N . GLU A 1 428 ? -6.681 21.680 31.683 1.00 85.38 428 GLU A N 1
ATOM 3256 C CA . GLU A 1 428 ? -6.749 22.023 30.261 1.00 85.38 428 GLU A CA 1
ATOM 3257 C C . GLU A 1 428 ? -8.086 22.689 29.904 1.00 85.38 428 GLU A C 1
ATOM 3259 O O . GLU A 1 428 ? -8.118 23.753 29.283 1.00 85.38 428 GLU A O 1
ATOM 3264 N N . TYR A 1 429 ? -9.199 22.124 30.375 1.00 81.62 429 TYR A N 1
ATOM 3265 C CA . TYR A 1 429 ? -10.529 22.659 30.101 1.00 81.62 429 TYR A CA 1
ATOM 3266 C C . TYR A 1 429 ? -10.753 24.043 30.734 1.00 81.62 429 TYR A C 1
ATOM 3268 O O . TYR A 1 429 ? -11.348 24.923 30.109 1.00 81.62 429 TYR A O 1
ATOM 3276 N N . ARG A 1 430 ? -10.225 24.280 31.945 1.00 80.94 430 ARG A N 1
ATOM 3277 C CA . ARG A 1 430 ? -10.229 25.608 32.587 1.00 80.94 430 ARG A CA 1
ATOM 3278 C C . ARG A 1 430 ? -9.380 26.623 31.817 1.00 80.94 430 ARG A C 1
ATOM 3280 O O . ARG A 1 430 ? -9.803 27.767 31.663 1.00 80.94 430 ARG A O 1
ATOM 3287 N N . ASN A 1 431 ? -8.218 26.216 31.306 1.00 80.81 431 ASN A N 1
ATOM 3288 C CA . ASN A 1 431 ? -7.343 27.091 30.523 1.00 80.81 431 ASN A CA 1
ATOM 3289 C C . ASN A 1 431 ? -7.994 27.512 29.198 1.00 80.81 431 ASN A C 1
ATOM 3291 O O . ASN A 1 431 ? -8.009 28.702 28.882 1.00 80.81 431 ASN A O 1
ATOM 3295 N N . ASN A 1 432 ? -8.610 26.567 28.484 1.00 79.88 432 ASN A N 1
ATOM 3296 C CA . ASN A 1 432 ? -9.331 26.838 27.237 1.00 79.88 432 ASN A CA 1
ATOM 3297 C C . ASN A 1 432 ? -10.551 27.752 27.454 1.00 79.88 432 ASN A C 1
ATOM 3299 O O . ASN A 1 432 ? -10.888 28.578 26.606 1.00 79.88 432 ASN A O 1
ATOM 3303 N N . LEU A 1 433 ? -11.207 27.661 28.615 1.00 73.50 433 LEU A N 1
ATOM 3304 C CA . LEU A 1 433 ? -12.285 28.587 28.950 1.00 73.50 433 LEU A CA 1
ATOM 3305 C C . LEU A 1 433 ? -11.770 30.005 29.211 1.00 73.50 433 LEU A C 1
ATOM 3307 O O . LEU A 1 433 ? -12.388 30.969 28.768 1.00 73.50 433 LEU A O 1
ATOM 3311 N N . ASN A 1 434 ? -10.653 30.149 29.927 1.00 72.38 434 ASN A N 1
ATOM 3312 C CA . ASN A 1 434 ? -10.068 31.461 30.200 1.00 72.38 434 ASN A CA 1
ATOM 3313 C C . ASN A 1 434 ? -9.682 32.188 28.899 1.00 72.38 434 ASN A C 1
ATOM 3315 O O . ASN A 1 434 ? -9.869 33.402 28.811 1.00 72.38 434 ASN A O 1
ATOM 3319 N N . SER A 1 435 ? -9.220 31.458 27.875 1.00 74.31 435 SER A N 1
ATOM 3320 C CA . SER A 1 435 ? -8.995 32.017 26.533 1.00 74.31 435 SER A CA 1
ATOM 3321 C C . SER A 1 435 ? -10.288 32.339 25.780 1.00 74.31 435 SER A C 1
ATOM 3323 O O . SER A 1 435 ? -10.343 33.327 25.059 1.00 74.31 435 SER A O 1
ATOM 3325 N N . ASP A 1 436 ? -11.351 31.555 25.953 1.00 71.19 436 ASP A N 1
ATOM 3326 C CA . ASP A 1 436 ? -12.638 31.830 25.302 1.00 71.19 436 ASP A CA 1
ATOM 3327 C C . ASP A 1 436 ? -13.395 32.996 25.965 1.00 71.19 436 ASP A C 1
ATOM 3329 O O . ASP A 1 436 ? -14.113 33.739 25.296 1.00 71.19 436 ASP A O 1
ATOM 3333 N N . MET A 1 437 ? -13.237 33.192 27.278 1.00 66.50 437 MET A N 1
ATOM 3334 C CA . MET A 1 437 ? -13.816 34.330 27.999 1.00 66.50 437 MET A CA 1
ATOM 3335 C C . MET A 1 437 ? -13.200 35.662 27.567 1.00 66.50 437 MET A C 1
ATOM 3337 O O . MET A 1 437 ? -13.922 36.655 27.489 1.00 66.50 437 MET A O 1
ATOM 3341 N N . SER A 1 438 ? -11.900 35.698 27.253 1.00 69.25 438 SER A N 1
ATOM 3342 C CA . SER A 1 438 ? -11.250 36.913 26.743 1.00 69.25 438 SER A CA 1
ATOM 3343 C C . SER A 1 438 ? -11.703 37.282 25.323 1.00 69.25 438 SER A C 1
ATOM 3345 O O . SER A 1 438 ? -11.611 38.448 24.945 1.00 69.25 438 SER A O 1
ATOM 3347 N N . ALA A 1 439 ? -12.263 36.327 24.570 1.00 71.38 439 ALA A N 1
ATOM 3348 C CA . ALA A 1 439 ? -12.812 36.522 23.226 1.00 71.38 439 ALA A CA 1
ATOM 3349 C C . ALA A 1 439 ? -14.323 36.859 23.192 1.00 71.38 439 ALA A C 1
ATOM 3351 O O . ALA A 1 439 ? -14.868 37.114 22.119 1.00 71.38 439 ALA A O 1
ATOM 3352 N N . GLY A 1 440 ? -14.997 36.893 24.351 1.00 62.25 440 GLY A N 1
ATOM 3353 C CA . GLY A 1 440 ? -16.436 37.149 24.477 1.00 62.25 440 GLY A CA 1
ATOM 3354 C C . GLY A 1 440 ? -17.283 35.873 24.369 1.00 62.25 440 GLY A C 1
ATOM 3355 O O . GLY A 1 440 ? -17.327 35.212 23.333 1.00 62.25 440 GLY A O 1
ATOM 3356 N N . MET A 1 441 ? -17.997 35.524 25.447 1.00 73.38 441 MET A N 1
ATOM 3357 C CA . MET A 1 441 ? -18.749 34.267 25.562 1.00 73.38 441 MET A CA 1
ATOM 3358 C C . MET A 1 441 ? -20.267 34.490 25.645 1.00 73.38 441 MET A C 1
ATOM 3360 O O . MET A 1 441 ? -20.746 35.404 26.312 1.00 73.38 441 MET A O 1
ATOM 3364 N N . THR A 1 442 ? -21.044 33.617 24.997 1.00 76.06 442 THR A N 1
ATOM 3365 C CA . THR A 1 442 ? -22.515 33.623 25.056 1.00 76.06 442 THR A CA 1
ATOM 3366 C C . THR A 1 442 ? -23.047 32.955 26.335 1.00 76.06 442 THR A C 1
ATOM 3368 O O . THR A 1 442 ? -22.449 32.014 26.860 1.00 76.06 442 THR A O 1
ATOM 3371 N N . SER A 1 443 ? -24.219 33.390 26.816 1.00 70.44 443 SER A N 1
ATOM 3372 C CA . SER A 1 443 ? -24.826 32.915 28.078 1.00 70.44 443 SER A CA 1
ATOM 3373 C C . SER A 1 443 ? -25.085 31.393 28.116 1.00 70.44 443 SER A C 1
ATOM 3375 O O . SER A 1 443 ? -24.809 30.739 29.121 1.00 70.44 443 SER A O 1
ATOM 3377 N N . ASN A 1 444 ? -25.499 30.786 26.996 1.00 72.88 444 ASN A N 1
ATOM 3378 C CA . ASN A 1 444 ? -25.708 29.331 26.910 1.00 72.88 444 ASN A CA 1
ATOM 3379 C C . ASN A 1 444 ? -24.403 28.527 27.022 1.00 72.88 444 ASN A C 1
ATOM 3381 O O . ASN A 1 444 ? -24.388 27.441 27.601 1.00 72.88 444 ASN A O 1
ATOM 3385 N N . ARG A 1 445 ? -23.292 29.052 26.492 1.00 71.62 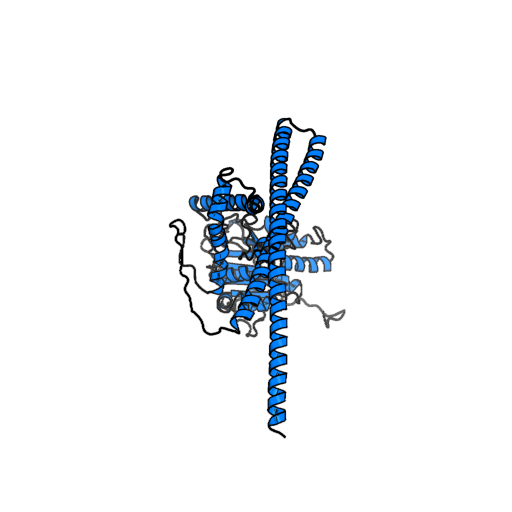445 ARG A N 1
ATOM 3386 C CA . ARG A 1 445 ? -21.983 28.385 26.558 1.00 71.62 445 ARG A CA 1
ATOM 3387 C C . ARG A 1 445 ? -21.443 28.378 27.991 1.00 71.62 445 ARG A C 1
ATOM 3389 O O . ARG A 1 445 ? -20.880 27.376 28.423 1.00 71.62 445 ARG A O 1
ATOM 3396 N N . TRP A 1 446 ? -21.716 29.442 28.746 1.00 73.75 446 TRP A N 1
ATOM 3397 C CA . TRP A 1 446 ? -21.401 29.542 30.171 1.00 73.75 446 TRP A CA 1
ATOM 3398 C C . TRP A 1 446 ? -22.201 28.559 31.043 1.00 73.75 446 TRP A C 1
ATOM 3400 O O . TRP A 1 446 ? -21.636 27.910 31.922 1.00 73.75 446 TRP A O 1
ATOM 3410 N N . ILE A 1 447 ? -23.502 28.393 30.782 1.00 77.00 447 ILE A N 1
ATOM 3411 C CA . ILE A 1 447 ? -24.343 27.425 31.512 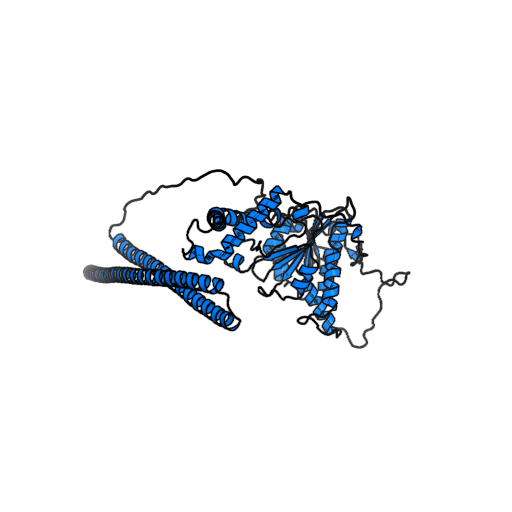1.00 77.00 447 ILE A CA 1
ATOM 3412 C C . ILE A 1 447 ? -23.865 25.988 31.264 1.00 77.00 447 ILE A C 1
ATOM 3414 O O . ILE A 1 447 ? -23.702 25.221 32.215 1.00 77.00 447 ILE A O 1
ATOM 3418 N N . ASN A 1 448 ? -23.568 25.638 30.009 1.00 75.88 448 ASN A N 1
ATOM 3419 C CA . ASN A 1 448 ? -23.031 24.319 29.662 1.00 75.88 448 ASN A CA 1
ATOM 3420 C C . ASN A 1 448 ? -21.670 24.064 30.329 1.00 75.88 448 ASN A C 1
ATOM 3422 O O . ASN A 1 448 ? -21.417 22.961 30.810 1.00 75.88 448 ASN A O 1
ATOM 3426 N N . TYR A 1 449 ? -20.816 25.090 30.411 1.00 80.56 449 TYR A N 1
ATOM 3427 C CA . TYR A 1 449 ? -19.546 25.009 31.129 1.00 80.56 449 TYR A CA 1
ATOM 3428 C C . TYR A 1 449 ? -19.742 24.694 32.618 1.00 80.56 449 TYR A C 1
ATOM 3430 O O . TYR A 1 449 ? -19.120 23.770 33.142 1.00 80.56 449 TYR A O 1
ATOM 3438 N N . GLN A 1 450 ? -20.635 25.423 33.293 1.00 77.69 450 GLN A N 1
ATOM 3439 C CA . GLN A 1 450 ? -20.931 25.207 34.712 1.00 77.69 450 GLN A CA 1
ATOM 3440 C C . GLN A 1 450 ? -21.434 23.782 34.979 1.00 77.69 450 GLN A C 1
ATOM 3442 O O . GLN A 1 450 ? -20.963 23.122 35.905 1.00 77.69 450 GLN A O 1
ATOM 3447 N N . GLN A 1 451 ? -22.330 23.266 34.133 1.00 80.62 451 GLN A N 1
ATOM 3448 C CA . GLN A 1 451 ? -22.824 21.888 34.244 1.00 80.62 451 GLN A CA 1
ATOM 3449 C C . GLN A 1 451 ? -21.714 20.849 34.021 1.00 80.62 451 GLN A C 1
ATOM 3451 O O . GLN A 1 451 ? -21.650 19.834 34.725 1.00 80.62 451 GLN A O 1
ATOM 3456 N N . PHE A 1 452 ? -20.816 21.107 33.069 1.00 82.25 452 PHE A N 1
ATOM 3457 C CA . PHE A 1 452 ? -19.707 20.211 32.762 1.00 82.25 452 PHE A CA 1
ATOM 3458 C C . PHE A 1 452 ? -18.690 20.138 33.906 1.00 82.25 452 PHE A C 1
ATOM 3460 O O . PHE A 1 452 ? -18.333 19.043 34.340 1.00 82.25 452 PHE A O 1
ATOM 3467 N N . ILE A 1 453 ? -18.281 21.287 34.455 1.00 83.50 453 ILE A N 1
ATOM 3468 C CA . ILE A 1 453 ? -17.357 21.343 35.597 1.00 83.50 453 ILE A CA 1
ATOM 3469 C C . ILE A 1 453 ? -17.941 20.637 36.817 1.00 83.50 453 ILE A C 1
ATOM 3471 O O . ILE A 1 453 ? -17.244 19.835 37.432 1.00 83.50 453 ILE A O 1
ATOM 3475 N N . GLN A 1 454 ? -19.220 20.853 37.132 1.00 83.62 454 GLN A N 1
ATOM 3476 C CA . GLN A 1 454 ? -19.868 20.160 38.250 1.00 83.62 454 GLN A CA 1
ATOM 3477 C C . GLN A 1 454 ? -19.869 18.636 38.073 1.00 83.62 454 GLN A C 1
ATOM 3479 O O . GLN A 1 454 ? -19.682 17.889 39.034 1.00 83.62 454 GLN A O 1
ATOM 3484 N N . THR A 1 455 ? -20.076 18.160 36.844 1.00 84.81 455 THR A N 1
ATOM 3485 C CA . THR A 1 455 ? -20.035 16.725 36.523 1.00 84.81 455 THR A CA 1
ATOM 3486 C C . THR A 1 455 ? -18.621 16.171 36.685 1.00 84.81 455 THR A C 1
ATOM 3488 O O . THR A 1 455 ? -18.427 15.112 37.284 1.00 84.81 455 THR A O 1
ATOM 3491 N N . LEU A 1 456 ? -17.623 16.918 36.219 1.00 84.38 456 LEU A N 1
ATOM 3492 C CA . LEU A 1 456 ? -16.222 16.532 36.303 1.00 84.38 456 LEU A CA 1
ATOM 3493 C C . LEU A 1 456 ? -15.692 16.541 37.748 1.00 84.38 456 LEU A C 1
ATOM 3495 O O . LEU A 1 456 ? -14.975 15.629 38.151 1.00 84.38 456 LEU A O 1
ATOM 3499 N N . GLU A 1 457 ? -16.103 17.505 38.572 1.00 86.94 457 GLU A N 1
ATOM 3500 C CA . GLU A 1 457 ? -15.764 17.554 40.001 1.00 86.94 457 GLU A CA 1
ATOM 3501 C C . GLU A 1 457 ? -16.369 16.380 40.783 1.00 86.94 457 GLU A C 1
ATOM 3503 O O . GLU A 1 457 ? -15.703 15.796 41.647 1.00 86.94 457 GLU A O 1
ATOM 3508 N N . LYS A 1 458 ? -17.600 15.972 40.447 1.00 89.19 458 LYS A N 1
ATOM 3509 C CA . LYS A 1 458 ? -18.207 14.751 41.000 1.00 89.19 458 LYS A CA 1
ATOM 3510 C C . LYS A 1 458 ? -17.401 13.506 40.624 1.00 89.19 458 LYS A C 1
ATOM 3512 O O . LYS A 1 458 ? -17.113 12.697 41.505 1.00 89.19 458 LYS A O 1
ATOM 3517 N N . ALA A 1 459 ? -16.977 13.387 39.365 1.00 86.06 459 ALA A N 1
ATOM 3518 C CA . ALA A 1 459 ? -16.142 12.277 38.907 1.00 86.06 459 ALA A CA 1
ATOM 3519 C C . ALA A 1 459 ? -14.784 12.240 39.631 1.00 86.06 459 ALA A C 1
ATOM 3521 O O . ALA A 1 459 ? -14.398 11.199 40.159 1.00 86.06 459 ALA A O 1
ATOM 3522 N N . ILE A 1 460 ? -14.089 13.378 39.755 1.00 90.44 460 ILE A N 1
ATOM 3523 C CA . ILE A 1 460 ? -12.820 13.470 40.503 1.00 90.44 460 ILE A CA 1
ATOM 3524 C C . ILE A 1 460 ? -13.012 13.033 41.960 1.00 90.44 460 ILE A C 1
ATOM 3526 O O . ILE A 1 460 ? -12.194 12.288 42.500 1.00 90.44 460 ILE A O 1
ATOM 3530 N N . THR A 1 461 ? -14.097 13.467 42.603 1.00 91.25 461 THR A N 1
ATOM 3531 C CA . THR A 1 461 ? -14.397 13.102 43.995 1.00 91.25 461 THR A CA 1
ATOM 3532 C C . THR A 1 461 ? -14.627 11.596 44.138 1.00 91.25 461 THR A C 1
ATOM 3534 O O . THR A 1 461 ? -14.077 10.965 45.043 1.00 91.25 461 THR A O 1
ATOM 3537 N N . GLN A 1 462 ? -15.373 11.001 43.207 1.00 89.00 462 GLN A N 1
ATOM 3538 C CA . GLN A 1 462 ? -15.616 9.562 43.160 1.00 89.00 462 GLN A CA 1
ATOM 3539 C C . GLN A 1 462 ? -14.318 8.765 42.947 1.00 89.00 462 GLN A C 1
ATOM 3541 O O . GLN A 1 462 ? -14.071 7.794 43.663 1.00 89.00 462 GLN A O 1
ATOM 3546 N N . HIS A 1 463 ? -13.444 9.200 42.036 1.00 90.56 463 HIS A N 1
ATOM 3547 C CA . HIS A 1 463 ? -12.157 8.541 41.794 1.00 90.56 463 HIS A CA 1
ATOM 3548 C C . HIS A 1 463 ? -11.176 8.694 42.960 1.00 90.56 463 HIS A C 1
ATOM 3550 O O . HIS A 1 463 ? -10.458 7.749 43.277 1.00 90.56 463 HIS A O 1
ATOM 3556 N N . ARG A 1 464 ? -11.186 9.828 43.674 1.00 92.06 464 ARG A N 1
ATOM 3557 C CA . ARG A 1 464 ? -10.441 9.977 44.939 1.00 92.06 464 ARG A CA 1
ATOM 3558 C C . ARG A 1 464 ? -10.909 8.975 45.990 1.00 92.06 464 ARG A C 1
ATOM 3560 O O . ARG A 1 464 ? -10.088 8.365 46.670 1.00 92.06 464 ARG A O 1
ATOM 3567 N N . GLN A 1 465 ? -12.221 8.774 46.111 1.00 91.44 465 GLN A N 1
ATOM 3568 C CA . GLN A 1 465 ? -12.771 7.782 47.031 1.00 91.44 465 GLN A CA 1
ATOM 3569 C C . GLN A 1 465 ? -12.378 6.355 46.624 1.00 91.44 465 GLN A C 1
ATOM 3571 O O . GLN A 1 465 ? -12.016 5.549 47.479 1.00 91.44 465 GLN A O 1
ATOM 3576 N N . GLN A 1 466 ? -12.398 6.053 45.326 1.00 87.75 466 GLN A N 1
ATOM 3577 C CA . GLN A 1 466 ? -11.959 4.769 44.787 1.00 87.75 466 GLN A CA 1
ATOM 3578 C C . GLN A 1 466 ? -10.465 4.521 45.031 1.00 87.75 466 GLN A C 1
ATOM 3580 O O . GLN A 1 466 ? -10.093 3.420 45.432 1.00 87.75 466 GLN A O 1
ATOM 3585 N N . LEU A 1 467 ? -9.615 5.536 44.850 1.00 91.44 467 LEU A N 1
ATOM 3586 C CA . LEU A 1 467 ? -8.189 5.450 45.160 1.00 91.44 467 LEU A CA 1
ATOM 3587 C C . LEU A 1 467 ? -7.978 5.127 46.643 1.00 91.44 467 LEU A C 1
ATOM 3589 O O . LEU A 1 467 ? -7.292 4.162 46.957 1.00 91.44 467 LEU A O 1
ATOM 3593 N N . ASN A 1 468 ? -8.663 5.834 47.547 1.00 91.19 468 ASN A N 1
ATOM 3594 C CA . ASN A 1 468 ? -8.597 5.542 48.983 1.00 91.19 468 ASN A CA 1
ATOM 3595 C C . ASN A 1 468 ? -8.998 4.092 49.313 1.00 91.19 468 ASN A C 1
ATOM 3597 O O . ASN A 1 468 ? -8.360 3.451 50.147 1.00 91.19 468 ASN A O 1
ATOM 3601 N N . GLN A 1 469 ? -10.024 3.548 48.650 1.00 91.88 469 GLN A N 1
ATOM 3602 C CA . GLN A 1 469 ? -10.421 2.146 48.824 1.00 91.88 469 GLN A CA 1
ATOM 3603 C C . GLN A 1 469 ? -9.342 1.172 48.335 1.00 91.88 469 GLN A C 1
ATOM 3605 O O . GLN A 1 469 ? -9.120 0.135 48.961 1.00 91.88 469 GLN A O 1
ATOM 3610 N N . TRP A 1 470 ? -8.665 1.478 47.227 1.00 91.06 470 TRP A N 1
ATOM 3611 C CA . TRP A 1 470 ? -7.554 0.664 46.734 1.00 91.06 470 TRP A CA 1
ATOM 3612 C C . TRP A 1 470 ? -6.341 0.726 47.652 1.00 91.06 470 TRP A C 1
ATOM 3614 O O . TRP A 1 470 ? -5.782 -0.325 47.955 1.00 91.06 470 TRP A O 1
ATOM 3624 N N . THR A 1 471 ? -5.992 1.904 48.165 1.00 91.19 471 THR A N 1
ATOM 3625 C CA . THR A 1 471 ? -4.918 2.068 49.151 1.00 91.19 471 THR A CA 1
ATOM 3626 C C . THR A 1 471 ? -5.186 1.213 50.390 1.00 91.19 471 THR A C 1
ATOM 3628 O O . THR A 1 471 ? -4.331 0.429 50.793 1.00 91.19 471 THR A O 1
ATOM 3631 N N . GLN A 1 472 ? -6.416 1.242 50.918 1.00 92.69 472 GLN A N 1
ATOM 3632 C CA . GLN A 1 472 ? -6.818 0.378 52.035 1.00 92.69 472 GLN A CA 1
ATOM 3633 C C . GLN A 1 472 ? -6.693 -1.117 51.701 1.00 92.69 472 GLN A C 1
ATOM 3635 O O . GLN A 1 472 ? -6.204 -1.898 52.516 1.00 92.69 472 GLN A O 1
ATOM 3640 N N . LYS A 1 473 ? -7.100 -1.540 50.497 1.00 91.56 473 LYS A N 1
ATOM 3641 C CA . LYS A 1 473 ? -6.951 -2.937 50.051 1.00 91.56 473 LYS A CA 1
ATOM 3642 C C . LYS A 1 473 ? -5.487 -3.356 49.920 1.00 91.56 473 LYS A C 1
ATOM 3644 O O . LYS A 1 473 ? -5.156 -4.489 50.267 1.00 91.56 473 LYS A O 1
ATOM 3649 N N . VAL A 1 474 ? -4.617 -2.464 49.442 1.00 92.56 474 VAL A N 1
ATOM 3650 C CA . VAL A 1 474 ? -3.168 -2.698 49.378 1.00 92.56 474 VAL A CA 1
ATOM 3651 C C . VAL A 1 474 ? -2.599 -2.874 50.780 1.00 92.56 474 VAL A C 1
ATOM 3653 O O . VAL A 1 474 ? -1.856 -3.829 50.993 1.00 92.56 474 VAL A O 1
ATOM 3656 N N . ASP A 1 475 ? -2.982 -2.031 51.739 1.00 90.62 475 ASP A N 1
ATOM 3657 C CA . ASP A 1 475 ? -2.517 -2.136 53.127 1.00 90.62 475 ASP A CA 1
ATOM 3658 C C . ASP A 1 475 ? -2.956 -3.451 53.785 1.00 90.62 475 ASP A C 1
ATOM 3660 O O . ASP A 1 475 ? -2.148 -4.137 54.418 1.00 90.62 475 ASP A O 1
ATOM 3664 N N . ILE A 1 476 ? -4.211 -3.862 53.577 1.00 92.38 476 ILE A N 1
ATOM 3665 C CA . ILE A 1 476 ? -4.732 -5.146 54.071 1.00 92.38 476 ILE A CA 1
ATOM 3666 C C . ILE A 1 476 ? -3.959 -6.317 53.449 1.00 92.38 476 ILE A C 1
ATOM 3668 O O . ILE A 1 476 ? -3.491 -7.204 54.168 1.00 92.38 476 ILE A O 1
ATOM 3672 N N . ALA A 1 477 ? -3.778 -6.316 52.125 1.00 88.25 477 ALA A N 1
ATOM 3673 C CA . ALA A 1 477 ? -3.046 -7.370 51.424 1.00 88.25 477 ALA A CA 1
ATOM 3674 C C . ALA A 1 477 ? -1.566 -7.418 51.839 1.00 88.25 477 ALA A C 1
ATOM 3676 O O . ALA A 1 477 ? -0.995 -8.499 51.996 1.00 88.25 477 ALA A O 1
ATOM 3677 N N . LEU A 1 478 ? -0.947 -6.257 52.069 1.00 91.06 478 LEU A N 1
ATOM 3678 C CA . LEU A 1 478 ? 0.438 -6.146 52.517 1.00 91.06 478 LEU A CA 1
ATOM 3679 C C . LEU A 1 478 ? 0.613 -6.735 53.919 1.00 91.06 478 LEU A C 1
ATOM 3681 O O . LEU A 1 478 ? 1.566 -7.479 54.153 1.00 91.06 478 LEU A O 1
ATOM 3685 N N . ASN A 1 479 ? -0.309 -6.437 54.835 1.00 91.62 479 ASN A N 1
ATOM 3686 C CA . ASN A 1 479 ? -0.298 -6.992 56.186 1.00 91.62 479 ASN A CA 1
ATOM 3687 C C . ASN A 1 479 ? -0.521 -8.509 56.172 1.00 91.62 479 ASN A C 1
ATOM 3689 O O . ASN A 1 479 ? 0.244 -9.235 56.805 1.00 91.62 479 ASN A O 1
ATOM 3693 N N . SER A 1 480 ? -1.476 -8.996 55.374 1.00 89.56 480 SER A N 1
ATOM 3694 C CA . SER A 1 480 ? -1.707 -10.435 55.191 1.00 89.56 480 SER A CA 1
ATOM 3695 C C . SER A 1 480 ? -0.464 -11.149 54.650 1.00 89.56 480 SER A C 1
ATOM 3697 O O . SER A 1 480 ? -0.087 -12.209 55.146 1.00 89.56 480 SER A O 1
ATOM 3699 N N . TRP A 1 481 ? 0.209 -10.578 53.647 1.00 93.44 481 TRP A N 1
ATOM 3700 C CA . TRP A 1 481 ? 1.439 -11.159 53.107 1.00 93.44 481 TRP A CA 1
ATOM 3701 C C . TRP A 1 481 ? 2.572 -11.176 54.141 1.00 93.44 481 TRP A C 1
ATOM 3703 O O . TRP A 1 481 ? 3.265 -12.186 54.274 1.00 93.44 481 TRP A O 1
ATOM 3713 N N . ARG A 1 482 ? 2.743 -10.093 54.914 1.00 90.62 482 ARG A N 1
ATOM 3714 C CA . ARG A 1 482 ? 3.739 -10.023 55.998 1.00 90.62 482 ARG A CA 1
ATOM 3715 C C . ARG A 1 482 ? 3.509 -11.107 57.048 1.00 90.62 482 ARG A C 1
ATOM 3717 O O . ARG A 1 482 ? 4.463 -11.784 57.420 1.00 90.62 482 ARG A O 1
ATOM 3724 N N . GLU A 1 483 ? 2.266 -11.300 57.480 1.00 89.81 483 GLU A N 1
ATOM 3725 C CA . GLU A 1 483 ? 1.897 -12.319 58.467 1.00 89.81 483 GLU A CA 1
ATOM 3726 C C . GLU A 1 483 ? 2.215 -13.735 57.962 1.00 89.81 483 GLU A C 1
ATOM 3728 O O . GLU A 1 483 ? 2.863 -14.524 58.654 1.00 89.81 483 GLU A O 1
ATOM 3733 N N . LYS A 1 484 ? 1.821 -14.055 56.723 1.00 88.19 484 LYS A N 1
ATOM 3734 C CA . LYS A 1 484 ? 2.102 -15.362 56.109 1.00 88.19 484 LYS A CA 1
ATOM 3735 C C . LYS A 1 484 ? 3.604 -15.597 55.930 1.00 88.19 484 LYS A C 1
ATOM 3737 O O . LYS A 1 484 ? 4.096 -16.682 56.237 1.00 88.19 484 LYS A O 1
ATOM 3742 N N . LYS A 1 485 ? 4.354 -14.567 55.526 1.00 88.56 485 LYS A N 1
ATOM 3743 C CA . LYS A 1 485 ? 5.814 -14.636 55.383 1.00 88.56 485 LYS A CA 1
ATOM 3744 C C . LYS A 1 485 ? 6.520 -14.859 56.723 1.00 88.56 485 LYS A C 1
ATOM 3746 O O . LYS A 1 485 ? 7.433 -15.678 56.790 1.00 88.56 485 LYS A O 1
ATOM 3751 N N . GLN A 1 486 ? 6.085 -14.185 57.789 1.00 87.06 486 GLN A N 1
ATOM 3752 C CA . GLN A 1 486 ? 6.611 -14.406 59.142 1.00 87.06 486 GLN A CA 1
ATOM 3753 C C . GLN A 1 486 ? 6.353 -15.837 59.627 1.00 87.06 486 GLN A C 1
ATOM 3755 O O . GLN A 1 486 ? 7.245 -16.461 60.200 1.00 87.06 486 GLN A O 1
ATOM 3760 N N . ARG A 1 487 ? 5.163 -16.392 59.356 1.00 82.94 487 ARG A N 1
ATOM 3761 C CA . ARG A 1 487 ? 4.850 -17.793 59.682 1.00 82.94 487 ARG A CA 1
ATOM 3762 C C . ARG A 1 487 ? 5.766 -18.768 58.948 1.00 82.94 487 ARG A C 1
ATOM 3764 O O . ARG A 1 487 ? 6.288 -19.677 59.583 1.00 82.94 487 ARG A O 1
ATOM 3771 N N . LEU A 1 488 ? 5.998 -18.567 57.649 1.00 83.12 488 LEU A N 1
ATOM 3772 C CA . LEU A 1 488 ? 6.913 -19.407 56.870 1.00 83.12 488 LEU A CA 1
ATOM 3773 C C . LEU A 1 488 ? 8.340 -19.381 57.444 1.00 83.12 488 LEU A C 1
ATOM 3775 O O . LEU A 1 488 ? 8.952 -20.433 57.607 1.00 83.12 488 LEU A O 1
ATOM 3779 N N . GLN A 1 489 ? 8.842 -18.199 57.812 1.00 83.25 489 GLN A N 1
ATOM 3780 C CA . GLN A 1 489 ? 10.161 -18.058 58.439 1.00 83.25 489 GLN A CA 1
ATOM 3781 C C . GLN A 1 489 ? 10.243 -18.798 59.780 1.00 83.25 489 GLN A C 1
ATOM 3783 O O . GLN A 1 489 ? 11.202 -19.528 60.017 1.00 83.25 489 GLN A O 1
ATOM 3788 N N . ALA A 1 490 ? 9.218 -18.679 60.631 1.00 80.38 490 ALA A N 1
ATOM 3789 C CA . ALA A 1 490 ? 9.158 -19.408 61.897 1.00 80.38 490 ALA A CA 1
ATOM 3790 C C . ALA A 1 490 ? 9.184 -20.937 61.692 1.00 80.38 490 ALA A C 1
ATOM 3792 O O . ALA A 1 490 ? 9.869 -21.649 62.428 1.00 80.38 490 ALA A O 1
ATOM 3793 N N . TRP A 1 491 ? 8.491 -21.440 60.665 1.00 78.00 491 TRP A N 1
ATOM 3794 C CA . TRP A 1 491 ? 8.508 -22.859 60.294 1.00 78.00 491 TRP A CA 1
ATOM 3795 C C . TRP A 1 491 ? 9.879 -23.329 59.799 1.00 78.00 491 TRP A C 1
ATOM 3797 O O . TRP A 1 491 ? 10.346 -24.385 60.229 1.00 78.00 491 TRP A O 1
ATOM 3807 N N . GLN A 1 492 ? 10.546 -22.544 58.949 1.00 78.88 492 GLN A N 1
ATOM 3808 C CA . GLN A 1 492 ? 11.892 -22.854 58.454 1.00 78.88 492 GLN A CA 1
ATOM 3809 C C . GLN A 1 492 ? 12.898 -22.963 59.610 1.00 78.88 492 GLN A C 1
ATOM 3811 O O . GLN A 1 492 ? 13.636 -23.944 59.691 1.00 78.88 492 GLN A O 1
ATOM 3816 N N . THR A 1 493 ? 12.848 -22.040 60.577 1.00 80.69 493 THR A N 1
ATOM 3817 C CA . THR A 1 493 ? 13.706 -22.089 61.774 1.00 80.69 493 THR A CA 1
ATOM 3818 C C . THR A 1 493 ? 13.453 -23.331 62.641 1.00 80.69 493 THR A C 1
ATOM 3820 O O . THR A 1 493 ? 14.393 -23.904 63.195 1.00 80.69 493 THR A O 1
ATOM 3823 N N . LEU A 1 494 ? 12.199 -23.777 62.781 1.00 75.94 494 LEU A N 1
ATOM 3824 C CA . LEU A 1 494 ? 11.871 -25.004 63.524 1.00 75.94 494 LEU A CA 1
ATOM 3825 C C . LEU A 1 494 ? 12.388 -26.262 62.811 1.00 75.94 494 LEU A C 1
ATOM 3827 O O . LEU A 1 494 ? 12.915 -27.162 63.467 1.00 75.94 494 LEU A O 1
ATOM 3831 N N . GLN A 1 495 ? 12.290 -26.307 61.481 1.00 72.81 495 GLN A N 1
ATOM 3832 C CA . GLN A 1 495 ? 12.786 -27.421 60.673 1.00 72.81 495 GLN A CA 1
ATOM 3833 C C . GLN A 1 495 ? 14.317 -27.525 60.722 1.00 72.81 495 GLN A C 1
ATOM 3835 O O . GLN A 1 495 ? 14.857 -28.618 60.902 1.00 72.81 495 GLN A O 1
ATOM 3840 N N . GLU A 1 496 ? 15.024 -26.397 60.635 1.00 76.38 496 GLU A N 1
ATOM 3841 C CA . GLU A 1 496 ? 16.483 -26.349 60.781 1.00 76.38 496 GLU A CA 1
ATOM 3842 C C . GLU A 1 496 ? 16.929 -26.890 62.145 1.00 76.38 496 GLU A C 1
ATOM 3844 O O . GLU A 1 496 ? 17.822 -27.738 62.210 1.00 76.38 496 GLU A O 1
ATOM 3849 N N . ARG A 1 497 ? 16.249 -26.502 63.234 1.00 75.56 497 ARG A N 1
ATOM 3850 C CA . ARG A 1 497 ? 16.511 -27.029 64.588 1.00 75.56 497 ARG A CA 1
ATOM 3851 C C . ARG A 1 497 ? 16.262 -28.534 64.705 1.00 75.56 497 ARG A C 1
ATOM 3853 O O . ARG A 1 497 ? 17.014 -29.231 65.381 1.00 75.56 497 ARG A O 1
ATOM 3860 N N . GLN A 1 498 ? 15.223 -29.050 64.052 1.00 72.38 498 GLN A N 1
ATOM 3861 C CA . GLN A 1 498 ? 14.919 -30.481 64.068 1.00 72.38 498 GLN A CA 1
ATOM 3862 C C . GLN A 1 498 ? 15.941 -31.291 63.255 1.00 72.38 498 GLN A C 1
ATOM 3864 O O . GLN A 1 498 ? 16.398 -32.337 63.713 1.00 72.38 498 GLN A O 1
ATOM 3869 N N . SER A 1 499 ? 16.335 -30.797 62.078 1.00 71.06 499 SER A N 1
ATOM 3870 C CA . SER A 1 499 ? 17.337 -31.448 61.223 1.00 71.06 499 SER A CA 1
ATOM 3871 C C . SER A 1 499 ? 18.724 -31.488 61.873 1.00 71.06 499 SER A C 1
ATOM 3873 O O . SER A 1 499 ? 19.367 -32.534 61.874 1.00 71.06 499 SER A O 1
ATOM 3875 N N . THR A 1 500 ? 19.151 -30.399 62.522 1.00 74.00 500 THR A N 1
ATOM 3876 C CA . THR A 1 500 ? 20.410 -30.347 63.286 1.00 74.00 500 THR A CA 1
ATOM 3877 C C . THR A 1 500 ? 20.391 -31.278 64.498 1.00 74.00 500 THR A C 1
ATOM 3879 O O . THR A 1 500 ? 21.382 -31.959 64.757 1.00 74.00 500 THR A O 1
ATOM 3882 N N . ALA A 1 501 ? 19.265 -31.377 65.212 1.00 71.31 501 ALA A N 1
ATOM 3883 C CA . ALA A 1 501 ? 19.108 -32.332 66.309 1.00 71.31 501 ALA A CA 1
ATOM 3884 C C . ALA A 1 501 ? 19.163 -33.800 65.838 1.00 71.31 501 ALA A C 1
ATOM 3886 O O . ALA A 1 501 ? 19.756 -34.633 66.523 1.00 71.31 501 ALA A O 1
ATOM 3887 N N . ALA A 1 502 ? 18.591 -34.114 64.670 1.00 70.38 502 ALA A N 1
ATOM 3888 C CA . ALA A 1 502 ? 18.648 -35.449 64.074 1.00 70.38 502 ALA A CA 1
ATOM 3889 C C . ALA A 1 502 ? 20.076 -35.830 63.639 1.00 70.38 502 ALA A C 1
ATOM 3891 O O . ALA A 1 502 ? 20.546 -36.909 63.987 1.00 70.38 502 ALA A O 1
ATOM 3892 N N . LEU A 1 503 ? 20.799 -34.911 62.991 1.00 72.12 503 LEU A N 1
ATOM 3893 C CA . LEU A 1 503 ? 22.202 -35.089 62.580 1.00 72.12 503 LEU A CA 1
ATOM 3894 C C . LEU A 1 503 ? 23.133 -35.328 63.780 1.00 72.12 503 LEU A C 1
ATOM 3896 O O . LEU A 1 503 ? 24.022 -36.175 63.742 1.00 72.12 503 LEU A O 1
ATOM 3900 N N . LEU A 1 504 ? 22.904 -34.616 64.888 1.00 72.00 504 LEU A N 1
ATOM 3901 C CA . LEU A 1 504 ? 23.630 -34.832 66.144 1.00 72.00 504 LEU A CA 1
ATOM 3902 C C . LEU A 1 504 ? 23.314 -36.191 66.788 1.00 72.00 504 LEU A C 1
ATOM 3904 O O . LEU A 1 504 ? 24.172 -36.752 67.468 1.00 72.00 504 LEU A O 1
ATOM 3908 N N . ALA A 1 505 ? 22.101 -36.718 66.609 1.00 68.00 505 ALA A N 1
ATOM 3909 C CA . ALA A 1 505 ? 21.723 -38.040 67.103 1.00 68.00 505 ALA A CA 1
ATOM 3910 C C . ALA A 1 505 ? 22.324 -39.171 66.249 1.00 68.00 505 ALA A C 1
ATOM 3912 O O . ALA A 1 505 ? 22.784 -40.164 66.808 1.00 68.00 505 ALA A O 1
ATOM 3913 N N . GLU A 1 506 ? 22.375 -38.997 64.929 1.00 69.69 506 GLU A N 1
ATOM 3914 C CA . GLU A 1 506 ? 22.976 -39.940 63.977 1.00 69.69 506 GLU A CA 1
ATOM 3915 C C . GLU A 1 506 ? 24.500 -40.027 64.161 1.00 69.69 506 GLU A C 1
ATOM 3917 O O . GLU A 1 506 ? 25.030 -41.109 64.403 1.00 69.69 506 GLU A O 1
ATOM 3922 N N . ASN A 1 507 ? 25.187 -38.883 64.268 1.00 70.38 507 ASN A N 1
ATOM 3923 C CA . ASN A 1 507 ? 26.623 -38.835 64.575 1.00 70.38 507 ASN A CA 1
ATOM 3924 C C . ASN A 1 507 ? 26.980 -39.504 65.921 1.00 70.38 507 ASN A C 1
ATOM 3926 O O . ASN A 1 507 ? 28.059 -40.076 66.070 1.00 70.38 507 ASN A O 1
ATOM 3930 N N . ARG A 1 508 ? 26.082 -39.458 66.919 1.00 66.94 508 ARG A N 1
ATOM 3931 C CA . ARG A 1 508 ? 26.260 -40.169 68.204 1.00 66.94 508 ARG A CA 1
ATOM 3932 C C . ARG A 1 508 ? 26.064 -41.682 68.088 1.00 66.94 508 ARG A C 1
ATOM 3934 O O . ARG A 1 508 ? 26.583 -42.415 68.929 1.00 66.94 508 ARG A O 1
ATOM 3941 N N . LEU A 1 509 ? 25.276 -42.146 67.120 1.00 63.16 509 LEU A N 1
ATOM 3942 C CA . LEU A 1 509 ? 25.064 -43.568 66.852 1.00 63.16 509 LEU A CA 1
ATOM 3943 C C . LEU A 1 509 ? 26.238 -44.162 66.065 1.00 63.16 509 LEU A C 1
ATOM 3945 O O . LEU A 1 509 ? 26.648 -45.279 66.375 1.00 63.16 509 LEU A O 1
ATOM 3949 N N . ASP A 1 510 ? 26.822 -43.405 65.138 1.00 62.56 510 ASP A N 1
ATOM 3950 C CA . ASP A 1 510 ? 27.995 -43.837 64.368 1.00 62.56 510 ASP A CA 1
ATOM 3951 C C . ASP A 1 510 ? 29.274 -43.858 65.220 1.00 62.56 510 ASP A C 1
ATOM 3953 O O . ASP A 1 510 ? 30.010 -44.841 65.196 1.00 62.56 510 ASP A O 1
ATOM 3957 N N . GLN A 1 511 ? 29.467 -42.887 66.126 1.00 59.19 511 GLN A N 1
ATOM 3958 C CA . GLN A 1 511 ? 30.556 -42.935 67.122 1.00 59.19 511 GLN A CA 1
ATOM 3959 C C . GLN A 1 511 ? 30.480 -44.137 68.082 1.00 59.19 511 GLN A C 1
ATOM 3961 O O . GLN A 1 511 ? 31.475 -44.475 68.715 1.00 59.19 511 GLN A O 1
ATOM 3966 N N . LYS A 1 512 ? 29.313 -44.782 68.218 1.00 57.91 512 LYS A N 1
ATOM 3967 C CA . LYS A 1 512 ? 29.149 -46.019 69.000 1.00 57.91 512 LYS A CA 1
ATOM 3968 C C . LYS A 1 512 ? 29.400 -47.296 68.191 1.00 57.91 512 LYS A C 1
ATOM 3970 O O . LYS A 1 512 ? 29.470 -48.358 68.801 1.00 57.91 512 LYS A O 1
ATOM 3975 N N . LYS A 1 513 ? 29.475 -47.220 66.859 1.00 56.72 513 LYS A N 1
ATOM 3976 C CA . LYS A 1 513 ? 29.718 -48.370 65.971 1.00 56.72 513 LYS A CA 1
ATOM 3977 C C . LYS A 1 513 ? 31.188 -48.540 65.586 1.00 56.72 513 LYS A C 1
ATOM 3979 O O . LYS A 1 513 ? 31.590 -49.671 65.343 1.00 56.72 513 LYS A O 1
ATOM 3984 N N . ASP A 1 514 ? 31.961 -47.457 65.588 1.00 52.06 514 ASP A N 1
ATOM 3985 C CA . ASP A 1 514 ? 33.399 -47.457 65.268 1.00 52.06 514 ASP A CA 1
ATOM 3986 C C . ASP A 1 514 ? 34.314 -47.497 66.517 1.00 52.06 514 ASP A C 1
ATOM 3988 O O . ASP A 1 514 ? 35.521 -47.272 66.408 1.00 52.06 514 ASP A O 1
ATOM 3992 N N . GLY A 1 515 ? 33.738 -47.733 67.704 1.00 47.12 515 GLY A N 1
ATOM 3993 C CA . GLY A 1 515 ? 34.433 -47.799 68.999 1.00 47.12 515 GLY A CA 1
ATOM 3994 C C . GLY A 1 515 ? 34.866 -49.196 69.416 1.00 47.12 515 GLY A C 1
ATOM 3995 O O . GLY A 1 515 ? 34.117 -50.157 69.125 1.00 47.12 515 GLY A O 1
#

Sequence (515 aa):
MEGVLPGARVYAKNISAEGLQSGKQLPLGPALLGRVLDGSGKPLDGLPSPDTTETGALITPPFNPLQRTPIEHVLDTGVRPINALLTVGRGQRMGLFAGSGVGKSVLLGMMARYTRADVIVVGLIGERGREVKDFIENILGAEGRARSVVIAAPADVSPLLRMQGAAYATRIAEDFRDRGQHVLLIMDSLTRYAMAQREIALAIGEPPATKGYPPSVFAKLPALVERAGNGISGGGSITAFYTVLTEGDDQQDPIADSARAILDGHIVLSRRLAEAGHYPAIDIEASISRAMTALISEQHYARVRTFKQLLSSFQRNRDLVSVGAYAKGSDPMLDKAIALWPQLEGYYNKAFLNARTGKRLSRGWSVFSRQCHNPGDNGRWQNMARWATLKDLAEKEVEDAARLLGEMRRGCQQAEEQLKMLIDYQNEYRNNLNSDMSAGMTSNRWINYQQFIQTLEKAITQHRQQLNQWTQKVDIALNSWREKKQRLQAWQTLQERQSTAALLAENRLDQKKDG

Foldseek 3Di:
DPPDDPPDDDDDDDQDPVRDPQALKEFADDLLALFEAELRQHGPPPDHRRPGPDIHHLDDDFDDPVQFDDFAAWKCQLALCCCQQATDTFFFEAEEEEAPPLCVLLSVLSSLQRIPWQAEQEQAAAAAPVVVVCSQPPRCNSRSSRRYRHYYDYNPDALVRRLSSLSNSLVNLVRCQQVQTRYEYEYNALQRNQVSVLVVCVVVPQAADQPSGGPVSLVVSLVSRSSAGGHGPSTYHYYYYHYDHDPPPPPRDPSVVSCVVRGQWYWYADPVCSVVVFPPRTDSQPTHGNCVVSHDDPVSVVVSVLLNQLVVLCVVCVLCVVLVVDDPPPDPSPNVSVVCVVVSSCSRRVSPVCSVVVDDDDDPDDDDDDDDDDDDDDDDDDDDDDPVVVLVVLVVQLVVLVVQLVVLVVQLVVLVVSLVVLVVVLVVLVVVVVVVVVVPDDPVVVVVSVVVNVSSVVVSVVSVVVSVVSVVSSVVSVVSSVVSVVVSVVVVVVVVVVVVVVVVVVVVVVVVVVD

Radius of gyration: 33.18 Å; chains: 1; bounding box: 68×86×107 Å

pLDDT: mean 83.96, std 18.07, range [23.33, 98.81]

InterPro domains:
  IPR000194 ATPase, F1/V1/A1 complex, alpha/beta subunit, nucleotide-binding domain [PF00006] (78-289)
  IPR003593 AAA+ ATPase domain [SM00382] (90-273)
  IPR005714 ATPase, type III secretion system, FliI/YscN [TIGR01026] (2-350)
  IPR012823 Flagellar export FliJ [PF02050] (387-513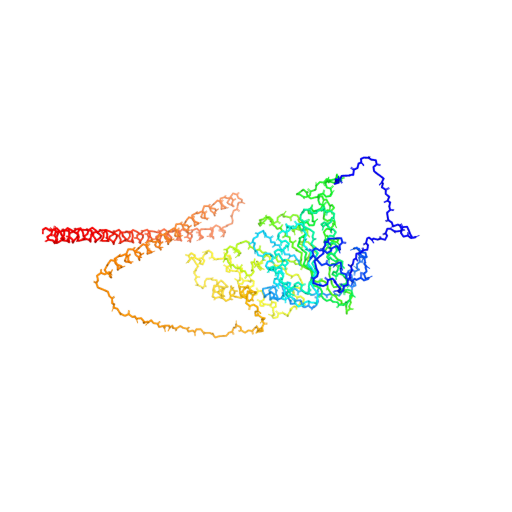)
  IPR012823 Flagellar export FliJ [TIGR02473] (389-512)
  IPR018006 Flagellar FliJ, proteobacteria [PR01004] (384-406)
  IPR018006 Flagellar FliJ, proteobacteria [PR01004] (407-423)
  IPR018006 Flagellar FliJ, proteobacteria [PR01004] (424-441)
  IPR018006 Flagellar FliJ, proteobacteria [PR01004] (443-464)
  IPR018006 Flagellar FliJ, proteobacteria [PR01004] (466-487)
  IPR018006 Flagellar FliJ, proteobacteria [PR01004] (488-506)
  IPR018006 Flagellar FliJ, proteobacteria [PR01004] (506-515)
  IPR020003 ATPase, alpha/beta subunit, nucleotide-binding domain, active site [PS00152] (280-289)
  IPR027417 P-loop containing nucleoside triphosphate hydrolase [SSF52540] (25-295)
  IPR040627 T3SS EscN ATPase, C-terminal [PF18269] (297-347)
  IPR050053 ATPase alpha/beta chains [PTHR15184] (2-357)
  IPR053716 Flagellar assembly and chemotaxis effector [G3DSA:1.10.287.1700] (382-513)

Secondary structure (DSSP, 8-state):
-TTPPTT---------TTSS--PPEEE-SGGGTT-EE-TTS-BSSSSPPP----EEESSPPPPPGGGSPPS-SB---S-HHHHHHS--BTT-EEEEEE-TTSSHHHHHHHHHHH---SEEEEEEES--HHHHHHIIIIIIHHHHHHTEEEEEE-TTS-HHHHHHHHHHHHHHHHHHHHTT-EEEEEEE-HHHHHHHHHHHHHHTTPPP-BTTB-HHHHHHHHHHHTT-EE-STTS-EEEEEEEEE-STT-TT-HHHHHHHHHSSEEEEEPHHHHHTT-SS-EEEEEEEETTHHHHS-HHHHHHHHHHHHHHHHHHHHHHHHHHT---TTS-HHHHHHHHHHHHHHHHHHHHHHHHHHT------S--S-----------------SSHHHHHHHHHHHHHHHHHHHHHHHHHHHHHHHHHHHHHHHHHHHHHHHHHHHT---HHHHHHHHHHHHHHHHHHHHHHHHHHHHHHHHHHHHHHHHHHHHHHHHHHHHHHHHHHHHHHHHHHHHTTT--

Organism: Escherichia coli (NCBI:txid562)

=== Feature glossary ===
A reading guide for the features in this record.

Start from the sequence.

  · Sequence gives the chain of amino acids in standard one-letter code (A=alanine, C=cysteine, …, Y=tyrosine), read N→C. It is the only feature that is directly encoded by the gene; all structural features are derived from the folded form of this sequence.

Fold it, and you get atomic coordinates and the backbone conformation that goes with them.

  · The mmCIF table is the protein's shape written out atom by atom. For each backbone N, Cα, C, and carbonyl O, it records an (x, y, z) coordinate triple in Å plus the residue type, chain letter, and residue number.

  · Backbone dihedral angles. Every residue except chain termini has a φ (preceding-C → N → Cα → C) and a ψ (N → Cα → C → next-N). They are reported in degrees following the IUPAC sign convention. Secondary structure is essentially a statement about which (φ, ψ) basin each residue occupies.

  · DSSP 8-state secondary structure assigns each residue one of H (α-helix), G (3₁₀-helix), I (π-helix), E (extended β-strand), B (isolated β-bridge), T (hydrogen-bonded turn), S (bend), or '-' (coil). The assignment is computed from backbone hydrogen-bond geometry via the Kabsch–Sander algorithm.

  · P-SEA three-state annotation labels each residue as helix, strand, or coil based purely on the geometry of the Cα trace. It serves as a fallback when the full backbone (and thus DSSP) is unavailable.

Summarize the fold with a handful of shape descriptors and a per-residue structural alphabet.

  · Radius of gyration (Rg) is the root-mean-square distance of Cα atoms from their centroid — a single number for overall size and compactness. A globular domain of N residues has Rg ≈ 2.2·N^0.38 Å; an extended or disordered chain has a much larger Rg. The Cα contact count is the number of residue pairs whose Cα atoms are within 8 Å and are more than four positions apart in sequence — a standard proxy for tertiary packing density. The bounding box is the smallest axis-aligned box enclosing all Cα atoms.

  · Foldseek's 3Di representation compresses backbone geometry into a per-residue letter drawn from a learned twenty-state alphabet. It captures the tertiary interaction pattern around each residue — which residues are packed against it in space, regardless of where they are in sequence.

  · Accessible surface area quantifies burial. A residue with SASA near zero is packed into the hydrophobic core; one with SASA >100 Å² sits on the surface. Computed here via the Shrake–Rupley numerical algorithm with a 1.4 Å probe.

Ask how reliable the model is.

  · For AlphaFold models, the B-factor field carries pLDDT — the model's own estimate of local accuracy on a 0–100 scale. Regions with pLDDT<50 should be treated as essentially unmodeled; they often correspond to intrinsically disordered segments.

  · For experimental (PDB) structures, the B-factor (temperature factor) quantifies the positional spread of each atom in the crystal — a combination of thermal vibration and static disorder — in units of Å². High B-factors mark flexible loops or poorly resolved regions; low B-factors mark the rigid, well-ordered core.

  · PAE(i, j) answers: if I align the predicted and true structures on residue i, how far off (in Å) do I expect residue j to be? A block-diagonal PAE matrix with low values on the blocks and high values off-diagonal is the signature of a multi-domain protein with confidently predicted domains but uncertain inter-domain orientation.

Place it in context: what it resembles, what it is annotated as, and how it looks.

  · Structural nearest neighbors (via Foldseek easy-search vs the PDB). Reported per hit: target PDB id, E-value, and alignment TM-score. A TM-score above ~0.5 is the conventional threshold for 'same fold'.

  · Functional annotations link the protein to curated databases. InterPro entries identify conserved domains and families by matching the sequence against member-database signatures (Pfam, PROSITE, CDD, …). Gene Ontology (GO) terms describe molecular function, biological process, and cellular component in a controlled vocabulary. CATH places the structure in a hierarchical fold classification (Class/Architecture/Topology/Homologous-superfamily). The organism is the source species.

  · Plot images: a contact map (which residues are close in 3D, as an N×N binary image), a Ramachandran scatter (backbone torsion angles, revealing secondary-structure composition at a glance), and — for AlphaFold structures — a PAE heatmap (pairwise prediction confidence).

  · Structure images are PyMOL renders from six orthogonal camera directions. Cartoon representation draws helices as coils and strands as arrows; sticks shows the backbone as bonds; surface shows the solvent-excluded envelope. Rainbow coloring maps sequence position to hue (blue→red, N→C); chain coloring assigns a distinct color per polypeptide.